Protein AF-0000000084364978 (afdb_homodimer)

Radius of gyration: 23.88 Å; Cα contacts (8 Å, |Δi|>4): 1109; chains: 2; bounding box: 55×74×48 Å

Foldseek 3Di:
DDPVVVVVLVVVVVQCQAPPSLVVLLLVLQHPQADQFAWEDEQLFGIDGGRNRCSCQSRQLQHLPDPDDFQALFFGFHDKDWDDWDDDDFKIKTKMWTFTFHVNLVRDTDIWIKIKIFGADPVNHTRYMYMYTDPQQVVSVVSLVSNLCSVVVPVPDPDADPVSVLVSQLSLQLRLLVLCVVQACPPNNQAPDSVRSSVLQSPFAQDGSSQCQEQHSNVSSSLSSRCVPPVVQRSCCSHNVNHPGHHCPQVDPVSSVPVCVVGDDDDPDD/DDPVVVVVLVVVVVQCQAPQSLVVLLVVLQHPQADQFAWEDEQLFGIDGGRNRCSCQSRLLANLPDPDDFQALFFGFHDKDWDDWDDDDFKIKTKMWTFTFHVNLVRDTDIWIKIKIFGADPVNHTRYMYMYTDPQQVVSLVSLVSNLCSVVVPVPDPDADPVSVLVSQLSLQLRLLVLCVVQACPPNNQAPDSVRSSVLQSPFAQDGSSQCQEQHSNVSSSLSSRCVPPVVQRSCCSHNVNHPGHHCPQVDPVSSVPVCVVGDDDDPDD

Nearest PDB structures (foldseek):
  5aig-assembly2_B  TM=8.100E-01  e=9.463E-05  unidentified
  5ien-assembly1_A  TM=6.325E-01  e=1.002E-04  synthetic construct
  5ien-assembly2_B  TM=6.311E-01  e=1.779E-04  synthetic construct
  3er7-assembly1_A  TM=5.811E-01  e=2.222E-03  Exiguobacterium sibiricum 255-15
  6isl-assembly1_B-2  TM=6.320E-01  e=1.046E-02  Streptomyces xiamenensis 318

Organism: Wickerhamomyces anomalus (strain ATCC 58044 / CBS 1984 / NCYC 433 / NRRL Y-366-8) (NCBI:txid683960)

Sequence (540 aa):
FSNEELFQHAISFANDYLYPNNVEQAKSINSSYFAEDVVGRIDVTRNFEGKELNTEYLFGLFSQLSDNAVTNLIGYSTSYDVYEFLGNCNQYTMSVVNNGTFPSLGNASLPIAVNIWIKLNEYKEIVQYDLTFLKFERLFEAIELAGYQALSGNKTATEIPEEGYKQLQGLLVKSICDVHDHYCQKDYPQYDSKQDCIDYLTKTRLGKDYEGGRNTVWCRSLHQNMIEYRPNVHCPHLGPSGGDMCTDEDTGFLEVTYNYKKTFHNPWMVFSNEELFQHAISFANDYLYPNNVEQAKSINSSYFAEDVVGRIDVTRNFEGKELNTEYLFGLFSQLSDNAVTNLIGYSTSYDVYEFLGNCNQYTMSVVNNGTFPSLGNASLPIAVNIWIKLNEYKEIVQYDLTFLKFERLFEAIELAGYQALSGNKTATEIPEEGYKQLQGLLVKSICDVHDHYCQKDYPQYDSKQDCIDYLTKTRLGKDYEGGRNTVWCRSLHQNMIEYRPNVHCPHLGPSGGDMCTDEDTGFLEVTYNYKKTFHNPWMV

InterPro domains:
  IPR059492 BfoA-like, C-terminal domain [PF28386] (157-248)
  IPR059825 BfoA-like, N-terminal domain [PF28387] (12-131)

Solvent-accessible surface area (backbone atoms only — not comparable to full-atom values): 27492 Å² total; per-residue (Å²): 88,52,48,66,58,45,50,50,51,52,52,52,51,56,54,40,49,20,48,71,48,6,42,61,45,25,71,55,38,56,35,79,56,42,28,71,76,16,29,35,37,38,70,39,45,52,74,36,64,28,28,48,53,44,22,37,62,68,19,26,58,35,18,86,63,52,91,56,91,65,48,45,95,61,40,32,29,68,50,71,46,77,64,34,35,43,30,45,58,52,33,38,34,38,30,35,39,27,44,24,37,24,70,67,24,72,53,37,74,48,72,46,35,35,36,37,39,40,33,40,49,97,85,66,19,34,43,35,37,46,35,36,67,48,67,42,62,58,45,44,51,50,50,52,48,38,35,40,23,50,72,69,64,44,80,79,64,87,71,76,54,75,66,43,53,51,50,52,45,49,50,38,37,51,36,42,31,53,48,38,54,72,67,16,47,85,83,47,55,61,51,96,39,59,66,51,38,42,58,53,46,70,72,38,52,53,61,60,66,65,26,44,25,18,62,23,45,48,15,24,35,55,42,58,48,47,26,89,79,40,37,89,69,34,30,42,32,64,25,90,71,5,48,93,51,17,30,64,72,86,61,44,70,69,48,58,74,54,34,62,75,74,60,52,91,64,84,42,73,76,89,53,48,66,57,44,49,50,51,53,51,52,52,56,54,40,49,19,43,71,49,5,39,61,43,24,71,55,38,55,34,78,56,39,28,72,74,16,30,37,36,37,72,37,45,51,75,36,63,28,27,47,51,43,23,37,62,67,18,27,60,34,24,75,63,50,91,56,91,63,48,46,95,62,42,30,28,69,48,71,45,78,64,33,35,44,30,47,57,51,34,37,36,38,30,36,38,27,43,25,37,24,68,66,25,72,53,38,76,48,73,47,36,35,36,38,39,40,33,40,49,97,85,65,18,33,42,35,38,47,35,37,66,48,67,42,62,58,44,44,51,51,52,52,47,38,35,40,23,51,71,69,64,43,78,79,62,88,72,74,52,75,66,44,53,52,49,51,46,49,51,38,37,52,36,42,32,52,50,37,54,72,67,14,48,85,85,48,54,61,51,95,40,58,66,51,38,42,58,53,47,72,72,37,52,52,62,60,66,67,26,45,25,20,61,23,46,47,16,25,37,55,43,56,46,49,25,89,80,39,37,88,69,34,29,43,31,64,22,90,72,5,48,94,51,18,30,64,72,85,60,45,68,71,46,59,74,53,35,60,74,75,60,52,90,63,84,40,73,74

pLDDT: mean 92.72, std 7.28, range [50.53, 98.5]

Structure (mmCIF, N/CA/C/O backbone):
data_AF-0000000084364978-model_v1
#
loop_
_entity.id
_entity.type
_entity.pdbx_description
1 polymer 'Uncharacterized protein'
#
loop_
_atom_site.group_PDB
_atom_site.id
_atom_site.type_symbol
_atom_site.label_atom_id
_atom_site.label_alt_id
_atom_site.label_comp_id
_atom_site.label_asym_id
_atom_site.label_entity_id
_atom_site.label_seq_id
_atom_site.pdbx_PDB_ins_code
_atom_site.Cartn_x
_atom_site.Cartn_y
_atom_site.Cartn_z
_atom_site.occupancy
_atom_site.B_iso_or_equiv
_atom_site.auth_seq_id
_atom_site.auth_comp_id
_atom_site.auth_asym_id
_atom_site.auth_atom_id
_atom_site.pdbx_PDB_model_num
ATOM 1 N N . PHE A 1 1 ? 28.953 -5.594 -6.484 1 96.75 1 PHE A N 1
ATOM 2 C CA . PHE A 1 1 ? 28.625 -5.453 -7.902 1 96.75 1 PHE A CA 1
ATOM 3 C C . PHE A 1 1 ? 28.562 -3.984 -8.297 1 96.75 1 PHE A C 1
ATOM 5 O O . PHE A 1 1 ? 28.25 -3.121 -7.477 1 96.75 1 PHE A O 1
ATOM 12 N N . SER A 1 2 ? 28.812 -3.822 -9.539 1 95.5 2 SER A N 1
ATOM 13 C CA . SER A 1 2 ? 28.625 -2.469 -10.055 1 95.5 2 SER A CA 1
ATOM 14 C C . SER A 1 2 ? 27.141 -2.133 -10.211 1 95.5 2 SER A C 1
ATOM 16 O O . SER A 1 2 ? 26.297 -3.031 -10.266 1 95.5 2 SER A O 1
ATOM 18 N N . ASN A 1 3 ? 26.859 -0.86 -10.234 1 93.38 3 ASN A N 1
ATOM 19 C CA . ASN A 1 3 ? 25.484 -0.417 -10.477 1 93.38 3 ASN A CA 1
ATOM 20 C C . ASN A 1 3 ? 24.953 -0.964 -11.797 1 93.38 3 ASN A C 1
ATOM 22 O O . ASN A 1 3 ? 23.781 -1.327 -11.883 1 93.38 3 ASN A O 1
ATOM 26 N N . GLU A 1 4 ? 25.812 -0.955 -12.727 1 95.88 4 GLU A N 1
ATOM 27 C CA . GLU A 1 4 ? 25.422 -1.464 -14.031 1 95.88 4 GLU A CA 1
ATOM 28 C C . GLU A 1 4 ? 25.047 -2.943 -13.961 1 95.88 4 GLU A C 1
ATOM 30 O O . GLU A 1 4 ? 24.062 -3.371 -14.562 1 95.88 4 GLU A O 1
ATOM 35 N N . GLU A 1 5 ? 25.844 -3.691 -13.273 1 97.81 5 GLU A N 1
ATOM 36 C CA . GLU A 1 5 ? 25.562 -5.117 -13.117 1 97.81 5 GLU A CA 1
ATOM 37 C C . GLU A 1 5 ? 24.234 -5.344 -12.398 1 97.81 5 GLU A C 1
ATOM 39 O O . GLU A 1 5 ? 23.453 -6.219 -12.781 1 97.81 5 GLU A O 1
ATOM 44 N N . LEU A 1 6 ? 24.016 -4.562 -11.359 1 98.31 6 LEU A N 1
ATOM 45 C CA . LEU A 1 6 ? 22.781 -4.68 -10.609 1 98.31 6 LEU A CA 1
ATOM 46 C C . LEU A 1 6 ? 21.578 -4.293 -11.469 1 98.31 6 LEU A C 1
ATOM 48 O O . LEU A 1 6 ? 20.547 -4.961 -11.438 1 98.31 6 LEU A O 1
ATOM 52 N N . PHE A 1 7 ? 21.688 -3.273 -12.234 1 98.06 7 PHE A N 1
ATOM 5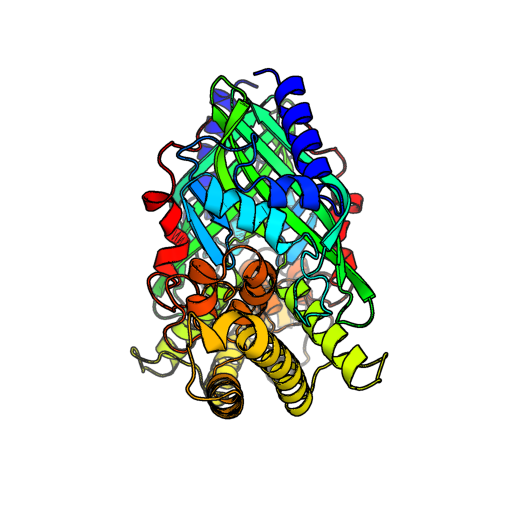3 C CA . PHE A 1 7 ? 20.609 -2.842 -13.109 1 98.06 7 PHE A CA 1
ATOM 54 C C . PHE A 1 7 ? 20.328 -3.887 -14.188 1 98.06 7 PHE A C 1
ATOM 56 O O . PHE A 1 7 ? 19.172 -4.164 -14.508 1 98.06 7 PHE A O 1
ATOM 63 N N . GLN A 1 8 ? 21.344 -4.426 -14.711 1 98 8 GLN A N 1
ATOM 64 C CA . GLN A 1 8 ? 21.172 -5.473 -15.711 1 98 8 GLN A CA 1
ATOM 65 C C . GLN A 1 8 ? 20.438 -6.68 -15.125 1 98 8 GLN A C 1
ATOM 67 O O . GLN A 1 8 ? 19.594 -7.289 -15.789 1 98 8 GLN A O 1
ATOM 72 N N . HIS A 1 9 ? 20.812 -7.066 -13.922 1 98.44 9 HIS A N 1
ATOM 73 C CA . HIS A 1 9 ? 20.094 -8.148 -13.25 1 98.44 9 HIS A CA 1
ATOM 74 C C . HIS A 1 9 ? 18.609 -7.816 -13.102 1 98.44 9 HIS A C 1
ATOM 76 O O . HIS A 1 9 ? 17.75 -8.656 -13.391 1 98.44 9 HIS A O 1
ATOM 82 N N . ALA A 1 10 ? 18.344 -6.582 -12.656 1 98.19 10 ALA A N 1
ATOM 83 C CA . ALA A 1 10 ? 16.969 -6.133 -12.453 1 98.19 10 ALA A CA 1
ATOM 84 C C . ALA A 1 10 ? 16.172 -6.207 -13.758 1 98.19 10 ALA A C 1
ATOM 86 O O . ALA A 1 10 ? 15.039 -6.695 -13.766 1 98.19 10 ALA A O 1
ATOM 87 N N . ILE A 1 11 ? 16.734 -5.746 -14.82 1 97.81 11 ILE A N 1
ATOM 88 C CA . ILE A 1 11 ? 16.047 -5.695 -16.109 1 97.81 11 ILE A CA 1
ATOM 89 C C . ILE A 1 11 ? 15.852 -7.109 -16.656 1 97.81 11 ILE A C 1
ATOM 91 O O . ILE A 1 11 ? 14.797 -7.426 -17.203 1 97.81 11 ILE A O 1
ATOM 95 N N . SER A 1 12 ? 16.844 -7.938 -16.484 1 97.25 12 SER A N 1
ATOM 96 C CA . SER A 1 12 ? 16.703 -9.336 -16.891 1 97.25 12 SER A CA 1
ATOM 97 C C . SER A 1 12 ? 15.562 -10.016 -16.141 1 97.25 12 SER A C 1
ATOM 99 O O . SER A 1 12 ? 14.734 -10.695 -16.75 1 97.25 12 SER A O 1
ATOM 101 N N . PHE A 1 13 ? 15.547 -9.836 -14.891 1 96.69 13 PHE A N 1
ATOM 102 C CA . PHE A 1 13 ? 14.492 -10.414 -14.07 1 96.69 13 PHE A CA 1
ATOM 103 C C . PHE A 1 13 ? 13.125 -9.883 -14.492 1 96.69 13 PHE A C 1
ATOM 105 O O . PHE A 1 13 ? 12.18 -10.656 -14.656 1 96.69 13 PHE A O 1
ATOM 112 N N . ALA A 1 14 ? 12.992 -8.562 -14.648 1 96.56 14 ALA A N 1
ATOM 113 C CA . ALA A 1 14 ? 11.734 -7.934 -15.047 1 96.56 14 ALA A CA 1
ATOM 114 C C . ALA A 1 14 ? 11.266 -8.461 -16.391 1 96.56 14 ALA A C 1
ATOM 116 O O . ALA A 1 14 ? 10.062 -8.68 -16.594 1 96.56 14 ALA A O 1
ATOM 117 N N . ASN A 1 15 ? 12.172 -8.641 -17.281 1 96.81 15 ASN A N 1
ATOM 118 C CA . ASN A 1 15 ? 11.828 -9.172 -18.594 1 96.81 15 ASN A CA 1
ATOM 119 C C . ASN A 1 15 ? 11.305 -10.602 -18.5 1 96.81 15 ASN A C 1
ATOM 121 O O . ASN A 1 15 ? 10.32 -10.953 -19.141 1 96.81 15 ASN A O 1
ATOM 125 N N . ASP A 1 16 ? 11.945 -11.398 -17.688 1 95.25 16 ASP A N 1
ATOM 126 C CA . ASP A 1 16 ? 11.555 -12.797 -17.562 1 95.25 16 ASP A CA 1
ATOM 127 C C . ASP A 1 16 ? 10.242 -12.938 -16.797 1 95.25 16 ASP A C 1
ATOM 129 O O . ASP A 1 16 ? 9.578 -13.977 -16.875 1 95.25 16 ASP A O 1
ATOM 133 N N . TYR A 1 17 ? 9.914 -11.93 -16.062 1 93.94 17 TYR A N 1
ATOM 134 C CA . TYR A 1 17 ? 8.648 -11.898 -15.344 1 93.94 17 TYR A CA 1
ATOM 135 C C . TYR A 1 17 ? 7.48 -11.711 -16.312 1 93.94 17 TYR A C 1
ATOM 137 O O . TYR A 1 17 ? 6.348 -12.094 -16 1 93.94 17 TYR A O 1
ATOM 145 N N . LEU A 1 18 ? 7.684 -11.133 -17.453 1 94.94 18 LEU A N 1
ATOM 146 C CA . LEU A 1 18 ? 6.617 -10.812 -18.391 1 94.94 18 LEU A CA 1
ATOM 147 C C . LEU A 1 18 ? 6.094 -12.078 -19.078 1 94.94 18 LEU A C 1
ATOM 149 O O . LEU A 1 18 ? 6.871 -12.977 -19.391 1 94.94 18 LEU A O 1
ATOM 153 N N . TYR A 1 19 ? 4.793 -12.109 -19.25 1 90.25 19 TYR A N 1
ATOM 154 C CA . TYR A 1 19 ? 4.199 -13.117 -20.141 1 90.25 19 TYR A CA 1
ATOM 155 C C . TYR A 1 19 ? 4.578 -12.867 -21.594 1 90.25 19 TYR A C 1
ATOM 157 O O . TYR A 1 19 ? 4.488 -11.734 -22.078 1 90.25 19 TYR A O 1
ATOM 165 N N . PRO A 1 20 ? 5.102 -13.914 -22.344 1 91.12 20 PRO A N 1
ATOM 166 C CA . PRO A 1 20 ? 5.059 -15.328 -21.953 1 91.12 20 PRO A CA 1
ATOM 167 C C . PRO A 1 20 ? 6.406 -15.844 -21.453 1 91.12 20 PRO A C 1
ATOM 169 O O . PRO A 1 20 ? 6.582 -17.047 -21.281 1 91.12 20 PRO A O 1
ATOM 172 N N . ASN A 1 21 ? 7.352 -14.914 -21.25 1 91.81 21 ASN A N 1
ATOM 173 C CA . ASN A 1 21 ? 8.672 -15.336 -20.797 1 91.81 21 ASN A CA 1
ATOM 174 C C . ASN A 1 21 ? 8.602 -16.094 -19.469 1 91.81 21 ASN A C 1
ATOM 176 O O . ASN A 1 21 ? 9.406 -16.984 -19.219 1 91.81 21 ASN A O 1
ATOM 180 N N . ASN A 1 22 ? 7.648 -15.656 -18.656 1 90.06 22 ASN A N 1
ATOM 181 C CA . ASN A 1 22 ? 7.543 -16.219 -17.328 1 90.06 22 ASN A CA 1
ATOM 182 C C . ASN A 1 22 ? 7.094 -17.688 -17.375 1 90.06 22 ASN A C 1
ATOM 184 O O . ASN A 1 22 ? 7.289 -18.422 -16.406 1 90.06 22 ASN A O 1
ATOM 188 N N . VAL A 1 23 ? 6.457 -18.109 -18.438 1 86.94 23 VAL A N 1
ATOM 189 C CA . VAL A 1 23 ? 6.016 -19.484 -18.578 1 86.94 23 VAL A CA 1
ATOM 190 C C . VAL A 1 23 ? 7.223 -20.422 -18.5 1 86.94 23 VAL A C 1
ATOM 192 O O . VAL A 1 23 ? 7.184 -21.438 -17.812 1 86.94 23 VAL A O 1
ATOM 195 N N . GLU A 1 24 ? 8.266 -20.047 -19.203 1 86.5 24 GLU A N 1
ATOM 196 C CA . GLU A 1 24 ? 9.484 -20.844 -19.188 1 86.5 24 GLU A CA 1
ATOM 197 C C . GLU A 1 24 ? 10.086 -20.922 -17.797 1 86.5 24 GLU A C 1
ATOM 199 O O . GLU A 1 24 ? 10.539 -21.969 -17.359 1 86.5 24 GLU A O 1
ATOM 204 N N . GLN A 1 25 ? 10.133 -19.812 -17.109 1 88 25 GLN A N 1
ATOM 205 C CA . GLN A 1 25 ? 10.648 -19.781 -15.742 1 88 25 GLN A CA 1
ATOM 206 C C . GLN A 1 25 ? 9.797 -20.656 -14.82 1 88 25 GLN A C 1
ATOM 208 O O . GLN A 1 25 ? 10.336 -21.438 -14.023 1 88 25 GLN A O 1
ATOM 213 N N . ALA A 1 26 ? 8.531 -20.562 -14.93 1 84.19 26 ALA A N 1
ATOM 214 C CA . ALA A 1 26 ? 7.598 -21.312 -14.102 1 84.19 26 ALA A CA 1
ATOM 215 C C . ALA A 1 26 ? 7.766 -22.812 -14.32 1 84.19 26 ALA A C 1
ATOM 217 O O . ALA A 1 26 ? 7.766 -23.594 -13.367 1 84.19 26 ALA A O 1
ATOM 218 N N . LYS A 1 27 ? 7.918 -23.172 -15.477 1 80.94 27 LYS A N 1
ATOM 219 C CA . LYS A 1 27 ? 8.023 -24.578 -15.836 1 80.94 27 LYS A CA 1
ATOM 220 C C . LYS A 1 27 ? 9.32 -25.188 -15.297 1 80.94 27 LYS A C 1
ATOM 222 O O . LYS A 1 27 ? 9.391 -26.391 -15.062 1 80.94 27 LYS A O 1
ATOM 227 N N . SER A 1 28 ? 10.289 -24.312 -15.094 1 81.06 28 SER A N 1
ATOM 228 C CA . SER A 1 28 ? 11.555 -24.812 -14.578 1 81.06 28 SER A CA 1
ATOM 229 C C . SER A 1 28 ? 11.43 -25.234 -13.117 1 81.06 28 SER A C 1
ATOM 231 O O . SER A 1 28 ? 12.266 -25.984 -12.609 1 81.06 28 SER A O 1
ATOM 233 N N . ILE A 1 29 ? 10.445 -24.828 -12.43 1 76.81 29 ILE A N 1
ATOM 234 C CA . ILE A 1 29 ? 10.133 -25.094 -11.031 1 76.81 29 ILE A CA 1
ATOM 235 C C . ILE A 1 29 ? 11.234 -24.547 -10.141 1 76.81 29 ILE A C 1
ATOM 237 O O . ILE A 1 29 ? 10.961 -24.062 -9.031 1 76.81 29 ILE A O 1
ATOM 241 N N . ASN A 1 30 ? 12.5 -24.578 -10.664 1 83.88 30 ASN A N 1
ATOM 242 C CA . ASN A 1 30 ? 13.672 -24.094 -9.93 1 83.88 30 ASN A CA 1
ATOM 243 C C . ASN A 1 30 ? 14.43 -23.031 -10.719 1 83.88 30 ASN A C 1
ATOM 245 O O . ASN A 1 30 ? 15.586 -23.234 -11.086 1 83.88 30 ASN A O 1
ATOM 249 N N . SER A 1 31 ? 13.812 -21.938 -10.773 1 90.12 31 SER A N 1
ATOM 250 C CA . SER A 1 31 ? 14.422 -20.859 -11.547 1 90.12 31 SER A CA 1
ATOM 251 C C . SER A 1 31 ? 15.836 -20.562 -11.062 1 90.12 31 SER A C 1
ATOM 253 O O . SER A 1 31 ? 16.094 -20.531 -9.859 1 90.12 31 SER A O 1
ATOM 255 N N . SER A 1 32 ? 16.734 -20.234 -11.992 1 91.06 32 SER A N 1
ATOM 256 C CA . SER A 1 32 ? 18.125 -19.953 -11.688 1 91.06 32 SER A CA 1
ATOM 257 C C . SER A 1 32 ? 18.281 -18.594 -11.031 1 91.06 32 SER A C 1
ATOM 259 O O . SER A 1 32 ? 19.359 -18.266 -10.5 1 91.06 32 SER A O 1
ATOM 261 N N . TYR A 1 33 ? 17.281 -17.812 -10.961 1 95.25 33 TYR A N 1
ATOM 262 C CA . TYR A 1 33 ? 17.344 -16.516 -10.305 1 95.25 33 TYR A CA 1
ATOM 263 C C . TYR A 1 33 ? 17.5 -16.656 -8.797 1 95.25 33 TYR A C 1
ATOM 265 O O . TYR A 1 33 ? 18 -15.758 -8.125 1 95.25 33 TYR A O 1
ATOM 273 N N . PHE A 1 34 ? 17.078 -17.781 -8.312 1 97.19 34 PHE A N 1
ATOM 274 C CA . PHE A 1 34 ? 16.938 -17.891 -6.863 1 97.19 34 PHE A CA 1
ATOM 275 C C . PHE A 1 34 ? 18 -18.812 -6.285 1 97.19 34 PHE A C 1
ATOM 277 O O . PHE A 1 34 ? 18.328 -19.844 -6.875 1 97.19 34 PHE A O 1
ATOM 284 N N . ALA A 1 35 ? 18.516 -18.391 -5.168 1 96.88 35 ALA A N 1
ATOM 285 C CA . ALA A 1 35 ? 19.344 -19.281 -4.367 1 96.88 35 ALA A CA 1
ATOM 286 C C . ALA A 1 35 ? 18.5 -20.391 -3.725 1 96.88 35 ALA A C 1
ATOM 288 O O . ALA A 1 35 ? 17.281 -20.266 -3.615 1 96.88 35 ALA A O 1
ATOM 289 N N . GLU A 1 36 ? 19.156 -21.438 -3.264 1 95 36 GLU A N 1
ATOM 290 C CA . GLU A 1 36 ? 18.469 -22.594 -2.684 1 95 36 GLU A CA 1
ATOM 291 C C . GLU A 1 36 ? 17.672 -22.203 -1.438 1 95 36 GLU A C 1
ATOM 293 O O . GLU A 1 36 ? 16.578 -22.703 -1.214 1 95 36 GLU A O 1
ATOM 298 N N . ASP A 1 37 ? 18.219 -21.297 -0.676 1 94.25 37 ASP A N 1
ATOM 299 C CA . ASP A 1 37 ? 17.609 -20.938 0.603 1 94.25 37 ASP A CA 1
ATOM 300 C C . ASP A 1 37 ? 16.969 -19.562 0.541 1 94.25 37 ASP A C 1
ATOM 302 O O . ASP A 1 37 ? 16.922 -18.844 1.547 1 94.25 37 ASP A O 1
ATOM 306 N N . VAL A 1 38 ? 16.547 -19.172 -0.621 1 97.19 38 VAL A N 1
ATOM 307 C CA . VAL A 1 38 ? 15.93 -17.859 -0.808 1 97.19 38 VAL A CA 1
ATOM 308 C C . VAL A 1 38 ? 14.734 -17.703 0.132 1 97.19 38 VAL A C 1
ATOM 310 O O . VAL A 1 38 ? 13.992 -18.656 0.359 1 97.19 38 VAL A O 1
ATOM 313 N N . VAL A 1 39 ? 14.609 -16.531 0.755 1 97.06 39 VAL A N 1
ATOM 314 C CA . VAL A 1 39 ? 13.414 -16.141 1.498 1 97.06 39 VAL A CA 1
ATOM 315 C C . VAL A 1 39 ? 12.812 -14.867 0.896 1 97.06 39 VAL A C 1
ATOM 317 O O . VAL A 1 39 ? 13.547 -13.945 0.534 1 97.06 39 VAL A O 1
ATOM 320 N N . GLY A 1 40 ? 11.508 -14.891 0.707 1 96.12 40 GLY A N 1
ATOM 321 C CA . GLY A 1 40 ? 10.828 -13.75 0.118 1 96.12 40 GLY A CA 1
ATOM 322 C C . GLY A 1 40 ? 9.523 -13.406 0.817 1 96.12 40 GLY A C 1
ATOM 323 O O . GLY A 1 40 ? 8.906 -14.273 1.438 1 96.12 40 GLY A O 1
ATOM 324 N N . ARG A 1 41 ? 9.211 -12.18 0.717 1 95.69 41 ARG A N 1
ATOM 325 C CA . ARG A 1 41 ? 7.953 -11.68 1.251 1 95.69 41 ARG A CA 1
ATOM 326 C C . ARG A 1 41 ? 7.191 -10.883 0.198 1 95.69 41 ARG A C 1
ATOM 328 O O . ARG A 1 41 ? 7.781 -10.07 -0.521 1 95.69 41 ARG A O 1
ATOM 335 N N . ILE A 1 42 ? 5.922 -11.195 0.09 1 93.62 42 ILE A N 1
ATOM 336 C CA . ILE A 1 42 ? 4.969 -10.375 -0.659 1 93.62 42 ILE A CA 1
ATOM 337 C C . ILE A 1 42 ? 3.902 -9.828 0.286 1 93.62 42 ILE A C 1
ATOM 339 O O . ILE A 1 42 ? 3.16 -10.594 0.905 1 93.62 42 ILE A O 1
ATOM 343 N N . ASP A 1 43 ? 3.74 -8.586 0.34 1 91.25 43 ASP A N 1
ATOM 344 C CA . ASP A 1 43 ? 3.059 -7.898 1.433 1 91.25 43 ASP A CA 1
ATOM 345 C C . ASP A 1 43 ? 1.589 -8.305 1.507 1 91.25 43 ASP A C 1
ATOM 347 O O . ASP A 1 43 ? 1.014 -8.375 2.594 1 91.25 43 ASP A O 1
ATOM 351 N N . VAL A 1 44 ? 0.93 -8.633 0.442 1 92.12 44 VAL A N 1
ATOM 352 C CA . VAL A 1 44 ? -0.512 -8.852 0.449 1 92.12 44 VAL A CA 1
ATOM 353 C C . VAL A 1 44 ? -0.805 -10.352 0.522 1 92.12 44 VAL A C 1
ATOM 355 O O . VAL A 1 44 ? -1.966 -10.766 0.491 1 92.12 44 VAL A O 1
ATOM 358 N N . THR A 1 45 ? 0.221 -11.125 0.625 1 92.12 45 THR A N 1
ATOM 359 C CA . THR A 1 45 ? 0.056 -12.57 0.756 1 92.12 45 THR A CA 1
ATOM 360 C C . THR A 1 45 ? 0.876 -13.102 1.927 1 92.12 45 THR A C 1
ATOM 362 O O . THR A 1 45 ? 0.527 -12.883 3.088 1 92.12 45 THR A O 1
ATOM 365 N N . ARG A 1 46 ? 2.012 -13.875 1.572 1 93.06 46 ARG A N 1
ATOM 366 C CA . ARG A 1 46 ? 2.764 -14.539 2.633 1 93.06 46 ARG A CA 1
ATOM 367 C C . ARG A 1 46 ? 4.266 -14.453 2.375 1 93.06 46 ARG A C 1
ATOM 369 O O . ARG A 1 46 ? 4.707 -13.703 1.503 1 93.06 46 ARG A O 1
ATOM 376 N N . ASN A 1 47 ? 4.984 -15.047 3.289 1 93.69 47 ASN A N 1
ATOM 377 C CA . ASN A 1 47 ? 6.41 -15.305 3.107 1 93.69 47 ASN A CA 1
ATOM 378 C C . ASN A 1 47 ? 6.648 -16.625 2.389 1 93.69 47 ASN A C 1
ATOM 380 O O . ASN A 1 47 ? 5.848 -17.562 2.5 1 93.69 47 ASN A O 1
ATOM 384 N N . PHE A 1 48 ? 7.719 -16.672 1.656 1 93.19 48 PHE A N 1
ATOM 385 C CA . PHE A 1 48 ? 8.055 -17.859 0.863 1 93.19 48 PHE A CA 1
ATOM 386 C C . PHE A 1 48 ? 9.492 -18.297 1.124 1 93.19 48 PHE A C 1
ATOM 388 O O . PHE A 1 48 ? 10.398 -17.453 1.192 1 93.19 48 PHE A O 1
ATOM 395 N N . GLU A 1 49 ? 9.609 -19.578 1.263 1 94.06 49 GLU A N 1
ATOM 396 C CA . GLU A 1 49 ? 10.93 -20.141 1.499 1 94.06 49 GLU A CA 1
ATOM 397 C C . GLU A 1 49 ? 11.281 -21.188 0.442 1 94.06 49 GLU A C 1
ATOM 399 O O . GLU A 1 49 ? 10.445 -22.016 0.083 1 94.06 49 GLU A O 1
ATOM 404 N N . GLY A 1 50 ? 12.539 -21.062 0.01 1 94.12 50 GLY A N 1
ATOM 405 C CA . GLY A 1 50 ? 13.055 -22.062 -0.908 1 94.12 50 GLY A CA 1
ATOM 406 C C . GLY A 1 50 ? 12.82 -21.719 -2.365 1 94.12 50 GLY A C 1
ATOM 407 O O . GLY A 1 50 ? 11.898 -20.969 -2.689 1 94.12 50 GLY A O 1
ATOM 408 N N . LYS A 1 51 ? 13.586 -22.297 -3.193 1 93.5 51 LYS A N 1
ATOM 409 C CA . LYS A 1 51 ? 13.633 -22.016 -4.625 1 93.5 51 LYS A CA 1
ATOM 410 C C . LYS A 1 51 ? 12.32 -22.391 -5.305 1 93.5 51 LYS A C 1
ATOM 412 O O . LYS A 1 51 ? 11.797 -21.625 -6.121 1 93.5 51 LYS A O 1
ATOM 417 N N . GLU A 1 52 ? 11.805 -23.453 -4.996 1 89.44 52 GLU A N 1
ATOM 418 C CA . GLU A 1 52 ? 10.617 -23.984 -5.66 1 89.44 52 GLU A CA 1
ATOM 419 C C . GLU A 1 52 ? 9.406 -23.094 -5.418 1 89.44 52 GLU A C 1
ATOM 421 O O . GLU A 1 52 ? 8.766 -22.641 -6.367 1 89.44 52 GLU A O 1
ATOM 426 N N . LEU A 1 53 ? 9.156 -22.75 -4.184 1 89.38 53 LEU A N 1
ATOM 427 C CA . LEU A 1 53 ? 7.992 -21.938 -3.826 1 89.38 53 LEU A CA 1
ATOM 428 C C . LEU A 1 53 ? 8.109 -20.531 -4.41 1 89.38 53 LEU A C 1
ATOM 430 O O . LEU A 1 53 ? 7.137 -20 -4.941 1 89.38 53 LEU A O 1
ATOM 434 N N . ASN A 1 54 ? 9.234 -20.031 -4.379 1 93.19 54 ASN A N 1
ATOM 435 C CA . ASN A 1 54 ? 9.43 -18.688 -4.902 1 93.19 54 ASN A CA 1
ATOM 436 C C . ASN A 1 54 ? 9.305 -18.656 -6.422 1 93.19 54 ASN A C 1
ATOM 438 O O . ASN A 1 54 ? 8.797 -17.688 -6.988 1 93.19 54 ASN A O 1
ATOM 442 N N . THR A 1 55 ? 9.781 -19.672 -7.086 1 91.62 55 THR A N 1
ATOM 443 C CA . THR A 1 55 ? 9.594 -19.766 -8.531 1 91.62 55 THR A CA 1
ATOM 444 C C . THR A 1 55 ? 8.117 -19.812 -8.891 1 91.62 55 THR A C 1
ATOM 446 O O . THR A 1 55 ? 7.664 -19.109 -9.789 1 91.62 55 THR A O 1
ATOM 449 N N . GLU A 1 56 ? 7.41 -20.562 -8.203 1 87.19 56 GLU A N 1
ATOM 450 C CA . GLU A 1 56 ? 5.977 -20.719 -8.438 1 87.19 56 GLU A CA 1
ATOM 451 C C . GLU A 1 56 ? 5.23 -19.406 -8.219 1 87.19 56 GLU A C 1
ATOM 453 O O . GLU A 1 56 ? 4.422 -19 -9.055 1 87.19 56 GLU A O 1
ATOM 458 N N . TYR A 1 57 ? 5.551 -18.734 -7.234 1 87.62 57 TYR A N 1
ATOM 459 C CA . TYR A 1 57 ? 4.754 -17.578 -6.832 1 87.62 57 TYR A CA 1
ATOM 460 C C . TYR A 1 57 ? 5.168 -16.328 -7.605 1 87.62 57 TYR A C 1
ATOM 462 O O . TYR A 1 57 ? 4.34 -15.453 -7.875 1 87.62 57 TYR A O 1
ATOM 470 N N . LEU A 1 58 ? 6.395 -16.25 -7.965 1 89.94 58 LEU A N 1
ATOM 471 C CA . LEU A 1 58 ? 6.836 -15.047 -8.664 1 89.94 58 LEU A CA 1
ATOM 472 C C . LEU A 1 58 ? 6.648 -15.188 -10.164 1 89.94 58 LEU A C 1
ATOM 474 O O . LEU A 1 58 ? 6.457 -14.195 -10.875 1 89.94 58 LEU A O 1
ATOM 478 N N . PHE A 1 59 ? 6.68 -16.422 -10.641 1 87.5 59 PHE A N 1
ATOM 479 C CA . PHE A 1 59 ? 6.531 -16.641 -12.078 1 87.5 59 PHE A CA 1
ATOM 480 C C . PHE A 1 59 ? 5.246 -17.391 -12.383 1 87.5 59 PHE A C 1
ATOM 482 O O . PHE A 1 59 ? 4.477 -17 -13.258 1 87.5 59 PHE A O 1
ATOM 489 N N . GLY A 1 60 ? 4.957 -18.375 -11.727 1 81.69 60 GLY A N 1
ATOM 490 C CA . GLY A 1 60 ? 3.842 -19.266 -12.023 1 81.69 60 GLY A CA 1
ATOM 491 C C . GLY A 1 60 ? 2.49 -18.594 -11.875 1 81.69 60 GLY A C 1
ATOM 492 O O . GLY A 1 60 ? 1.598 -18.797 -12.695 1 81.69 60 GLY A O 1
ATOM 493 N N . LEU A 1 61 ? 2.312 -17.812 -10.859 1 83 61 LEU A N 1
ATOM 494 C CA . LEU A 1 61 ? 1.048 -17.141 -10.586 1 83 61 LEU A CA 1
ATOM 495 C C . LEU A 1 61 ? 0.658 -16.219 -11.734 1 83 61 LEU A C 1
ATOM 497 O O . LEU A 1 61 ? -0.53 -16 -12 1 83 61 LEU A O 1
ATOM 501 N N . PHE A 1 62 ? 1.599 -15.781 -12.398 1 79.75 62 PHE A N 1
ATOM 502 C CA . PHE A 1 62 ? 1.344 -14.75 -13.406 1 79.75 62 PHE A CA 1
ATOM 503 C C . PHE A 1 62 ? 1.517 -15.32 -14.812 1 79.75 62 PHE A C 1
ATOM 505 O O . PHE A 1 62 ? 1.553 -14.57 -15.789 1 79.75 62 PHE A O 1
ATOM 512 N N . SER A 1 63 ? 1.737 -16.703 -14.773 1 76.75 63 SER A N 1
ATOM 513 C CA . SER A 1 63 ? 1.929 -17.375 -16.062 1 76.75 63 SER A CA 1
ATOM 514 C C . SER A 1 63 ? 0.632 -18.016 -16.547 1 76.75 63 SER A C 1
ATOM 516 O O . SER A 1 63 ? -0.162 -18.5 -15.742 1 76.75 63 SER A O 1
ATOM 518 N N . GLN A 1 64 ? -0.208 -17.391 -17.297 1 65.06 64 GLN A N 1
ATOM 519 C CA . GLN A 1 64 ? -1.408 -18 -17.844 1 65.06 64 GLN A CA 1
ATOM 520 C C . GLN A 1 64 ? -1.188 -19.484 -18.125 1 65.06 64 GLN A C 1
ATOM 522 O O . GLN A 1 64 ? -1.201 -19.922 -19.281 1 65.06 64 GLN A O 1
ATOM 527 N N . LEU A 1 65 ? -0.848 -20.141 -17.047 1 55.75 65 LEU A N 1
ATOM 528 C CA . LEU A 1 65 ? -0.413 -21.516 -17.234 1 55.75 65 LEU A CA 1
ATOM 529 C C . LEU A 1 65 ? -1.591 -22.422 -17.594 1 55.75 65 LEU A C 1
ATOM 531 O O . LEU A 1 65 ? -1.409 -23.469 -18.219 1 55.75 65 LEU A O 1
ATOM 535 N N . SER A 1 66 ? -2.691 -22.047 -17.078 1 54.88 66 SER A N 1
ATOM 536 C CA . SER A 1 66 ? -3.725 -23.047 -17.328 1 54.88 66 SER A CA 1
ATOM 537 C C . SER A 1 66 ? -4.297 -22.922 -18.734 1 54.88 66 SER A C 1
ATOM 539 O O . SER A 1 66 ? -4.551 -21.812 -19.203 1 54.88 66 SER A O 1
ATOM 541 N N . ASP A 1 67 ? -4.059 -23.953 -19.531 1 50.78 67 ASP A N 1
ATOM 542 C CA . ASP A 1 67 ? -4.777 -24.109 -20.797 1 50.78 67 ASP A CA 1
ATOM 543 C C . ASP A 1 67 ? -6.258 -23.781 -20.625 1 50.78 67 ASP A C 1
ATOM 545 O O . ASP A 1 67 ? -6.949 -23.484 -21.594 1 50.78 67 ASP A O 1
ATOM 549 N N . ASN A 1 68 ? -6.719 -24.031 -19.391 1 53.66 68 ASN A N 1
ATOM 550 C CA . ASN A 1 68 ? -8.148 -23.844 -19.156 1 53.66 68 ASN A CA 1
ATOM 551 C C . ASN A 1 68 ? -8.453 -22.453 -18.594 1 53.66 68 ASN A C 1
ATOM 553 O O . ASN A 1 68 ? -7.629 -21.875 -17.891 1 53.66 68 ASN A O 1
ATOM 557 N N . ALA A 1 69 ? -9.43 -21.953 -19.234 1 59.25 69 ALA A N 1
ATOM 558 C CA . ALA A 1 69 ? -9.945 -20.625 -18.906 1 59.25 69 ALA A CA 1
ATOM 559 C C . ALA A 1 69 ? -10.281 -20.531 -17.422 1 59.25 69 ALA A C 1
ATOM 561 O O . ALA A 1 69 ? -11.242 -21.141 -16.953 1 59.25 69 ALA A O 1
ATOM 562 N N . VAL A 1 70 ? -9.336 -20.25 -16.516 1 75.94 70 VAL A N 1
ATOM 563 C CA . VAL A 1 70 ? -9.633 -20.031 -15.102 1 75.94 70 VAL A CA 1
ATOM 564 C C . VAL A 1 70 ? -9.938 -18.562 -14.859 1 75.94 70 VAL A C 1
ATOM 566 O O . VAL A 1 70 ? -9.391 -17.688 -15.531 1 75.94 70 VAL A O 1
ATOM 569 N N . THR A 1 71 ? -11.078 -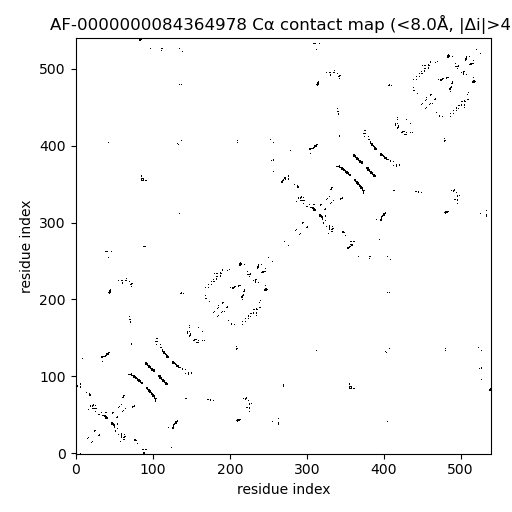18.422 -14.109 1 80.81 71 THR A N 1
ATOM 570 C CA . THR A 1 71 ? -11.391 -17.062 -13.695 1 80.81 71 THR A CA 1
ATOM 571 C C . THR A 1 71 ? -10.633 -16.688 -12.422 1 80.81 71 THR A C 1
ATOM 573 O O . THR A 1 71 ? -10.789 -17.344 -11.391 1 80.81 71 THR A O 1
ATOM 576 N N . ASN A 1 72 ? -9.758 -15.688 -12.602 1 79.19 72 ASN A N 1
ATOM 577 C CA . ASN A 1 72 ? -9.008 -15.227 -11.445 1 79.19 72 ASN A CA 1
ATOM 578 C C . ASN A 1 72 ? -8.891 -13.703 -11.414 1 79.19 72 ASN A C 1
ATOM 580 O O . ASN A 1 72 ? -9.359 -13.023 -12.336 1 79.19 72 ASN A O 1
ATOM 584 N N . LEU A 1 73 ? -8.43 -13.219 -10.312 1 82.19 73 LEU A N 1
ATOM 585 C CA . LEU A 1 73 ? -8.312 -11.781 -10.117 1 82.19 73 LEU A CA 1
ATOM 586 C C . LEU A 1 73 ? -6.867 -11.32 -10.297 1 82.19 73 LEU A C 1
ATOM 588 O O . LEU A 1 73 ? -6.469 -10.281 -9.773 1 82.19 73 LEU A O 1
ATOM 592 N N . ILE A 1 74 ? -6.223 -12.344 -10.922 1 83.25 74 ILE A N 1
ATOM 593 C CA . ILE A 1 74 ? -4.832 -11.969 -11.141 1 83.25 74 ILE A CA 1
ATOM 594 C C . ILE A 1 74 ? -4.559 -11.844 -12.641 1 83.25 74 ILE A C 1
ATOM 596 O O . ILE A 1 74 ? -5.289 -12.414 -13.453 1 83.25 74 ILE A O 1
ATOM 600 N N . GLY A 1 75 ? -3.93 -11.109 -13.219 1 86.19 75 GLY A N 1
ATOM 601 C CA . GLY A 1 75 ? -3.547 -10.852 -14.602 1 86.19 75 GLY A CA 1
ATOM 602 C C . GLY A 1 75 ? -2.104 -11.211 -14.898 1 86.19 75 GLY A C 1
ATOM 603 O O . GLY A 1 75 ? -1.476 -11.953 -14.141 1 86.19 75 GLY A O 1
ATOM 604 N N . TYR A 1 76 ? -1.825 -11.023 -16.047 1 90.25 76 TYR A N 1
ATOM 605 C CA . TYR A 1 76 ? -0.426 -11.141 -16.453 1 90.25 76 TYR A CA 1
ATOM 606 C C . TYR A 1 76 ? 0.071 -9.836 -17.062 1 90.25 76 TYR A C 1
ATOM 608 O O . TYR A 1 76 ? -0.726 -9.016 -17.531 1 90.25 76 TYR A O 1
ATOM 616 N N . SER A 1 77 ? 1.361 -9.664 -17 1 93.88 77 SER A N 1
ATOM 617 C CA . SER A 1 77 ? 1.959 -8.438 -17.516 1 93.88 77 SER A CA 1
ATOM 618 C C . SER A 1 77 ? 2.721 -8.688 -18.812 1 93.88 77 SER A C 1
ATOM 620 O O . SER A 1 77 ? 3.408 -9.703 -18.953 1 93.88 77 SER A O 1
ATOM 622 N N . THR A 1 78 ? 2.59 -7.707 -19.75 1 93.44 78 THR A N 1
ATOM 623 C CA . THR A 1 78 ? 3.297 -7.867 -21.016 1 93.44 78 THR A CA 1
ATOM 624 C C . THR A 1 78 ? 4.324 -6.758 -21.203 1 93.44 78 THR A C 1
ATOM 626 O O . THR A 1 78 ? 5.156 -6.824 -22.109 1 93.44 78 THR A O 1
ATOM 629 N N . SER A 1 79 ? 4.246 -5.758 -20.422 1 96.69 79 SER A N 1
ATOM 630 C CA . SER A 1 79 ? 5.219 -4.668 -20.438 1 96.69 79 SER A CA 1
ATOM 631 C C . SER A 1 79 ? 5.344 -4.023 -19.062 1 96.69 79 SER A C 1
ATOM 633 O O . SER A 1 79 ? 4.566 -4.324 -18.141 1 96.69 79 SER A O 1
ATOM 635 N N . TYR A 1 80 ? 6.406 -3.248 -18.906 1 97 80 TYR A N 1
ATOM 636 C CA . TYR A 1 80 ? 6.613 -2.533 -17.656 1 97 80 TYR A CA 1
ATOM 637 C C . TYR A 1 80 ? 7.387 -1.24 -17.875 1 97 80 TYR A C 1
ATOM 639 O O . TYR A 1 80 ? 7.969 -1.041 -18.953 1 97 80 TYR A O 1
ATOM 647 N N . ASP A 1 81 ? 7.258 -0.357 -16.953 1 96.06 81 ASP A N 1
ATOM 648 C CA . ASP A 1 81 ? 8.047 0.867 -16.844 1 96.06 81 ASP A CA 1
ATOM 649 C C . ASP A 1 81 ? 8.75 0.949 -15.484 1 96.06 81 ASP A C 1
ATOM 651 O O . ASP A 1 81 ? 8.094 0.994 -14.445 1 96.06 81 ASP A O 1
ATOM 655 N N . VAL A 1 82 ? 10.133 0.912 -15.492 1 96.44 82 VAL A N 1
ATOM 656 C CA . VAL A 1 82 ? 10.883 1.161 -14.266 1 96.44 82 VAL A CA 1
ATOM 657 C C . VAL A 1 82 ? 10.969 2.664 -14.008 1 96.44 82 VAL A C 1
ATOM 659 O O . VAL A 1 82 ? 11.477 3.414 -14.852 1 96.44 82 VAL A O 1
ATOM 662 N N . TYR A 1 83 ? 10.578 3.104 -12.836 1 95.5 83 TYR A N 1
ATOM 663 C CA . TYR A 1 83 ? 10.625 4.547 -12.641 1 95.5 83 TYR A CA 1
ATOM 664 C C . TYR A 1 83 ? 11.492 4.906 -11.438 1 95.5 83 TYR A C 1
ATOM 666 O O . TYR A 1 83 ? 11.875 6.066 -11.266 1 95.5 83 TYR A O 1
ATOM 674 N N . GLU A 1 84 ? 11.828 3.963 -10.602 1 97.19 84 GLU A N 1
ATOM 675 C CA . GLU A 1 84 ? 12.828 4.125 -9.547 1 97.19 84 GLU A CA 1
ATOM 676 C C . GLU A 1 84 ? 13.781 2.936 -9.5 1 97.19 84 GLU A C 1
ATOM 678 O O . GLU A 1 84 ? 13.352 1.783 -9.586 1 97.19 84 GLU A O 1
ATOM 683 N N . PHE A 1 85 ? 15.094 3.205 -9.453 1 98.19 85 PHE A N 1
ATOM 684 C CA . PHE A 1 85 ? 16.094 2.162 -9.289 1 98.19 85 PHE A CA 1
ATOM 685 C C . PHE A 1 85 ? 17.281 2.674 -8.484 1 98.19 85 PHE A C 1
ATOM 687 O O . PHE A 1 85 ? 17.781 3.777 -8.727 1 98.19 85 PHE A O 1
ATOM 694 N N . LEU A 1 86 ? 17.672 1.908 -7.527 1 98.06 86 LEU A N 1
ATOM 695 C CA . LEU A 1 86 ? 18.875 2.158 -6.727 1 98.06 86 LEU A CA 1
ATOM 696 C C . LEU A 1 86 ? 19.625 0.86 -6.441 1 98.06 86 LEU A C 1
ATOM 698 O O . LEU A 1 86 ? 19.047 -0.09 -5.91 1 98.06 86 LEU A O 1
ATOM 702 N N . GLY A 1 87 ? 20.859 0.76 -6.883 1 97.88 87 GLY A N 1
ATOM 703 C CA . GLY A 1 87 ? 21.688 -0.402 -6.629 1 97.88 87 GLY A CA 1
ATOM 704 C C . GLY A 1 87 ? 23 -0.057 -5.945 1 97.88 87 GLY A C 1
ATOM 705 O O . GLY A 1 87 ? 23.594 0.987 -6.223 1 97.88 87 GLY A O 1
ATOM 706 N N . ASN A 1 88 ? 23.422 -0.858 -5.023 1 97.56 88 ASN A N 1
ATOM 707 C CA . ASN A 1 88 ? 24.688 -0.728 -4.312 1 97.56 88 ASN A CA 1
ATOM 708 C C . ASN A 1 88 ? 25.156 -2.064 -3.74 1 97.56 88 ASN A C 1
ATOM 710 O O . ASN A 1 88 ? 24.359 -2.787 -3.129 1 97.56 88 ASN A O 1
ATOM 714 N N . CYS A 1 89 ? 26.469 -2.375 -3.938 1 96.25 89 CYS A N 1
ATOM 715 C CA . CYS A 1 89 ? 27.047 -3.615 -3.438 1 96.25 89 CYS A CA 1
ATOM 716 C C . CYS A 1 89 ? 26.297 -4.828 -3.986 1 96.25 89 CYS A C 1
ATOM 718 O O . CYS A 1 89 ? 26.344 -5.09 -5.191 1 96.25 89 CYS A O 1
ATOM 720 N N . ASN A 1 90 ? 25.578 -5.504 -3.215 1 97.25 90 ASN A N 1
ATOM 721 C CA . ASN A 1 90 ? 24.891 -6.719 -3.652 1 97.25 90 ASN A CA 1
ATOM 722 C C . ASN A 1 90 ? 23.375 -6.598 -3.518 1 97.25 90 ASN A C 1
ATOM 724 O O . ASN A 1 90 ? 22.672 -7.605 -3.412 1 97.25 90 ASN A O 1
ATOM 728 N N . GLN A 1 91 ? 22.922 -5.348 -3.443 1 97.31 91 GLN A N 1
ATOM 729 C CA . GLN A 1 91 ? 21.484 -5.113 -3.254 1 97.31 91 GLN A CA 1
ATOM 730 C C . GLN A 1 91 ? 20.969 -4.059 -4.227 1 97.31 91 GLN A C 1
ATOM 732 O O . GLN A 1 91 ? 21.719 -3.191 -4.672 1 97.31 91 GLN A O 1
ATOM 737 N N . TYR A 1 92 ? 19.734 -4.227 -4.59 1 98.38 92 TYR A N 1
ATOM 738 C CA . TYR A 1 92 ? 19.078 -3.139 -5.301 1 98.38 92 TYR A CA 1
ATOM 739 C C . TYR A 1 92 ? 17.594 -3.094 -4.969 1 98.38 92 TYR A C 1
ATOM 741 O O . TYR A 1 92 ? 17.047 -4.047 -4.406 1 98.38 92 TYR A O 1
ATOM 749 N N . THR A 1 93 ? 17.016 -2.02 -5.18 1 98.31 93 THR A N 1
ATOM 750 C CA . THR A 1 93 ? 15.57 -1.817 -5.117 1 98.31 93 THR A CA 1
ATOM 751 C C . THR A 1 93 ? 15.078 -1.083 -6.359 1 98.31 93 THR A C 1
ATOM 753 O O . THR A 1 93 ? 15.805 -0.289 -6.953 1 98.31 93 THR A O 1
ATOM 756 N N . MET A 1 94 ? 13.859 -1.477 -6.785 1 98 94 MET A N 1
ATOM 757 C CA . MET A 1 94 ? 13.266 -0.829 -7.953 1 98 94 MET A CA 1
ATOM 758 C C . MET A 1 94 ? 11.75 -0.719 -7.797 1 98 94 MET A C 1
ATOM 760 O O . MET A 1 94 ? 11.125 -1.568 -7.16 1 98 94 MET A O 1
ATOM 764 N N . SER A 1 95 ? 11.219 0.338 -8.289 1 97.5 95 SER A N 1
ATOM 765 C CA . SER A 1 95 ? 9.781 0.516 -8.477 1 97.5 95 SER A CA 1
ATOM 766 C C . SER A 1 95 ? 9.406 0.434 -9.953 1 97.5 95 SER A C 1
ATOM 768 O O . SER A 1 95 ? 10.047 1.059 -10.805 1 97.5 95 SER A O 1
ATOM 770 N N . VAL A 1 96 ? 8.375 -0.401 -10.188 1 97.56 96 VAL A N 1
ATOM 771 C CA . VAL A 1 96 ? 7.961 -0.67 -11.555 1 97.56 96 VAL A CA 1
ATOM 772 C C . VAL A 1 96 ? 6.445 -0.549 -11.672 1 97.56 96 VAL A C 1
ATOM 774 O O . VAL A 1 96 ? 5.719 -0.846 -10.727 1 97.56 96 VAL A O 1
ATOM 777 N N . VAL A 1 97 ? 5.984 -0.027 -12.789 1 97.44 97 VAL A N 1
ATOM 778 C CA . VAL A 1 97 ? 4.578 -0.119 -13.164 1 97.44 97 VAL A CA 1
ATOM 779 C C . VAL A 1 97 ? 4.414 -1.121 -14.305 1 97.44 97 VAL A C 1
ATOM 781 O O . VAL A 1 97 ? 4.879 -0.88 -15.422 1 97.44 97 VAL A O 1
ATOM 784 N N . ASN A 1 98 ? 3.771 -2.242 -13.969 1 97 98 ASN A N 1
ATOM 785 C CA . ASN A 1 98 ? 3.465 -3.266 -14.969 1 97 98 ASN A CA 1
ATOM 786 C C . ASN A 1 98 ? 2.131 -2.994 -15.656 1 97 98 ASN A C 1
ATOM 788 O O . ASN A 1 98 ? 1.19 -2.504 -15.031 1 97 98 ASN A O 1
ATOM 792 N N . ASN A 1 99 ? 2.105 -3.305 -16.875 1 95.56 99 ASN A N 1
ATOM 793 C CA . ASN A 1 99 ? 0.834 -3.283 -17.594 1 95.56 99 ASN A CA 1
ATOM 794 C C . ASN A 1 99 ? 0.127 -4.633 -17.516 1 95.56 99 ASN A C 1
ATOM 796 O O . ASN A 1 99 ? 0.407 -5.527 -18.328 1 95.56 99 ASN A O 1
ATOM 800 N N . GLY A 1 100 ? -0.847 -4.734 -16.625 1 93.94 100 GLY A N 1
ATOM 801 C CA . GLY A 1 100 ? -1.542 -5.988 -16.391 1 93.94 100 GLY A CA 1
ATOM 802 C C . GLY A 1 100 ? -2.74 -6.188 -17.297 1 93.94 100 GLY A C 1
ATOM 803 O O . GLY A 1 100 ? -3.49 -5.242 -17.562 1 93.94 100 GLY A O 1
ATOM 804 N N . THR A 1 101 ? -2.875 -7.402 -17.797 1 92.88 101 THR A N 1
ATOM 805 C CA . THR A 1 101 ? -4.051 -7.836 -18.547 1 92.88 101 THR A CA 1
ATOM 806 C C . THR A 1 101 ? -4.82 -8.906 -17.781 1 92.88 101 THR A C 1
ATOM 808 O O . THR A 1 101 ? -4.223 -9.844 -17.25 1 92.88 101 THR A O 1
ATOM 811 N N . PHE A 1 102 ? -6.18 -8.688 -17.719 1 89.75 102 PHE A N 1
ATOM 812 C CA . PHE A 1 102 ? -7.055 -9.594 -16.969 1 89.75 102 PHE A CA 1
ATOM 813 C C . PHE A 1 102 ? -8.078 -10.234 -17.906 1 89.75 102 PHE A C 1
ATOM 815 O O . PHE A 1 102 ? -9.18 -9.719 -18.078 1 89.75 102 PHE A O 1
ATOM 822 N N . PRO A 1 103 ? -7.777 -11.391 -18.406 1 84.31 103 PRO A N 1
ATOM 823 C CA . PRO A 1 103 ? -8.641 -12 -19.422 1 84.31 103 PRO A CA 1
ATOM 824 C C . PRO A 1 103 ? -10.031 -12.336 -18.906 1 84.31 103 PRO A C 1
ATOM 826 O O . PRO A 1 103 ? -11.023 -12.164 -19.609 1 84.31 103 PRO A O 1
ATOM 829 N N . SER A 1 104 ? -10.133 -12.734 -17.734 1 81.25 104 SER A N 1
ATOM 830 C CA . SER A 1 104 ? -11.398 -13.164 -17.156 1 81.25 104 SER A CA 1
ATOM 831 C C . SER A 1 104 ? -12.289 -11.961 -16.828 1 81.25 104 SER A C 1
ATOM 833 O O . SER A 1 104 ? -13.469 -12.125 -16.5 1 81.25 104 SER A O 1
ATOM 835 N N . LEU A 1 105 ? -11.711 -10.883 -16.922 1 86.62 105 LEU A N 1
ATOM 836 C CA . LEU A 1 105 ? -12.445 -9.664 -16.594 1 86.62 105 LEU A CA 1
ATOM 837 C C . LEU A 1 105 ? -12.594 -8.766 -17.812 1 86.62 105 LEU A C 1
ATOM 839 O O . LEU A 1 105 ? -12.297 -7.574 -17.75 1 86.62 105 LEU A O 1
ATOM 843 N N . GLY A 1 106 ? -13 -9.375 -18.906 1 84.31 106 GLY A N 1
ATOM 844 C CA . GLY A 1 106 ? -13.227 -8.641 -20.141 1 84.31 106 GLY A CA 1
ATOM 845 C C . GLY A 1 106 ? -11.953 -8.109 -20.766 1 84.31 106 GLY A C 1
ATOM 846 O O . GLY A 1 106 ? -11.969 -7.066 -21.422 1 84.31 106 GLY A O 1
ATOM 847 N N . ASN A 1 107 ? -10.867 -8.711 -20.406 1 89.31 107 ASN A N 1
ATOM 848 C CA . ASN A 1 107 ? -9.562 -8.289 -20.906 1 89.31 107 ASN A CA 1
ATOM 849 C C . ASN A 1 107 ? -9.219 -6.875 -20.438 1 89.31 107 ASN A C 1
ATOM 851 O O . ASN A 1 107 ? -8.625 -6.098 -21.188 1 89.31 107 ASN A O 1
ATOM 855 N N . ALA A 1 108 ? -9.656 -6.598 -19.266 1 91.5 108 ALA A N 1
ATOM 856 C CA . ALA A 1 108 ? -9.297 -5.309 -18.688 1 91.5 108 ALA A CA 1
ATOM 857 C C . ALA A 1 108 ? -7.781 -5.125 -18.656 1 91.5 108 ALA A C 1
ATOM 859 O O . ALA A 1 108 ? -7.035 -6.098 -18.5 1 91.5 108 ALA A O 1
ATOM 860 N N . SER A 1 109 ? -7.324 -3.896 -18.859 1 94.31 109 SER A N 1
ATOM 861 C CA . SER A 1 109 ? -5.926 -3.494 -18.719 1 94.31 109 SER A CA 1
ATOM 862 C C . SER A 1 109 ? -5.738 -2.512 -17.578 1 94.31 109 SER A C 1
ATOM 864 O O . SER A 1 109 ? -6.273 -1.4 -17.609 1 94.31 109 SER A O 1
ATOM 866 N N . LEU A 1 110 ? -5.074 -2.943 -16.531 1 96.06 110 LEU A N 1
ATOM 867 C CA . LEU A 1 110 ? -4.863 -2.133 -15.336 1 96.06 110 LEU A CA 1
ATOM 868 C C . LEU A 1 110 ? -3.385 -2.092 -14.961 1 96.06 110 LEU A C 1
ATOM 870 O O . LEU A 1 110 ? -2.684 -3.1 -15.07 1 96.06 110 LEU A O 1
ATOM 874 N N . PRO A 1 111 ? -2.881 -0.918 -14.586 1 96.88 111 PRO A N 1
ATOM 875 C CA . PRO A 1 111 ? -1.487 -0.848 -14.141 1 96.88 111 PRO A CA 1
ATOM 876 C C . PRO A 1 111 ? -1.274 -1.472 -12.758 1 96.88 111 PRO A C 1
ATOM 878 O O . PRO A 1 111 ? -2.09 -1.274 -11.859 1 96.88 111 PRO A O 1
ATOM 881 N N . ILE A 1 112 ? -0.241 -2.248 -12.617 1 96.5 112 ILE A N 1
ATOM 882 C CA . ILE A 1 112 ? 0.169 -2.859 -11.359 1 96.5 112 ILE A CA 1
ATOM 883 C C . ILE A 1 112 ? 1.506 -2.273 -10.914 1 96.5 112 ILE A C 1
ATOM 885 O O . ILE A 1 112 ? 2.543 -2.541 -11.523 1 96.5 112 ILE A O 1
ATOM 889 N N . ALA A 1 113 ? 1.452 -1.467 -9.898 1 96.88 113 ALA A N 1
ATOM 890 C CA . ALA A 1 113 ? 2.67 -0.846 -9.383 1 96.88 113 ALA A CA 1
ATOM 891 C C . ALA A 1 113 ? 3.256 -1.656 -8.234 1 96.88 113 ALA A C 1
ATOM 893 O O . ALA A 1 113 ? 2.537 -2.035 -7.305 1 96.88 113 ALA A O 1
ATOM 894 N N . VAL A 1 114 ? 4.574 -1.932 -8.297 1 96.94 114 VAL A N 1
ATOM 895 C CA . VAL A 1 114 ? 5.234 -2.697 -7.242 1 96.94 114 VAL A CA 1
ATOM 896 C C . VAL A 1 114 ? 6.578 -2.057 -6.902 1 96.94 114 VAL A C 1
ATOM 898 O O . VAL A 1 114 ? 7.176 -1.37 -7.734 1 96.94 114 VAL A O 1
ATOM 901 N N . ASN A 1 115 ? 6.988 -2.152 -5.711 1 97.56 115 ASN A N 1
ATOM 902 C CA . ASN A 1 115 ? 8.359 -1.948 -5.254 1 97.56 115 ASN A CA 1
ATOM 903 C C . ASN A 1 115 ? 8.984 -3.248 -4.754 1 97.56 115 ASN A C 1
ATOM 905 O O . ASN A 1 115 ? 8.336 -4.016 -4.039 1 97.56 115 ASN A O 1
ATOM 909 N N . ILE A 1 116 ? 10.242 -3.494 -5.172 1 97.69 116 ILE A N 1
ATOM 910 C CA . ILE A 1 116 ? 10.867 -4.734 -4.727 1 97.69 116 ILE A CA 1
ATOM 911 C C . ILE A 1 116 ? 12.297 -4.445 -4.262 1 97.69 116 ILE A C 1
ATOM 913 O O . ILE A 1 116 ? 13.047 -3.738 -4.938 1 97.69 116 ILE A O 1
ATOM 917 N N . TRP A 1 117 ? 12.641 -4.895 -3.053 1 97.94 117 TRP A N 1
ATOM 918 C CA . TRP A 1 117 ? 14 -4.988 -2.545 1 97.94 117 TRP A CA 1
ATOM 919 C C . TRP A 1 117 ? 14.602 -6.359 -2.846 1 97.94 117 TRP A C 1
ATOM 921 O O . TRP A 1 117 ? 13.953 -7.387 -2.623 1 97.94 117 TRP A O 1
ATOM 931 N N . ILE A 1 118 ? 15.812 -6.355 -3.352 1 98.25 118 ILE A N 1
ATOM 932 C CA . ILE A 1 118 ? 16.453 -7.613 -3.715 1 98.25 118 ILE A CA 1
ATOM 933 C C . ILE A 1 118 ? 17.875 -7.645 -3.172 1 98.25 118 ILE A C 1
ATOM 935 O O . ILE A 1 118 ? 18.609 -6.652 -3.26 1 98.25 118 ILE A O 1
ATOM 939 N N . LYS A 1 119 ? 18.281 -8.758 -2.604 1 98.06 119 LYS A N 1
ATOM 940 C CA . LYS A 1 119 ? 19.656 -9.047 -2.207 1 98.06 119 LYS A CA 1
ATOM 941 C C . LYS A 1 119 ? 20.219 -10.242 -2.975 1 98.06 119 LYS A C 1
ATOM 943 O O . LYS A 1 119 ? 19.562 -11.273 -3.092 1 98.06 119 LYS A O 1
ATOM 948 N N . LEU A 1 120 ? 21.391 -10.078 -3.463 1 98.06 120 LEU A N 1
ATOM 949 C CA . LEU A 1 120 ? 22.031 -11.102 -4.289 1 98.06 120 LEU A CA 1
ATOM 950 C C . LEU A 1 120 ? 23.219 -11.727 -3.561 1 98.06 120 LEU A C 1
ATOM 952 O O . LEU A 1 120 ? 23.875 -11.07 -2.754 1 98.06 120 LEU A O 1
ATOM 956 N N . ASN A 1 121 ? 23.469 -13 -3.842 1 97.12 121 ASN A N 1
ATOM 957 C CA . ASN A 1 121 ? 24.734 -13.602 -3.438 1 97.12 121 ASN A CA 1
ATOM 958 C C . ASN A 1 121 ? 25.828 -13.398 -4.496 1 97.12 121 ASN A C 1
ATOM 960 O O . ASN A 1 121 ? 25.609 -12.688 -5.477 1 97.12 121 ASN A O 1
ATOM 964 N N . GLU A 1 122 ? 27 -14.023 -4.309 1 96.62 122 GLU A N 1
ATOM 965 C CA . GLU A 1 122 ? 28.156 -13.812 -5.176 1 96.62 122 GLU A CA 1
ATOM 966 C C . GLU A 1 122 ? 27.922 -14.375 -6.57 1 96.62 122 GLU A C 1
ATOM 968 O O . GLU A 1 122 ? 28.594 -13.992 -7.527 1 96.62 122 GLU A O 1
ATOM 973 N N . TYR A 1 123 ? 26.969 -15.25 -6.734 1 97.06 123 TYR A N 1
ATOM 974 C CA . TYR A 1 123 ? 26.656 -15.859 -8.023 1 97.06 123 TYR A CA 1
ATOM 975 C C . TYR A 1 123 ? 25.531 -15.109 -8.719 1 97.06 123 TYR A C 1
ATOM 977 O O . TYR A 1 123 ? 24.984 -15.594 -9.711 1 97.06 123 TYR A O 1
ATOM 985 N N . LYS A 1 124 ? 25.016 -13.984 -8.094 1 97.31 124 LYS A N 1
ATOM 986 C CA . LYS A 1 124 ? 23.938 -13.148 -8.617 1 97.31 124 LYS A CA 1
ATOM 987 C C . LYS A 1 124 ? 22.578 -13.852 -8.508 1 97.31 124 LYS A C 1
ATOM 989 O O . LYS A 1 124 ? 21.688 -13.641 -9.328 1 97.31 124 LYS A O 1
ATOM 994 N N . GLU A 1 125 ? 22.547 -14.742 -7.559 1 98 125 GLU A N 1
ATOM 995 C CA . GLU A 1 125 ? 21.25 -15.328 -7.207 1 98 125 GLU A CA 1
ATOM 996 C C . GLU A 1 125 ? 20.562 -14.508 -6.121 1 98 125 GLU A C 1
ATOM 998 O O . GLU A 1 125 ? 21.203 -14.016 -5.195 1 98 125 GLU A O 1
ATOM 1003 N N . ILE A 1 126 ? 19.25 -14.414 -6.23 1 97.94 126 ILE A N 1
ATOM 1004 C CA . ILE A 1 126 ? 18.469 -13.734 -5.203 1 97.94 126 ILE A CA 1
ATOM 1005 C C . ILE A 1 126 ? 18.438 -14.578 -3.936 1 97.94 126 ILE A C 1
ATOM 1007 O O . ILE A 1 126 ? 17.984 -15.727 -3.965 1 97.94 126 ILE A O 1
ATOM 1011 N N . VAL A 1 127 ? 18.859 -14.016 -2.814 1 97.81 127 VAL A N 1
ATOM 1012 C CA . VAL A 1 127 ? 18.859 -14.75 -1.552 1 97.81 127 VAL A CA 1
ATOM 1013 C C . VAL A 1 127 ? 17.688 -14.273 -0.689 1 97.81 127 VAL A C 1
ATOM 1015 O O . VAL A 1 127 ? 17.219 -15.016 0.175 1 97.81 127 VAL A O 1
ATOM 1018 N N . GLN A 1 128 ? 17.234 -13.078 -0.836 1 97.75 128 GLN A N 1
ATOM 1019 C CA . GLN A 1 128 ? 16.031 -12.57 -0.178 1 97.75 128 GLN A CA 1
ATOM 1020 C C . GLN A 1 128 ? 15.414 -11.422 -0.973 1 97.75 128 GLN A C 1
ATOM 1022 O O . GLN A 1 128 ? 16.109 -10.711 -1.692 1 97.75 128 GLN A O 1
ATOM 1027 N N . TYR A 1 129 ? 14.148 -11.281 -0.898 1 97.5 129 TYR A N 1
ATOM 1028 C CA . TYR A 1 129 ? 13.453 -10.156 -1.521 1 97.5 129 TYR A CA 1
ATOM 1029 C C . TYR A 1 129 ? 12.242 -9.742 -0.7 1 97.5 129 TYR A C 1
ATOM 1031 O O . TYR A 1 129 ? 11.688 -10.547 0.055 1 97.5 129 TYR A O 1
ATOM 1039 N N . ASP A 1 130 ? 11.906 -8.539 -0.733 1 97.25 130 ASP A N 1
ATOM 1040 C CA . ASP A 1 130 ? 10.727 -7.938 -0.113 1 97.25 130 ASP A CA 1
ATOM 1041 C C . ASP A 1 130 ? 9.922 -7.137 -1.132 1 97.25 130 ASP A C 1
ATOM 1043 O O . ASP A 1 130 ? 10.328 -6.047 -1.542 1 97.25 130 ASP A O 1
ATOM 1047 N N . LEU A 1 131 ? 8.789 -7.727 -1.564 1 96.94 131 LEU A N 1
ATOM 1048 C CA . LEU A 1 131 ? 7.969 -7.113 -2.604 1 96.94 131 LEU A CA 1
ATOM 1049 C C . LEU A 1 131 ? 6.707 -6.496 -2.006 1 96.94 131 LEU A C 1
ATOM 1051 O O . LEU A 1 131 ? 6.012 -7.137 -1.215 1 96.94 131 LEU A O 1
ATOM 1055 N N . THR A 1 132 ? 6.469 -5.27 -2.367 1 96.5 132 THR A N 1
ATOM 1056 C CA . THR A 1 132 ? 5.277 -4.547 -1.939 1 96.5 132 THR A CA 1
ATOM 1057 C C . THR A 1 132 ? 4.492 -4.035 -3.145 1 96.5 132 THR A C 1
ATOM 1059 O O . THR A 1 132 ? 5.055 -3.387 -4.027 1 96.5 132 THR A O 1
ATOM 1062 N N . PHE A 1 133 ? 3.217 -4.363 -3.168 1 96 133 PHE A N 1
ATOM 1063 C CA . PHE A 1 133 ? 2.33 -3.734 -4.137 1 96 133 PHE A CA 1
ATOM 1064 C C . PHE A 1 133 ? 2.018 -2.299 -3.732 1 96 133 PHE A C 1
ATOM 1066 O O . PHE A 1 133 ? 1.737 -2.025 -2.564 1 96 133 PHE A O 1
ATOM 1073 N N . LEU A 1 134 ? 2.154 -1.439 -4.691 1 96.44 134 LEU A N 1
ATOM 1074 C CA . LEU A 1 134 ? 1.885 -0.03 -4.426 1 96.44 134 LEU A CA 1
ATOM 1075 C C . LEU A 1 134 ? 0.472 0.345 -4.859 1 96.44 134 LEU A C 1
ATOM 1077 O O . LEU A 1 134 ? 0.064 0.045 -5.984 1 96.44 134 LEU A O 1
ATOM 1081 N N . LYS A 1 135 ? -0.3 1.014 -3.979 1 95.56 135 LYS A N 1
ATOM 1082 C CA . LYS A 1 135 ? -1.678 1.428 -4.227 1 95.56 135 LYS A CA 1
ATOM 1083 C C . LYS A 1 135 ? -2.559 0.229 -4.566 1 95.56 135 LYS A C 1
ATOM 1085 O O . LYS A 1 135 ? -3.373 0.293 -5.488 1 95.56 135 LYS A O 1
ATOM 1090 N N . PHE A 1 136 ? -2.279 -0.821 -3.82 1 95.88 136 PHE A N 1
ATOM 1091 C CA . PHE A 1 136 ? -2.914 -2.078 -4.199 1 95.88 136 PHE A CA 1
ATOM 1092 C C . PHE A 1 136 ? -4.402 -2.049 -3.879 1 95.88 136 PHE A C 1
ATOM 1094 O O . PHE A 1 136 ? -5.203 -2.678 -4.574 1 95.88 136 PHE A O 1
ATOM 1101 N N . GLU A 1 137 ? -4.75 -1.341 -2.828 1 96.31 137 GLU A N 1
ATOM 1102 C CA . GLU A 1 137 ? -6.164 -1.21 -2.496 1 96.31 137 GLU A CA 1
ATOM 1103 C C . GLU A 1 137 ? -6.957 -0.631 -3.666 1 96.31 137 GLU A C 1
ATOM 1105 O O . GLU A 1 137 ? -8.047 -1.107 -3.98 1 96.31 137 GLU A O 1
ATOM 1110 N N . ARG A 1 138 ? -6.43 0.347 -4.305 1 96 138 ARG A N 1
ATOM 1111 C CA . ARG A 1 138 ? -7.086 0.961 -5.453 1 96 138 ARG A CA 1
ATOM 1112 C C . ARG A 1 138 ? -7.113 0.007 -6.641 1 96 138 ARG A C 1
ATOM 1114 O O . ARG A 1 138 ? -8.109 -0.068 -7.359 1 96 138 ARG A O 1
ATOM 1121 N N . LEU A 1 139 ? -6.023 -0.604 -6.832 1 96.56 139 LEU A N 1
ATOM 1122 C CA . LEU A 1 139 ? -5.973 -1.594 -7.902 1 96.56 139 LEU A CA 1
ATOM 1123 C C . LEU A 1 139 ? -7.02 -2.682 -7.688 1 96.56 139 LEU A C 1
ATOM 1125 O O . LEU A 1 139 ? -7.734 -3.053 -8.625 1 96.56 139 LEU A O 1
ATOM 1129 N N . PHE A 1 140 ? -7.078 -3.188 -6.465 1 96.25 140 PHE A N 1
ATOM 1130 C CA . PHE A 1 140 ? -8.008 -4.266 -6.156 1 96.25 140 PHE A CA 1
ATOM 1131 C C . PHE A 1 140 ? -9.445 -3.824 -6.41 1 96.25 140 PHE A C 1
ATOM 1133 O O . PHE A 1 140 ? -10.242 -4.578 -6.977 1 96.25 140 PHE A O 1
ATOM 1140 N N . GLU A 1 141 ? -9.781 -2.613 -6.062 1 95.56 141 GLU A N 1
ATOM 1141 C CA . GLU A 1 141 ? -11.094 -2.053 -6.355 1 95.56 141 GLU A CA 1
ATOM 1142 C C . GLU A 1 141 ? -11.336 -1.972 -7.859 1 95.56 141 GLU A C 1
ATOM 1144 O O . GLU A 1 141 ? -12.438 -2.27 -8.336 1 95.56 141 GLU A O 1
ATOM 1149 N N . ALA A 1 142 ? -10.336 -1.538 -8.547 1 95.5 142 ALA A N 1
ATOM 1150 C CA . ALA A 1 142 ? -10.453 -1.437 -10 1 95.5 142 ALA A CA 1
ATOM 1151 C C . ALA A 1 142 ? -10.664 -2.811 -10.625 1 95.5 142 ALA A C 1
ATOM 1153 O O . ALA A 1 142 ? -11.43 -2.949 -11.586 1 95.5 142 ALA A O 1
ATOM 1154 N N . ILE A 1 143 ? -9.992 -3.799 -10.102 1 95 143 ILE A N 1
ATOM 1155 C CA . ILE A 1 143 ? -10.125 -5.168 -10.586 1 95 143 ILE A CA 1
ATOM 1156 C C . ILE A 1 143 ? -11.547 -5.668 -10.344 1 95 143 ILE A C 1
ATOM 1158 O O . ILE A 1 143 ? -12.188 -6.207 -11.258 1 95 143 ILE A O 1
ATOM 1162 N N . GLU A 1 144 ? -12.047 -5.477 -9.133 1 94.75 144 GLU A N 1
ATOM 1163 C CA . GLU A 1 144 ? -13.406 -5.895 -8.812 1 94.75 144 GLU A CA 1
ATOM 1164 C C . GLU A 1 144 ? -14.422 -5.191 -9.711 1 94.75 144 GLU A C 1
ATOM 1166 O O . GLU A 1 144 ? -15.359 -5.82 -10.203 1 94.75 144 GLU A O 1
ATOM 1171 N N . LEU A 1 145 ? -14.242 -3.908 -9.883 1 95.5 145 LEU A N 1
ATOM 1172 C CA . LEU A 1 145 ? -15.156 -3.141 -10.719 1 95.5 145 LEU A CA 1
ATOM 1173 C C . LEU A 1 145 ? -15.141 -3.656 -12.156 1 95.5 145 LEU A C 1
ATOM 1175 O O . LEU A 1 145 ? -16.203 -3.83 -12.766 1 95.5 145 LEU A O 1
ATOM 1179 N N . ALA A 1 146 ? -13.992 -3.887 -12.664 1 93.81 146 ALA A N 1
ATOM 1180 C CA . ALA A 1 146 ? -13.875 -4.449 -14.008 1 93.81 146 ALA A CA 1
ATOM 1181 C C . ALA A 1 146 ? -14.578 -5.797 -14.102 1 93.81 146 ALA A C 1
ATOM 1183 O O . ALA A 1 146 ? -15.25 -6.086 -15.102 1 93.81 146 ALA A O 1
ATOM 1184 N N . GLY A 1 147 ? -14.359 -6.574 -13.078 1 92.44 147 GLY A N 1
ATOM 1185 C CA . GLY A 1 147 ? -15.055 -7.848 -13.031 1 92.44 147 GLY A CA 1
ATOM 1186 C C . GLY A 1 147 ? -16.562 -7.699 -13.062 1 92.44 147 GLY A C 1
ATOM 1187 O O . GLY A 1 147 ? -17.25 -8.406 -13.812 1 92.44 147 GLY A O 1
ATOM 1188 N N . TYR A 1 148 ? -17.047 -6.82 -12.297 1 94.5 148 TYR A N 1
ATOM 1189 C CA . TYR A 1 148 ? -18.484 -6.582 -12.273 1 94.5 148 TYR A CA 1
ATOM 1190 C C . TYR A 1 148 ? -18.984 -6.074 -13.625 1 94.5 148 TYR A C 1
ATOM 1192 O O . TYR A 1 148 ? -20.031 -6.512 -14.117 1 94.5 148 TYR A O 1
ATOM 1200 N N . GLN A 1 149 ? -18.25 -5.168 -14.172 1 94.12 149 GLN A N 1
ATOM 1201 C CA . GLN A 1 149 ? -18.625 -4.645 -15.484 1 94.12 149 GLN A CA 1
ATOM 1202 C C . GLN A 1 149 ? -18.703 -5.762 -16.516 1 94.12 149 GLN A C 1
ATOM 1204 O O . GLN A 1 149 ? -19.641 -5.809 -17.312 1 94.12 149 GLN A O 1
ATOM 1209 N N . ALA A 1 150 ? -17.781 -6.602 -16.5 1 90.56 150 ALA A N 1
ATOM 1210 C CA . ALA A 1 150 ? -17.75 -7.727 -17.438 1 90.56 150 ALA A CA 1
ATOM 1211 C C . ALA A 1 150 ? -18.922 -8.664 -17.203 1 90.56 150 ALA A C 1
ATOM 1213 O O . ALA A 1 150 ? -19.562 -9.125 -18.156 1 90.56 150 ALA A O 1
ATOM 1214 N N . LEU A 1 151 ? -19.219 -8.891 -16.016 1 90.12 151 LEU A N 1
ATOM 1215 C CA . LEU A 1 151 ? -20.266 -9.836 -15.641 1 90.12 151 LEU A CA 1
ATOM 1216 C C . LEU A 1 151 ? -21.656 -9.266 -15.914 1 90.12 151 LEU A C 1
ATOM 1218 O O . LEU A 1 151 ? -22.531 -9.977 -16.406 1 90.12 151 LEU A O 1
ATOM 1222 N N . SER A 1 152 ? -21.859 -8.07 -15.617 1 92.06 152 SER A N 1
ATOM 1223 C CA . SER A 1 152 ? -23.172 -7.449 -15.703 1 92.06 152 SER A CA 1
ATOM 1224 C C . SER A 1 152 ? -23.453 -6.922 -17.109 1 92.06 152 SER A C 1
ATOM 1226 O O . SER A 1 152 ? -24.609 -6.668 -17.469 1 92.06 152 SER A O 1
ATOM 1228 N N . GLY A 1 153 ? -22.422 -6.664 -17.797 1 92.25 153 GLY A N 1
ATOM 1229 C CA . GLY A 1 153 ? -22.562 -6.016 -19.094 1 92.25 153 GLY A CA 1
ATOM 1230 C C . GLY A 1 153 ? -22.688 -4.508 -19 1 92.25 153 GLY A C 1
ATOM 1231 O O . GLY A 1 153 ? -22.703 -3.814 -20.016 1 92.25 153 GLY A O 1
ATOM 1232 N N . ASN A 1 154 ? -22.734 -3.986 -17.844 1 93.31 154 ASN A N 1
ATOM 1233 C CA . ASN A 1 154 ? -22.797 -2.543 -17.625 1 93.31 154 ASN A CA 1
ATOM 1234 C C . ASN A 1 154 ? -21.391 -1.924 -17.656 1 93.31 154 ASN A C 1
ATOM 1236 O O . ASN A 1 154 ? -20.797 -1.681 -16.609 1 93.31 154 ASN A O 1
ATOM 1240 N N . LYS A 1 155 ? -20.953 -1.491 -18.734 1 90.31 155 LYS A N 1
ATOM 1241 C CA . LYS A 1 155 ? -19.594 -1.019 -18.953 1 90.31 155 LYS A CA 1
ATOM 1242 C C . LYS A 1 155 ? -19.375 0.352 -18.328 1 90.31 155 LYS A C 1
ATOM 1244 O O . LYS A 1 155 ? -18.234 0.786 -18.141 1 90.31 155 LYS A O 1
ATOM 1249 N N . THR A 1 156 ? -20.375 1.021 -17.891 1 92.81 156 THR A N 1
ATOM 1250 C CA . THR A 1 156 ? -20.25 2.379 -17.375 1 92.81 156 THR A CA 1
ATOM 1251 C C . THR A 1 156 ? -20.438 2.402 -15.867 1 92.81 156 THR A C 1
ATOM 1253 O O . THR A 1 156 ? -20.391 3.467 -15.25 1 92.81 156 THR A O 1
ATOM 1256 N N . ALA A 1 157 ? -20.609 1.209 -15.289 1 94 157 ALA A N 1
ATOM 1257 C CA . ALA A 1 157 ? -20.766 1.146 -13.844 1 94 157 ALA A CA 1
ATOM 1258 C C . ALA A 1 157 ? -19.562 1.736 -13.133 1 94 157 ALA A C 1
ATOM 1260 O O . ALA A 1 157 ? -18.422 1.489 -13.531 1 94 157 ALA A O 1
ATOM 1261 N N . THR A 1 158 ? -19.781 2.574 -12.125 1 92.5 158 THR A N 1
ATOM 1262 C CA . THR A 1 158 ? -18.703 3.168 -11.352 1 92.5 158 THR A CA 1
ATOM 1263 C C . THR A 1 158 ? -18.719 2.65 -9.914 1 92.5 158 THR A C 1
ATOM 1265 O O . THR A 1 158 ? -17.812 2.963 -9.125 1 92.5 158 THR A O 1
ATOM 1268 N N . GLU A 1 159 ? -19.703 1.926 -9.555 1 93 159 GLU A N 1
ATOM 1269 C CA . GLU A 1 159 ? -19.859 1.296 -8.242 1 93 159 GLU A CA 1
ATOM 1270 C C . GLU A 1 159 ? -20.375 -0.133 -8.375 1 93 159 GLU A C 1
ATOM 1272 O O . GLU A 1 159 ? -20.984 -0.489 -9.391 1 93 159 GLU A O 1
ATOM 1277 N N . ILE A 1 160 ? -20.047 -0.926 -7.41 1 95.31 160 ILE A N 1
ATOM 1278 C CA . ILE A 1 160 ? -20.516 -2.309 -7.371 1 95.31 160 ILE A CA 1
ATOM 1279 C C . ILE A 1 160 ? -21.594 -2.457 -6.312 1 95.31 160 ILE A C 1
ATOM 1281 O O . ILE A 1 160 ? -21.344 -2.25 -5.121 1 95.31 160 ILE A O 1
ATOM 1285 N N . PRO A 1 161 ? -22.797 -2.785 -6.684 1 95.25 161 PRO A N 1
ATOM 1286 C CA . PRO A 1 161 ? -23.828 -3.051 -5.672 1 95.25 161 PRO A CA 1
ATOM 1287 C C . PRO A 1 161 ? -23.562 -4.34 -4.895 1 95.25 161 PRO A C 1
ATOM 1289 O O . PRO A 1 161 ? -22.734 -5.148 -5.297 1 95.25 161 PRO A O 1
ATOM 1292 N N . GLU A 1 162 ? -24.266 -4.488 -3.75 1 92.88 162 GLU A N 1
ATOM 1293 C CA . GLU A 1 162 ? -24.094 -5.672 -2.916 1 92.88 162 GLU A CA 1
ATOM 1294 C C . GLU A 1 162 ? -24.281 -6.953 -3.73 1 92.88 162 GLU A C 1
ATOM 1296 O O . GLU A 1 162 ? -23.5 -7.902 -3.58 1 92.88 162 GLU A O 1
ATOM 1301 N N . GLU A 1 163 ? -25.25 -6.93 -4.539 1 94.25 163 GLU A N 1
ATOM 1302 C CA . GLU A 1 163 ? -25.516 -8.102 -5.371 1 94.25 163 GLU A CA 1
ATOM 1303 C C . GLU A 1 163 ? -24.359 -8.367 -6.336 1 94.25 163 GLU A C 1
ATOM 1305 O O . GLU A 1 163 ? -24.062 -9.516 -6.66 1 94.25 163 GLU A O 1
ATOM 1310 N N . GLY A 1 164 ? -23.75 -7.336 -6.812 1 94.75 164 GLY A N 1
ATOM 1311 C CA . GLY A 1 164 ? -22.594 -7.469 -7.703 1 94.75 164 GLY A C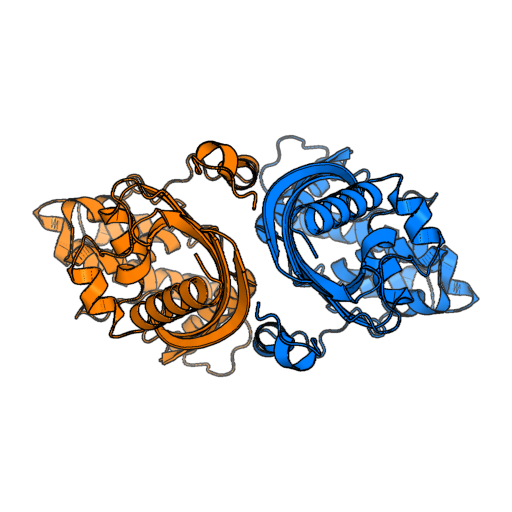A 1
ATOM 1312 C C . GLY A 1 164 ? -21.422 -8.195 -7.07 1 94.75 164 GLY A C 1
ATOM 1313 O O . GLY A 1 164 ? -20.766 -9 -7.723 1 94.75 164 GLY A O 1
ATOM 1314 N N . TYR A 1 165 ? -21.188 -7.949 -5.789 1 94.38 165 TYR A N 1
ATOM 1315 C CA . TYR A 1 165 ? -20.141 -8.648 -5.07 1 94.38 165 TYR A CA 1
ATOM 1316 C C . TYR A 1 165 ? -20.453 -10.133 -4.926 1 94.38 165 TYR A C 1
ATOM 1318 O O . TYR A 1 165 ? -19.578 -10.977 -5.043 1 94.38 165 TYR A O 1
ATOM 1326 N N . LYS A 1 166 ? -21.672 -10.391 -4.711 1 94.81 166 LYS A N 1
ATOM 1327 C CA . LYS A 1 166 ? -22.094 -11.781 -4.613 1 94.81 166 LYS A CA 1
ATOM 1328 C C . LYS A 1 166 ? -21.922 -12.508 -5.945 1 94.81 166 LYS A C 1
ATOM 1330 O O . LYS A 1 166 ? -21.516 -13.672 -5.977 1 94.81 166 LYS A O 1
ATOM 1335 N N . GLN A 1 167 ? -22.234 -11.797 -6.965 1 93.38 167 GLN A N 1
ATOM 1336 C CA . GLN A 1 167 ? -22.047 -12.383 -8.289 1 93.38 167 GLN A CA 1
ATOM 1337 C C . GLN A 1 167 ? -20.562 -12.625 -8.586 1 93.38 167 GLN A C 1
ATOM 1339 O O . GLN A 1 167 ? -20.203 -13.672 -9.141 1 93.38 167 GLN A O 1
ATOM 1344 N N . LEU A 1 168 ? -19.797 -11.68 -8.273 1 93.19 168 LEU A N 1
ATOM 1345 C CA . LEU A 1 168 ? -18.359 -11.844 -8.453 1 93.19 168 LEU A CA 1
ATOM 1346 C C . LEU A 1 168 ? -17.844 -13.039 -7.66 1 93.19 168 LEU A C 1
ATOM 1348 O O . LEU A 1 168 ? -17.078 -13.867 -8.188 1 93.19 168 LEU A O 1
ATOM 1352 N N . GLN A 1 169 ? -18.203 -13.133 -6.414 1 95.44 169 GLN A N 1
ATOM 1353 C CA . GLN A 1 169 ? -17.812 -14.273 -5.598 1 95.44 169 GLN A CA 1
ATOM 1354 C C . GLN A 1 169 ? -18.297 -15.586 -6.223 1 95.44 169 GLN A C 1
ATOM 1356 O O . GLN A 1 169 ? -17.547 -16.562 -6.262 1 95.44 169 GLN A O 1
ATOM 1361 N N . GLY A 1 170 ? -19.516 -15.57 -6.68 1 94.62 170 GLY A N 1
ATOM 1362 C CA . GLY A 1 170 ? -20.047 -16.766 -7.32 1 94.62 170 GLY A CA 1
ATOM 1363 C C . GLY A 1 170 ? -19.234 -17.219 -8.508 1 94.62 170 GLY A C 1
ATOM 1364 O O . GLY A 1 170 ? -19.016 -18.422 -8.703 1 94.62 170 GLY A O 1
ATOM 1365 N N . LEU A 1 171 ? -18.812 -16.281 -9.266 1 92.62 171 LEU A N 1
ATOM 1366 C CA . LEU A 1 171 ? -17.984 -16.594 -10.43 1 92.62 171 LEU A CA 1
ATOM 1367 C C . LEU A 1 171 ? -16.672 -17.234 -10.016 1 92.62 171 LEU A C 1
ATOM 1369 O O . LEU A 1 171 ? -16.234 -18.203 -10.625 1 92.62 171 LEU A O 1
ATOM 1373 N N . LEU A 1 172 ? -16.031 -16.688 -9.039 1 94.12 172 LEU A N 1
ATOM 1374 C CA . LEU A 1 172 ? -14.773 -17.234 -8.547 1 94.12 172 LEU A CA 1
ATOM 1375 C C . LEU A 1 172 ? -14.977 -18.625 -7.941 1 94.12 172 LEU A C 1
ATOM 1377 O O . LEU A 1 172 ? -14.188 -19.531 -8.195 1 94.12 172 LEU A O 1
ATOM 1381 N N . VAL A 1 173 ? -16 -18.75 -7.191 1 96.81 173 VAL A N 1
ATOM 1382 C CA . VAL A 1 173 ? -16.312 -20.016 -6.531 1 96.81 173 VAL A CA 1
ATOM 1383 C C . VAL A 1 173 ? -16.516 -21.109 -7.574 1 96.81 173 VAL A C 1
ATOM 1385 O O . VAL A 1 173 ? -15.969 -22.219 -7.441 1 96.81 173 VAL A O 1
ATOM 1388 N N . LYS A 1 174 ? -17.281 -20.781 -8.586 1 95.06 174 LYS A N 1
ATOM 1389 C CA . LYS A 1 174 ? -17.484 -21.766 -9.656 1 95.06 174 LYS A CA 1
ATOM 1390 C C . LYS A 1 174 ? -16.172 -22.188 -10.281 1 95.06 174 LYS A C 1
ATOM 1392 O O . LYS A 1 174 ? -15.93 -23.375 -10.492 1 95.06 174 LYS A O 1
ATOM 1397 N N . SER A 1 175 ? -15.375 -21.25 -10.594 1 93.38 175 SER A N 1
ATOM 1398 C CA . SER A 1 175 ? -14.078 -21.547 -11.203 1 93.38 175 SER A CA 1
ATOM 1399 C C . SER A 1 175 ? -13.227 -22.422 -10.289 1 93.38 175 SER A C 1
ATOM 1401 O O . SER A 1 175 ? -12.672 -23.438 -10.727 1 93.38 175 SER A O 1
ATOM 1403 N N . ILE A 1 176 ? -13.102 -22.047 -9.023 1 95.31 176 ILE A N 1
ATOM 1404 C CA . ILE A 1 176 ? -12.297 -22.781 -8.055 1 95.31 176 ILE A CA 1
ATOM 1405 C C . ILE A 1 176 ? -12.789 -24.219 -7.953 1 95.31 176 ILE A C 1
ATOM 1407 O O . ILE A 1 176 ? -12 -25.156 -7.973 1 95.31 176 ILE A O 1
ATOM 1411 N N . CYS A 1 177 ? -14.078 -24.375 -7.883 1 96.94 177 CYS A N 1
ATOM 1412 C CA . CYS A 1 177 ? -14.641 -25.703 -7.684 1 96.94 177 CYS A CA 1
ATOM 1413 C C . CYS A 1 177 ? -14.531 -26.531 -8.953 1 96.94 177 CYS A C 1
ATOM 1415 O O . CYS A 1 177 ? -14.367 -27.75 -8.891 1 96.94 177 CYS A O 1
ATOM 1417 N N . ASP A 1 178 ? -14.633 -25.906 -10.133 1 94.75 178 ASP A N 1
ATOM 1418 C CA . ASP A 1 178 ? -14.375 -26.609 -11.383 1 94.75 178 ASP A CA 1
ATOM 1419 C C . ASP A 1 178 ? -12.938 -27.125 -11.438 1 94.75 178 ASP A C 1
ATOM 1421 O O . ASP A 1 178 ? -12.695 -28.266 -11.82 1 94.75 178 ASP A O 1
ATOM 1425 N N . VAL A 1 179 ? -12.055 -26.297 -11.062 1 93.12 179 VAL A N 1
ATOM 1426 C CA . VAL A 1 179 ? -10.641 -26.656 -11.07 1 93.12 179 VAL A CA 1
ATOM 1427 C C . VAL A 1 179 ? -10.383 -27.766 -10.062 1 93.12 179 VAL A C 1
ATOM 1429 O O . VAL A 1 179 ? -9.688 -28.734 -10.367 1 93.12 179 VAL A O 1
ATOM 1432 N N . HIS A 1 180 ? -10.875 -27.641 -8.914 1 95.5 180 HIS A N 1
ATOM 1433 C CA . HIS A 1 180 ? -10.742 -28.672 -7.902 1 95.5 180 HIS A CA 1
ATOM 1434 C C . HIS A 1 180 ? -11.281 -30.016 -8.406 1 95.5 180 HIS A C 1
ATOM 1436 O O . HIS A 1 180 ? -10.648 -31.047 -8.227 1 95.5 180 HIS A O 1
ATOM 1442 N N . ASP A 1 181 ? -12.469 -29.922 -8.977 1 95.56 181 ASP A N 1
ATOM 1443 C CA . ASP A 1 181 ? -13.094 -31.141 -9.484 1 95.56 181 ASP A CA 1
ATOM 1444 C C . ASP A 1 181 ? -12.211 -31.828 -10.516 1 95.56 181 ASP A C 1
ATOM 1446 O O . ASP A 1 181 ? -12.117 -33.062 -10.539 1 95.56 181 ASP A O 1
ATOM 1450 N N . HIS A 1 182 ? -11.578 -31.109 -11.258 1 93 182 HIS A N 1
ATOM 1451 C CA . HIS A 1 182 ? -10.789 -31.625 -12.359 1 93 182 HIS A CA 1
ATOM 1452 C C . HIS A 1 182 ? -9.438 -32.156 -11.875 1 93 182 HIS A C 1
ATOM 1454 O O . HIS A 1 182 ? -8.992 -33.219 -12.281 1 93 182 HIS A O 1
ATOM 1460 N N . TYR A 1 183 ? -8.789 -31.391 -10.969 1 92.75 183 TYR A N 1
ATOM 1461 C CA . TYR A 1 183 ? -7.391 -31.688 -10.688 1 92.75 183 TYR A CA 1
ATOM 1462 C C . TYR A 1 183 ? -7.242 -32.344 -9.32 1 92.75 183 TYR A C 1
ATOM 1464 O O . TYR A 1 183 ? -6.23 -33 -9.055 1 92.75 183 TYR A O 1
ATOM 1472 N N . CYS A 1 184 ? -8.203 -32.188 -8.477 1 95.56 184 CYS A N 1
ATOM 1473 C CA . CYS A 1 184 ? -7.957 -32.594 -7.094 1 95.56 184 CYS A CA 1
ATOM 1474 C C . CYS A 1 184 ? -8.883 -33.719 -6.688 1 95.56 184 CYS A C 1
ATOM 1476 O O . CYS A 1 184 ? -8.523 -34.531 -5.828 1 95.56 184 CYS A O 1
ATOM 1478 N N . GLN A 1 185 ? -10.047 -33.844 -7.215 1 93.75 185 GLN A N 1
ATOM 1479 C CA . GLN A 1 185 ? -11.117 -34.656 -6.66 1 93.75 185 GLN A CA 1
ATOM 1480 C C . GLN A 1 185 ? -10.711 -36.125 -6.602 1 93.75 185 GLN A C 1
ATOM 1482 O O . GLN A 1 185 ? -11.094 -36.844 -5.676 1 93.75 185 GLN A O 1
ATOM 1487 N N . LYS A 1 186 ? -9.969 -36.625 -7.418 1 94.75 186 LYS A N 1
ATOM 1488 C CA . LYS A 1 186 ? -9.609 -38.062 -7.469 1 94.75 186 LYS A CA 1
ATOM 1489 C C . LYS A 1 186 ? -8.461 -38.375 -6.512 1 94.75 186 LYS A C 1
ATOM 1491 O O . LYS A 1 186 ? -8.578 -39.25 -5.652 1 94.75 186 LYS A O 1
ATOM 1496 N N . ASP A 1 187 ? -7.445 -37.625 -6.492 1 96.12 187 ASP A N 1
ATOM 1497 C CA . ASP A 1 187 ? -6.211 -38 -5.816 1 96.12 187 ASP A CA 1
ATOM 1498 C C . ASP A 1 187 ? -6.027 -37.219 -4.516 1 96.12 187 ASP A C 1
ATOM 1500 O O . ASP A 1 187 ? -5.414 -37.719 -3.57 1 96.12 187 ASP A O 1
ATOM 1504 N N . TYR A 1 188 ? -6.504 -36 -4.453 1 97 188 TYR A N 1
ATOM 1505 C CA . TYR A 1 188 ? -6.328 -35.156 -3.291 1 97 188 TYR A CA 1
ATOM 1506 C C . TYR A 1 188 ? -7.625 -34.438 -2.945 1 97 188 TYR A C 1
ATOM 1508 O O . TYR A 1 188 ? -7.66 -33.188 -2.861 1 97 188 TYR A O 1
ATOM 1516 N N . PRO A 1 189 ? -8.656 -35.219 -2.711 1 97.56 189 PRO A N 1
ATOM 1517 C CA . PRO A 1 189 ? -9.969 -34.625 -2.492 1 97.56 189 PRO A CA 1
ATOM 1518 C C . PRO A 1 189 ? -9.992 -33.688 -1.266 1 97.56 189 PRO A C 1
ATOM 1520 O O . PRO A 1 189 ? -9.469 -34.062 -0.21 1 97.56 189 PRO A O 1
ATOM 1523 N N . GLN A 1 190 ? -10.531 -32.531 -1.485 1 98.25 190 GLN A N 1
ATOM 1524 C CA . GLN A 1 190 ? -10.742 -31.578 -0.396 1 98.25 190 GLN A CA 1
ATOM 1525 C C . GLN A 1 190 ? -12.211 -31.516 0.001 1 98.25 190 GLN A C 1
ATOM 1527 O O . GLN A 1 190 ? -12.547 -31.062 1.102 1 98.25 190 GLN A O 1
ATOM 1532 N N . TYR A 1 191 ? -13.055 -31.828 -0.852 1 98.31 191 TYR A N 1
ATOM 1533 C CA . TYR A 1 191 ? -14.5 -31.812 -0.68 1 98.31 191 TYR A CA 1
ATOM 1534 C C . TYR A 1 191 ? -15.102 -33.156 -1.077 1 98.31 191 TYR A C 1
ATOM 1536 O O . TYR A 1 191 ? -14.516 -33.906 -1.873 1 98.31 191 TYR A O 1
ATOM 1544 N N . ASP A 1 192 ? -16.328 -33.469 -0.539 1 97.62 192 ASP A N 1
ATOM 1545 C CA . ASP A 1 192 ? -17 -34.719 -0.88 1 97.62 192 ASP A CA 1
ATOM 1546 C C . ASP A 1 192 ? -17.578 -34.656 -2.293 1 97.62 192 ASP A C 1
ATOM 1548 O O . ASP A 1 192 ? -17.75 -35.688 -2.943 1 97.62 192 ASP A O 1
ATOM 1552 N N . SER A 1 193 ? -17.938 -33.5 -2.736 1 97.12 193 SER A N 1
ATOM 1553 C CA . SER A 1 193 ? -18.484 -33.25 -4.066 1 97.12 193 SER A CA 1
ATOM 1554 C C . SER A 1 193 ? -18.25 -31.828 -4.52 1 97.12 193 SER A C 1
ATOM 1556 O O . SER A 1 193 ? -17.875 -30.969 -3.715 1 97.12 193 SER A O 1
ATOM 1558 N N . LYS A 1 194 ? -18.484 -31.625 -5.805 1 97.06 194 LYS A N 1
ATOM 1559 C CA . LYS A 1 194 ? -18.406 -30.266 -6.324 1 97.06 194 LYS A CA 1
ATOM 1560 C C . LYS A 1 194 ? -19.391 -29.344 -5.625 1 97.06 194 LYS A C 1
ATOM 1562 O O . LYS A 1 194 ? -19.094 -28.188 -5.348 1 97.06 194 LYS A O 1
ATOM 1567 N N . GLN A 1 195 ? -20.594 -29.828 -5.344 1 97.81 195 GLN A N 1
ATOM 1568 C CA . GLN A 1 195 ? -21.609 -29.031 -4.66 1 97.81 195 GLN A CA 1
ATOM 1569 C C . GLN A 1 195 ? -21.156 -28.672 -3.248 1 97.81 195 GLN A C 1
ATOM 1571 O O . GLN A 1 195 ? -21.422 -27.562 -2.771 1 97.81 195 GLN A O 1
ATOM 1576 N N . ASP A 1 196 ? -20.469 -29.562 -2.59 1 98.31 196 ASP A N 1
ATOM 1577 C CA . ASP A 1 196 ? -19.938 -29.25 -1.267 1 98.31 196 ASP A CA 1
ATOM 1578 C C . ASP A 1 196 ? -18.922 -28.125 -1.329 1 98.31 196 ASP A C 1
ATOM 1580 O O . ASP A 1 196 ? -18.875 -27.266 -0.438 1 98.31 196 ASP A O 1
ATOM 1584 N N . CYS A 1 197 ? -18.141 -28.203 -2.344 1 98.31 197 CYS A N 1
ATOM 1585 C CA . CYS A 1 197 ? -17.188 -27.125 -2.586 1 98.31 197 CYS A CA 1
ATOM 1586 C C . CYS A 1 197 ? -17.891 -25.797 -2.746 1 98.31 197 CYS A C 1
ATOM 1588 O O . CYS A 1 197 ? -17.562 -24.812 -2.072 1 98.31 197 CYS A O 1
ATOM 1590 N N . ILE A 1 198 ? -18.891 -25.719 -3.584 1 98.38 198 ILE A N 1
ATOM 1591 C CA . ILE A 1 198 ? -19.641 -24.5 -3.857 1 98.38 198 ILE A CA 1
ATOM 1592 C C . ILE A 1 198 ? -20.297 -24 -2.572 1 98.38 198 ILE A C 1
ATOM 1594 O O . ILE A 1 198 ? -20.219 -22.812 -2.248 1 98.38 198 ILE A O 1
ATOM 1598 N N . ASP A 1 199 ? -20.859 -24.891 -1.801 1 98.25 199 ASP A N 1
ATOM 1599 C CA . ASP A 1 199 ? -21.562 -24.516 -0.568 1 98.25 199 ASP A CA 1
ATOM 1600 C C . ASP A 1 199 ? -20.578 -23.922 0.449 1 98.25 199 ASP A C 1
ATOM 1602 O O . ASP A 1 199 ? -20.891 -22.938 1.116 1 98.25 199 ASP A O 1
ATOM 1606 N N . TYR A 1 200 ? -19.484 -24.547 0.571 1 98.44 200 TYR A N 1
ATOM 1607 C CA . TYR A 1 200 ? -18.5 -24.078 1.54 1 98.44 200 TYR A CA 1
ATOM 1608 C C . TYR A 1 200 ? -17.969 -22.719 1.155 1 98.44 200 TYR A C 1
ATOM 1610 O O . TYR A 1 200 ? -17.938 -21.797 1.979 1 98.44 200 TYR A O 1
ATOM 1618 N N . LEU A 1 201 ? -17.578 -22.531 -0.117 1 98.25 201 LEU A N 1
ATOM 1619 C CA . LEU A 1 201 ? -16.891 -21.328 -0.546 1 98.25 201 LEU A CA 1
ATOM 1620 C C . LEU A 1 201 ? -17.859 -20.156 -0.698 1 98.25 201 LEU A C 1
ATOM 1622 O O . LEU A 1 201 ? -17.469 -19 -0.598 1 98.25 201 LEU A O 1
ATOM 1626 N N . THR A 1 202 ? -19.109 -20.453 -0.918 1 97.56 202 THR A N 1
ATOM 1627 C CA . THR A 1 202 ? -20.109 -19.406 -0.943 1 97.56 202 THR A CA 1
ATOM 1628 C C . THR A 1 202 ? -20.25 -18.75 0.431 1 97.56 202 THR A C 1
ATOM 1630 O O . THR A 1 202 ? -20.562 -17.562 0.532 1 97.56 202 THR A O 1
ATOM 1633 N N . LYS A 1 203 ? -19.953 -19.516 1.466 1 96.94 203 LYS A N 1
ATOM 1634 C CA . LYS A 1 203 ? -20.062 -19.016 2.832 1 96.94 203 LYS A CA 1
ATOM 1635 C C . LYS A 1 203 ? -18.719 -18.453 3.316 1 96.94 203 LYS A C 1
ATOM 1637 O O . LYS A 1 203 ? -18.641 -17.875 4.402 1 96.94 203 LYS A O 1
ATOM 1642 N N . THR A 1 204 ? -17.719 -18.672 2.527 1 97.56 204 THR A N 1
ATOM 1643 C CA . THR A 1 204 ? -16.406 -18.141 2.842 1 97.56 204 THR A CA 1
ATOM 1644 C C . THR A 1 204 ? -16.281 -16.688 2.385 1 97.56 204 THR A C 1
ATOM 1646 O O . THR A 1 204 ? -16.75 -16.344 1.302 1 97.56 204 THR A O 1
ATOM 1649 N N . ARG A 1 205 ? -15.695 -15.836 3.203 1 95.69 205 ARG A N 1
ATOM 1650 C CA . ARG A 1 205 ? -15.57 -14.43 2.848 1 95.69 205 ARG A CA 1
ATOM 1651 C C . ARG A 1 205 ? -14.773 -14.258 1.558 1 95.69 205 ARG A C 1
ATOM 1653 O O . ARG A 1 205 ? -13.789 -14.961 1.331 1 95.69 205 ARG A O 1
ATOM 1660 N N . LEU A 1 206 ? -15.195 -13.336 0.685 1 95.12 206 LEU A N 1
ATOM 1661 C CA . LEU A 1 206 ? -14.484 -13.039 -0.556 1 95.12 206 LEU A CA 1
ATOM 1662 C C . LEU A 1 206 ? -13.047 -12.617 -0.274 1 95.12 206 LEU A C 1
ATOM 1664 O O . LEU A 1 206 ? -12.109 -13.117 -0.898 1 95.12 206 LEU A O 1
ATOM 1668 N N . GLY A 1 207 ? -12.844 -11.688 0.688 1 95.38 207 GLY A N 1
ATOM 1669 C CA . GLY A 1 207 ? -11.531 -11.203 1.086 1 95.38 207 GLY A CA 1
ATOM 1670 C C . GLY A 1 207 ? -11.273 -9.766 0.667 1 95.38 207 GLY A C 1
ATOM 1671 O O . GLY A 1 207 ? -11.82 -9.297 -0.336 1 95.38 207 GLY A O 1
ATOM 1672 N N . LYS A 1 208 ? -10.422 -9.07 1.47 1 95 208 LYS A N 1
ATOM 1673 C CA . LYS A 1 208 ? -9.945 -7.723 1.179 1 95 208 LYS A CA 1
ATOM 1674 C C . LYS A 1 208 ? -8.641 -7.762 0.391 1 95 208 LYS A C 1
ATOM 1676 O O . LYS A 1 208 ? -8.078 -8.836 0.162 1 95 208 LYS A O 1
ATOM 1681 N N . ASP A 1 209 ? -8.203 -6.609 -0.023 1 95.62 209 ASP A N 1
ATOM 1682 C CA . ASP A 1 209 ? -7.023 -6.473 -0.876 1 95.62 209 ASP A CA 1
ATOM 1683 C C . ASP A 1 209 ? -5.797 -7.109 -0.225 1 95.62 209 ASP A C 1
ATOM 1685 O O . ASP A 1 209 ? -5.004 -7.773 -0.897 1 95.62 209 ASP A O 1
ATOM 1689 N N . TYR A 1 210 ? -5.641 -7.035 1.075 1 96.06 210 TYR A N 1
ATOM 1690 C CA . TYR A 1 210 ? -4.441 -7.496 1.759 1 96.06 210 TYR A CA 1
ATOM 1691 C C . TYR A 1 210 ? -4.609 -8.93 2.256 1 96.06 210 TYR A C 1
ATOM 1693 O O . TYR A 1 210 ? -3.811 -9.414 3.059 1 96.06 210 TYR A O 1
ATOM 1701 N N . GLU A 1 211 ? -5.68 -9.594 1.757 1 96.75 211 GLU A N 1
ATOM 1702 C CA . GLU A 1 211 ? -5.984 -10.914 2.303 1 96.75 211 GLU A CA 1
ATOM 1703 C C . GLU A 1 211 ? -5.738 -12.008 1.269 1 96.75 211 GLU A C 1
ATOM 1705 O O . GLU A 1 211 ? -6.465 -13.008 1.227 1 96.75 211 GLU A O 1
ATOM 1710 N N . GLY A 1 212 ? -4.707 -11.836 0.46 1 95.12 212 GLY A N 1
ATOM 1711 C CA . GLY A 1 212 ? -4.348 -12.828 -0.538 1 95.12 212 GLY A CA 1
ATOM 1712 C C . GLY A 1 212 ? -3.758 -14.094 0.062 1 95.12 212 GLY A C 1
ATOM 1713 O O . GLY A 1 212 ? -3.654 -15.117 -0.614 1 95.12 212 GLY A O 1
ATOM 1714 N N . GLY A 1 213 ? -3.369 -14.078 1.31 1 95.62 213 GLY A N 1
ATOM 1715 C CA . GLY A 1 213 ? -2.832 -15.227 2.023 1 95.62 213 GLY A CA 1
ATOM 1716 C C . GLY A 1 213 ? -3.658 -15.617 3.234 1 95.62 213 GLY A C 1
ATOM 1717 O O . GLY A 1 213 ? -3.135 -16.188 4.191 1 95.62 213 GLY A O 1
ATOM 1718 N N . ARG A 1 214 ? -4.895 -15.188 3.223 1 97.12 214 ARG A N 1
ATOM 1719 C CA . ARG A 1 214 ? -5.777 -15.5 4.34 1 97.12 214 ARG A CA 1
ATOM 1720 C C . ARG A 1 214 ? -6.887 -16.453 3.916 1 97.12 214 ARG A C 1
ATOM 1722 O O . ARG A 1 214 ? -6.961 -16.844 2.748 1 97.12 214 ARG A O 1
ATOM 1729 N N . ASN A 1 215 ? -7.715 -16.875 4.922 1 97.88 215 ASN A N 1
ATOM 1730 C CA . ASN A 1 215 ? -8.797 -17.812 4.664 1 97.88 215 ASN A CA 1
ATOM 1731 C C . ASN A 1 215 ? -9.938 -17.156 3.887 1 97.88 215 ASN A C 1
ATOM 1733 O O . ASN A 1 215 ? -10.992 -16.875 4.449 1 97.88 215 ASN A O 1
ATOM 1737 N N . THR A 1 216 ? -9.711 -17 2.572 1 97.81 216 THR A N 1
ATOM 1738 C CA . THR A 1 216 ? -10.656 -16.266 1.737 1 97.81 216 THR A CA 1
ATOM 1739 C C . THR A 1 216 ? -10.82 -16.938 0.382 1 97.81 216 THR A C 1
ATOM 1741 O O . THR A 1 216 ? -10 -17.781 -0.008 1 97.81 216 THR A O 1
ATOM 1744 N N . VAL A 1 217 ? -11.922 -16.562 -0.324 1 97.06 217 VAL A N 1
ATOM 1745 C CA . VAL A 1 217 ? -12.117 -16.969 -1.711 1 97.06 217 VAL A CA 1
ATOM 1746 C C . VAL A 1 217 ? -11.023 -16.375 -2.59 1 97.06 217 VAL A C 1
ATOM 1748 O O . VAL A 1 217 ? -10.539 -17.031 -3.514 1 97.06 217 VAL A O 1
ATOM 1751 N N . TRP A 1 218 ? -10.594 -15.148 -2.229 1 95.31 218 TRP A N 1
ATOM 1752 C CA . TRP A 1 218 ? -9.516 -14.453 -2.93 1 95.31 218 TRP A CA 1
ATOM 1753 C C . TRP A 1 218 ? -8.234 -15.273 -2.928 1 95.31 218 TRP A C 1
ATOM 1755 O O . TRP A 1 218 ? -7.629 -15.492 -3.979 1 95.31 218 TRP A O 1
ATOM 1765 N N . CYS A 1 219 ? -7.836 -15.836 -1.845 1 96 219 CYS A N 1
ATOM 1766 C CA . CYS A 1 219 ? -6.641 -16.656 -1.73 1 96 219 CYS A CA 1
ATOM 1767 C C . CYS A 1 219 ? -6.77 -17.922 -2.572 1 96 219 CYS A C 1
ATOM 1769 O O . CYS A 1 219 ? -5.836 -18.297 -3.283 1 96 219 CYS A O 1
ATOM 1771 N N . ARG A 1 220 ? -7.93 -18.594 -2.506 1 95.5 220 ARG A N 1
ATOM 1772 C CA . ARG A 1 220 ? -8.148 -19.828 -3.258 1 95.5 220 ARG A CA 1
ATOM 1773 C C . ARG A 1 220 ? -8.133 -19.562 -4.758 1 95.5 220 ARG A C 1
ATOM 1775 O O . ARG A 1 220 ? -7.652 -20.391 -5.535 1 95.5 220 ARG A O 1
ATOM 1782 N N . SER A 1 221 ? -8.633 -18.375 -5.109 1 92.06 221 SER A N 1
ATOM 1783 C CA . SER A 1 221 ? -8.617 -18 -6.523 1 92.06 221 SER A CA 1
ATOM 1784 C C . SER A 1 221 ? -7.188 -17.844 -7.035 1 92.06 221 SER A C 1
ATOM 1786 O O . SER A 1 221 ? -6.906 -18.109 -8.203 1 92.06 221 SER A O 1
ATOM 1788 N N . LEU A 1 222 ? -6.293 -17.406 -6.234 1 90.19 222 LEU A N 1
ATOM 1789 C CA . LEU A 1 222 ? -4.883 -17.297 -6.602 1 90.19 222 LEU A CA 1
ATOM 1790 C C . LEU A 1 222 ? -4.27 -18.688 -6.812 1 90.19 222 LEU A C 1
ATOM 1792 O O . LEU A 1 222 ? -3.582 -18.906 -7.809 1 90.19 222 LEU A O 1
ATOM 1796 N N . HIS A 1 223 ? -4.613 -19.578 -5.977 1 91.12 223 HIS A N 1
ATOM 1797 C CA . HIS A 1 223 ? -3.934 -20.875 -5.938 1 91.12 223 HIS A CA 1
ATOM 1798 C C . HIS A 1 223 ? -4.473 -21.812 -7.008 1 91.12 223 HIS A C 1
ATOM 1800 O O . HIS A 1 223 ? -3.793 -22.75 -7.414 1 91.12 223 HIS A O 1
ATOM 1806 N N . GLN A 1 224 ? -5.668 -21.531 -7.469 1 89.44 224 GLN A N 1
ATOM 1807 C CA . GLN A 1 224 ? -6.18 -22.391 -8.531 1 89.44 224 GLN A CA 1
ATOM 1808 C C . GLN A 1 224 ? -5.324 -22.281 -9.789 1 89.44 224 GLN A C 1
ATOM 1810 O O . GLN A 1 224 ? -5.281 -23.203 -10.602 1 89.44 224 GLN A O 1
ATOM 1815 N N . ASN A 1 225 ? -4.613 -21.141 -9.898 1 82.44 225 ASN A N 1
ATOM 1816 C CA . ASN A 1 225 ? -3.811 -20.891 -11.094 1 82.44 225 ASN A CA 1
ATOM 1817 C C . ASN A 1 225 ? -2.592 -21.812 -11.148 1 82.44 225 ASN A C 1
ATOM 1819 O O . ASN A 1 225 ? -2.008 -22.016 -12.219 1 82.44 225 ASN A O 1
ATOM 1823 N N . MET A 1 226 ? -2.232 -22.438 -10.086 1 81.38 226 MET A N 1
ATOM 1824 C CA . MET A 1 226 ? -0.985 -23.188 -10.031 1 81.38 226 MET A CA 1
ATOM 1825 C C . MET A 1 226 ? -1.258 -24.672 -9.828 1 81.38 226 MET A C 1
ATOM 1827 O O . MET A 1 226 ? -0.324 -25.469 -9.703 1 81.38 226 MET A O 1
ATOM 1831 N N . ILE A 1 227 ? -2.455 -25.094 -9.828 1 85.44 227 ILE A N 1
ATOM 1832 C CA . ILE A 1 227 ? -2.832 -26.438 -9.398 1 85.44 227 ILE A CA 1
ATOM 1833 C C . ILE A 1 227 ? -2.316 -27.469 -10.398 1 85.44 227 ILE A C 1
ATOM 1835 O O . ILE A 1 227 ? -1.875 -28.562 -10.008 1 85.44 227 ILE A O 1
ATOM 1839 N N . GLU A 1 228 ? -2.311 -27.125 -11.602 1 79.44 228 GLU A N 1
ATOM 1840 C CA . GLU A 1 228 ? -1.93 -28.078 -12.641 1 79.44 228 GLU A CA 1
ATOM 1841 C C . GLU A 1 228 ? -0.482 -28.531 -12.477 1 79.44 228 GLU A C 1
ATOM 1843 O O . GLU A 1 228 ? -0.128 -29.641 -12.852 1 79.44 228 GLU A O 1
ATOM 1848 N N . TYR A 1 229 ? 0.254 -27.766 -11.805 1 76.88 229 TYR A N 1
ATOM 1849 C CA . TYR A 1 229 ? 1.683 -28.062 -11.758 1 76.88 229 TYR A CA 1
ATOM 1850 C C . TYR A 1 229 ? 2.025 -28.922 -10.555 1 76.88 229 TYR A C 1
ATOM 1852 O O . TYR A 1 229 ? 2.955 -29.734 -10.602 1 76.88 229 TYR A O 1
ATOM 1860 N N . ARG A 1 230 ? 1.405 -28.734 -9.516 1 86.19 230 ARG A N 1
ATOM 1861 C CA . ARG A 1 230 ? 1.666 -29.5 -8.305 1 86.19 230 ARG A CA 1
ATOM 1862 C C . ARG A 1 230 ? 0.388 -29.688 -7.496 1 86.19 230 ARG A C 1
ATOM 1864 O O . ARG A 1 230 ? 0.262 -29.172 -6.387 1 86.19 230 ARG A O 1
ATOM 1871 N N . PRO A 1 231 ? -0.415 -30.5 -8 1 90.62 231 PRO A N 1
ATOM 1872 C CA . PRO A 1 231 ? -1.705 -30.672 -7.332 1 90.62 231 PRO A CA 1
ATOM 1873 C C . PRO A 1 231 ? -1.56 -31.141 -5.887 1 90.62 231 PRO A C 1
ATOM 1875 O O . PRO A 1 231 ? -2.35 -30.75 -5.023 1 90.62 231 PRO A O 1
ATOM 1878 N N . ASN A 1 232 ? -0.62 -31.953 -5.578 1 92.12 232 ASN A N 1
ATOM 1879 C CA . ASN A 1 232 ? -0.423 -32.438 -4.223 1 92.12 232 ASN A CA 1
ATOM 1880 C C . ASN A 1 232 ? -0.152 -31.312 -3.242 1 92.12 232 ASN A C 1
ATOM 1882 O O . ASN A 1 232 ? -0.519 -31.391 -2.07 1 92.12 232 ASN A O 1
ATOM 1886 N N . VAL A 1 233 ? 0.404 -30.25 -3.744 1 89.44 233 VAL A N 1
ATOM 1887 C CA . VAL A 1 233 ? 0.753 -29.109 -2.91 1 89.44 233 VAL A CA 1
ATOM 1888 C C . VAL A 1 233 ? -0.41 -28.125 -2.879 1 89.44 233 VAL A C 1
ATOM 1890 O O . VAL A 1 233 ? -0.75 -27.594 -1.82 1 89.44 233 VAL A O 1
ATOM 1893 N N . HIS A 1 234 ? -1.074 -27.906 -3.975 1 92.31 234 HIS A N 1
ATOM 1894 C CA . HIS A 1 234 ? -1.97 -26.766 -4.098 1 92.31 234 HIS A CA 1
ATOM 1895 C C . HIS A 1 234 ? -3.418 -27.172 -3.844 1 92.31 234 HIS A C 1
ATOM 1897 O O . HIS A 1 234 ? -4.266 -26.312 -3.562 1 92.31 234 HIS A O 1
ATOM 1903 N N . CYS A 1 235 ? -3.764 -28.469 -3.984 1 96.25 235 CYS A N 1
ATOM 1904 C CA . CYS A 1 235 ? -5.141 -28.875 -3.746 1 96.25 235 CYS A CA 1
ATOM 1905 C C . CYS A 1 235 ? -5.578 -28.531 -2.326 1 96.25 235 CYS A C 1
ATOM 1907 O O . CYS A 1 235 ? -6.664 -27.984 -2.119 1 96.25 235 CYS A O 1
ATOM 1909 N N . PRO A 1 236 ? -4.73 -28.734 -1.296 1 96.94 236 PRO A N 1
ATOM 1910 C CA . PRO A 1 236 ? -5.145 -28.344 0.056 1 96.94 236 PRO A CA 1
ATOM 1911 C C . PRO A 1 236 ? -5.43 -26.859 0.187 1 96.94 236 PRO A C 1
ATOM 1913 O O . PRO A 1 236 ? -6.258 -26.453 1.004 1 96.94 236 PRO A O 1
ATOM 1916 N N . HIS A 1 237 ? -4.82 -26 -0.605 1 95.94 237 HIS A N 1
ATOM 1917 C CA . HIS A 1 237 ? -5.043 -24.562 -0.543 1 95.94 237 HIS A CA 1
ATOM 1918 C C . HIS A 1 237 ? -6.449 -24.203 -1.008 1 95.94 237 HIS A C 1
ATOM 1920 O O . HIS A 1 237 ? -6.977 -23.156 -0.638 1 95.94 237 HIS A O 1
ATOM 1926 N N . LEU A 1 238 ? -7.035 -25.062 -1.788 1 96.75 238 LEU A N 1
ATOM 1927 C CA . LEU A 1 238 ? -8.391 -24.812 -2.277 1 96.75 238 LEU A CA 1
ATOM 1928 C C . LEU A 1 238 ? -9.43 -25.312 -1.279 1 96.75 238 LEU A C 1
ATOM 1930 O O . LEU A 1 238 ? -10.609 -24.969 -1.382 1 96.75 238 LEU A O 1
ATOM 1934 N N . GLY A 1 239 ? -9.023 -26.109 -0.313 1 97.75 239 GLY A N 1
ATOM 1935 C CA . GLY A 1 239 ? -9.945 -26.812 0.573 1 97.75 239 GLY A CA 1
ATOM 1936 C C . GLY A 1 239 ? -10.312 -26 1.805 1 97.75 239 GLY A C 1
ATOM 1937 O O . GLY A 1 239 ? -9.82 -24.891 1.994 1 97.75 239 GLY A O 1
ATOM 1938 N N . PRO A 1 240 ? -11.172 -26.609 2.695 1 97.94 240 PRO A N 1
ATOM 1939 C CA . PRO A 1 240 ? -11.648 -25.938 3.904 1 97.94 240 PRO A CA 1
ATOM 1940 C C . PRO A 1 240 ? -10.516 -25.609 4.875 1 97.94 240 PRO A C 1
ATOM 1942 O O . PRO A 1 240 ? -10.578 -24.594 5.578 1 97.94 240 PRO A O 1
ATOM 1945 N N . SER A 1 241 ? -9.484 -26.422 4.895 1 97.06 241 SER A N 1
ATOM 1946 C CA . SER A 1 241 ? -8.383 -26.172 5.812 1 97.06 241 SER A CA 1
ATOM 1947 C C . SER A 1 241 ? -7.547 -24.969 5.355 1 97.06 241 SER A C 1
ATOM 1949 O O . SER A 1 241 ? -6.824 -24.375 6.152 1 97.06 241 SER A O 1
ATOM 1951 N N . GLY A 1 242 ? -7.543 -24.688 4.008 1 97.44 242 GLY A N 1
ATOM 1952 C CA . GLY A 1 242 ? -6.727 -23.625 3.426 1 97.44 242 GLY A CA 1
ATOM 1953 C C . GLY A 1 242 ? -5.27 -24.016 3.281 1 97.44 242 GLY A C 1
ATOM 1954 O O . GLY A 1 242 ? -4.445 -23.203 2.852 1 97.44 242 GLY A O 1
ATOM 1955 N N . GLY A 1 243 ? -5.051 -25.328 3.709 1 95.81 243 GLY A N 1
ATOM 1956 C CA . GLY A 1 243 ? -3.648 -25.734 3.715 1 95.81 243 GLY A CA 1
ATOM 1957 C C . GLY A 1 243 ? -2.773 -24.812 4.543 1 95.81 243 GLY A C 1
ATOM 1958 O O . GLY A 1 243 ? -3.18 -24.359 5.617 1 95.81 243 GLY A O 1
ATOM 1959 N N . ASP A 1 244 ? -1.59 -24.594 4.074 1 93 244 ASP A N 1
ATOM 1960 C CA . ASP A 1 244 ? -0.646 -23.766 4.828 1 93 244 ASP A CA 1
ATOM 1961 C C . ASP A 1 244 ? -0.592 -22.344 4.281 1 93 244 ASP A C 1
ATOM 1963 O O . ASP A 1 244 ? 0.133 -21.5 4.809 1 93 244 ASP A O 1
ATOM 1967 N N . MET A 1 245 ? -1.444 -22.062 3.254 1 94.06 245 MET A N 1
ATOM 1968 C CA . MET A 1 245 ? -1.299 -20.766 2.6 1 94.06 245 MET A CA 1
ATOM 1969 C C . MET A 1 245 ? -2.561 -19.922 2.773 1 94.06 245 MET A C 1
ATOM 1971 O O . MET A 1 245 ? -2.488 -18.703 2.826 1 94.06 245 MET A O 1
ATOM 1975 N N . CYS A 1 246 ? -3.715 -20.531 2.791 1 96.81 246 CYS A N 1
ATOM 1976 C CA . CYS A 1 246 ? -4.973 -19.797 2.879 1 96.81 246 CYS A CA 1
ATOM 1977 C C . CYS A 1 246 ? -5.59 -19.938 4.266 1 96.81 246 CYS A C 1
ATOM 1979 O O . CYS A 1 246 ? -6.695 -20.469 4.402 1 96.81 246 CYS A O 1
ATOM 1981 N N . THR A 1 247 ? -4.844 -19.422 5.273 1 97 247 THR A N 1
ATOM 1982 C CA . THR A 1 247 ? -5.242 -19.453 6.676 1 97 247 THR A CA 1
ATOM 1983 C C . THR A 1 247 ? -5.047 -18.094 7.324 1 97 247 THR A C 1
ATOM 1985 O O . THR A 1 247 ? -4.227 -17.297 6.867 1 97 247 THR A O 1
ATOM 1988 N N . ASP A 1 248 ? -5.73 -17.844 8.375 1 95.94 248 ASP A N 1
ATOM 1989 C CA . ASP A 1 248 ? -5.629 -16.547 9.039 1 95.94 248 ASP A CA 1
ATOM 1990 C C . ASP A 1 248 ? -4.465 -16.516 10.023 1 95.94 248 ASP A C 1
ATOM 1992 O O . ASP A 1 248 ? -4.121 -15.469 10.57 1 95.94 248 ASP A O 1
ATOM 1996 N N . GLU A 1 249 ? -3.852 -17.625 10.164 1 92.56 249 GLU A N 1
ATOM 1997 C CA . GLU A 1 249 ? -2.76 -17.719 11.125 1 92.56 249 GLU A CA 1
ATOM 1998 C C . GLU A 1 249 ? -1.561 -16.891 10.688 1 92.56 249 GLU A C 1
ATOM 2000 O O . GLU A 1 249 ? -1.219 -16.859 9.508 1 92.56 249 GLU A O 1
ATOM 2005 N N . ASP A 1 250 ? -0.961 -16.172 11.664 1 89.12 250 ASP A N 1
ATOM 2006 C CA . ASP A 1 250 ? 0.267 -15.406 11.492 1 89.12 250 ASP A CA 1
ATOM 2007 C C . ASP A 1 250 ? 0.072 -14.281 10.477 1 89.12 250 ASP A C 1
ATOM 2009 O O . ASP A 1 250 ? 1 -13.938 9.742 1 89.12 250 ASP A O 1
ATOM 2013 N N . THR A 1 251 ? -1.153 -13.805 10.312 1 92.31 251 THR A N 1
ATOM 2014 C CA . THR A 1 251 ? -1.429 -12.773 9.32 1 92.31 251 THR A CA 1
ATOM 2015 C C . THR A 1 251 ? -2.043 -11.539 9.984 1 92.31 251 THR A C 1
ATOM 2017 O O . THR A 1 251 ? -2.623 -10.688 9.312 1 92.31 251 THR A O 1
ATOM 2020 N N . GLY A 1 252 ? -1.898 -11.484 11.352 1 92.69 252 GLY A N 1
ATOM 2021 C CA . GLY A 1 252 ? -2.359 -10.297 12.055 1 92.69 252 GLY A CA 1
ATOM 2022 C C . GLY A 1 252 ? -1.577 -9.047 11.695 1 92.69 252 GLY A C 1
ATOM 2023 O O . GLY A 1 252 ? -0.438 -9.141 11.234 1 92.69 252 GLY A O 1
ATOM 2024 N N . PHE A 1 253 ? -2.189 -7.887 11.938 1 94.12 253 PHE A N 1
ATOM 2025 C CA . PHE A 1 253 ? -1.595 -6.617 11.539 1 94.12 253 PHE A CA 1
ATOM 2026 C C . PHE A 1 253 ? -0.213 -6.449 12.164 1 94.12 253 PHE A C 1
ATOM 2028 O O . PHE A 1 253 ? 0.757 -6.156 11.461 1 94.12 253 PHE A O 1
ATOM 2035 N N . LEU A 1 254 ? -0.109 -6.656 13.461 1 94.19 254 LEU A N 1
ATOM 2036 C CA . LEU A 1 254 ? 1.168 -6.48 14.148 1 94.19 254 LEU A CA 1
ATOM 2037 C C . LEU A 1 254 ? 2.201 -7.48 13.633 1 94.19 254 LEU A C 1
ATOM 2039 O O . LEU A 1 254 ? 3.355 -7.117 13.398 1 94.19 254 LEU A O 1
ATOM 2043 N N . GLU A 1 255 ? 1.75 -8.664 13.398 1 93.88 255 GLU A N 1
ATOM 2044 C CA . GLU A 1 255 ? 2.641 -9.719 12.914 1 93.88 255 GLU A CA 1
ATOM 2045 C C . GLU A 1 255 ? 3.211 -9.367 11.547 1 93.88 255 GLU A C 1
ATOM 2047 O O . GLU A 1 255 ? 4.426 -9.414 11.344 1 93.88 255 GLU A O 1
ATOM 2052 N N . VAL A 1 256 ? 2.393 -8.961 10.664 1 94.19 256 VAL A N 1
ATOM 2053 C CA . VAL A 1 256 ? 2.852 -8.727 9.297 1 94.19 256 VAL A CA 1
ATOM 2054 C C . VAL A 1 256 ? 3.707 -7.457 9.258 1 94.19 256 VAL A C 1
ATOM 2056 O O . VAL A 1 256 ? 4.617 -7.344 8.43 1 94.19 256 VAL A O 1
ATOM 2059 N N . THR A 1 257 ? 3.424 -6.5 10.102 1 95.69 257 THR A N 1
ATOM 2060 C CA . THR A 1 257 ? 4.188 -5.258 10.133 1 95.69 257 THR A CA 1
ATOM 2061 C C . THR A 1 257 ? 5.602 -5.508 10.656 1 95.69 257 THR A C 1
ATOM 2063 O O . THR A 1 257 ? 6.562 -4.895 10.18 1 95.69 257 THR A O 1
ATOM 2066 N N . TYR A 1 258 ? 5.781 -6.527 11.539 1 93.81 258 TYR A N 1
ATOM 2067 C CA . TYR A 1 258 ? 7.074 -6.773 12.172 1 93.81 258 TYR A CA 1
ATOM 2068 C C . TYR A 1 258 ? 7.695 -8.07 11.648 1 93.81 258 TYR A C 1
ATOM 2070 O O . TYR A 1 258 ? 8.758 -8.484 12.117 1 93.81 258 TYR A O 1
ATOM 2078 N N . ASN A 1 259 ? 7.09 -8.641 10.758 1 90.88 259 ASN A N 1
ATOM 2079 C CA . ASN A 1 259 ? 7.496 -9.977 10.336 1 90.88 259 ASN A CA 1
ATOM 2080 C C . ASN A 1 259 ? 8.859 -9.945 9.641 1 90.88 259 ASN A C 1
ATOM 2082 O O . ASN A 1 259 ? 9.516 -10.984 9.516 1 90.88 259 ASN A O 1
ATOM 2086 N N . TYR A 1 260 ? 9.312 -8.844 9.188 1 90.31 260 TYR A N 1
ATOM 2087 C CA . TYR A 1 260 ? 10.641 -8.766 8.578 1 90.31 260 TYR A CA 1
ATOM 2088 C C . TYR A 1 260 ? 11.703 -9.297 9.531 1 90.31 260 TYR A C 1
ATOM 2090 O O . TYR A 1 260 ? 12.727 -9.828 9.094 1 90.31 260 TYR A O 1
ATOM 2098 N N . LYS A 1 261 ? 11.5 -9.211 10.773 1 88.12 261 LYS A N 1
ATOM 2099 C CA . LYS A 1 261 ? 12.453 -9.633 11.797 1 88.12 261 LYS A CA 1
ATOM 2100 C C . LYS A 1 261 ? 12.594 -11.148 11.828 1 88.12 261 LYS A C 1
ATOM 2102 O O . LYS A 1 261 ? 13.648 -11.672 12.188 1 88.12 261 LYS A O 1
ATOM 2107 N N . LYS A 1 262 ? 11.523 -11.75 11.398 1 89.44 262 LYS A N 1
ATOM 2108 C CA . LYS A 1 262 ? 11.531 -13.211 11.398 1 89.44 262 LYS A CA 1
ATOM 2109 C C . LYS A 1 262 ? 11.789 -13.758 10 1 89.44 262 LYS A C 1
ATOM 2111 O O . LYS A 1 262 ? 12.242 -14.898 9.844 1 89.44 262 LYS A O 1
ATOM 2116 N N . THR A 1 263 ? 11.5 -13.023 9.023 1 92.56 263 THR A N 1
ATOM 2117 C CA . THR A 1 263 ? 11.523 -13.5 7.645 1 92.56 263 THR A CA 1
ATOM 2118 C C . THR A 1 263 ? 12.938 -13.461 7.082 1 92.56 263 THR A C 1
ATOM 2120 O O . THR A 1 263 ? 13.398 -14.43 6.473 1 92.56 263 THR A O 1
ATOM 2123 N N . PHE A 1 264 ? 13.539 -12.391 7.27 1 94.31 264 PHE A N 1
ATOM 2124 C CA . PHE A 1 264 ? 14.789 -12.172 6.559 1 94.31 264 PHE A CA 1
ATOM 2125 C C . PHE A 1 264 ? 15.984 -12.547 7.43 1 94.31 264 PHE A C 1
ATOM 2127 O O . PHE A 1 264 ? 16.016 -12.219 8.617 1 94.31 264 PHE A O 1
ATOM 2134 N N . HIS A 1 265 ? 16.938 -13.148 6.828 1 88.38 265 HIS A N 1
ATOM 2135 C CA . HIS A 1 265 ? 18.125 -13.656 7.516 1 88.38 265 HIS A CA 1
ATOM 2136 C C . HIS A 1 265 ? 19.203 -12.586 7.617 1 88.38 265 HIS A C 1
ATOM 2138 O O . HIS A 1 265 ? 20 -12.594 8.555 1 88.38 265 HIS A O 1
ATOM 2144 N N . ASN A 1 266 ? 19.234 -11.781 6.621 1 88.88 266 ASN A N 1
ATOM 2145 C CA . ASN A 1 266 ? 20.266 -10.766 6.52 1 88.88 266 ASN A CA 1
ATOM 2146 C C . ASN A 1 266 ? 19.688 -9.352 6.594 1 88.88 266 ASN A C 1
ATOM 2148 O O . ASN A 1 266 ? 18.594 -9.109 6.102 1 88.88 266 ASN A O 1
ATOM 2152 N N . PRO A 1 267 ? 20.469 -8.562 7.184 1 88.56 267 PRO A N 1
ATOM 2153 C CA . PRO A 1 267 ? 19.984 -7.18 7.234 1 88.56 267 PRO A CA 1
ATOM 2154 C C . PRO A 1 267 ? 19.953 -6.52 5.855 1 88.56 267 PRO A C 1
ATOM 2156 O O . PRO A 1 267 ? 20.734 -6.887 4.973 1 88.56 267 PRO A O 1
ATOM 2159 N N . TRP A 1 268 ? 19.016 -5.641 5.68 1 93.31 268 TRP A N 1
ATOM 2160 C CA . TRP A 1 268 ? 18.891 -4.82 4.477 1 93.31 268 TRP A CA 1
ATOM 2161 C C . TRP A 1 268 ? 19.578 -3.477 4.66 1 93.31 268 TRP A C 1
ATOM 2163 O O . TRP A 1 268 ? 18.938 -2.424 4.574 1 93.31 268 TRP A O 1
ATOM 2173 N N . MET A 1 269 ? 20.875 -3.52 5.023 1 93.56 269 MET A N 1
ATOM 2174 C CA . MET A 1 269 ? 21.562 -2.271 5.336 1 93.56 269 MET A CA 1
ATOM 2175 C C . MET A 1 269 ? 22.797 -2.1 4.461 1 93.56 269 MET A C 1
ATOM 2177 O O . MET A 1 269 ? 23.797 -2.793 4.652 1 93.56 269 MET A O 1
ATOM 2181 N N . VAL A 1 270 ? 22.656 -1.288 3.469 1 92.44 270 VAL A N 1
ATOM 2182 C CA . VAL A 1 270 ? 23.797 -0.954 2.627 1 92.44 270 VAL A CA 1
ATOM 2183 C C . VAL A 1 270 ? 23.75 0.528 2.264 1 92.44 270 VAL A C 1
ATOM 2185 O O . VAL A 1 270 ? 22.734 1.034 1.807 1 92.44 270 VAL A O 1
ATOM 2188 N N . PHE B 1 1 ? 27.891 11.047 -2.617 1 96.75 1 PHE B N 1
ATOM 2189 C CA . PHE B 1 1 ? 28.078 10.891 -1.179 1 96.75 1 PHE B CA 1
ATOM 2190 C C . PHE B 1 1 ? 28.438 9.453 -0.832 1 96.75 1 PHE B C 1
ATOM 2192 O O . PHE B 1 1 ? 28.062 8.523 -1.546 1 96.75 1 PHE B O 1
ATOM 2199 N N . SER B 1 2 ? 29.094 9.367 0.262 1 95.5 2 SER B N 1
ATOM 2200 C CA . SER B 1 2 ? 29.344 8.016 0.759 1 95.5 2 SER B CA 1
ATOM 2201 C C . SER B 1 2 ? 28.078 7.406 1.366 1 95.5 2 SER B C 1
ATOM 2203 O O . SER B 1 2 ? 27.141 8.125 1.722 1 95.5 2 SER B O 1
ATOM 2205 N N . ASN B 1 3 ? 28.062 6.098 1.426 1 93.56 3 ASN B N 1
ATOM 2206 C CA . ASN B 1 3 ? 26.953 5.41 2.08 1 93.56 3 ASN B CA 1
ATOM 2207 C C . ASN B 1 3 ? 26.766 5.879 3.52 1 93.56 3 ASN B C 1
ATOM 2209 O O . ASN B 1 3 ? 25.641 6.008 3.998 1 93.56 3 ASN B O 1
ATOM 2213 N N . GLU B 1 4 ? 27.859 6.066 4.129 1 95.88 4 GLU B N 1
ATOM 2214 C CA . GLU B 1 4 ? 27.828 6.531 5.512 1 95.88 4 GLU B CA 1
ATOM 2215 C C . GLU B 1 4 ? 27.172 7.91 5.613 1 95.88 4 GLU B C 1
ATOM 2217 O O . GLU B 1 4 ? 26.359 8.156 6.508 1 95.88 4 GLU B O 1
ATOM 2222 N N . GLU B 1 5 ? 27.547 8.773 4.738 1 97.81 5 GLU B N 1
ATOM 2223 C CA . GLU B 1 5 ? 26.969 10.109 4.723 1 97.81 5 GLU B CA 1
ATOM 2224 C C . GLU B 1 5 ? 25.469 10.062 4.473 1 97.81 5 GLU B C 1
ATOM 2226 O O . GLU B 1 5 ? 24.703 10.773 5.121 1 97.81 5 GLU B O 1
ATOM 2231 N N . LEU B 1 6 ? 25.078 9.219 3.549 1 98.31 6 LEU B N 1
ATOM 2232 C CA . LEU B 1 6 ? 23.672 9.07 3.23 1 98.31 6 LEU B CA 1
ATOM 2233 C C . LEU B 1 6 ? 22.906 8.492 4.414 1 98.31 6 LEU B C 1
ATOM 2235 O O . LEU B 1 6 ? 21.812 8.945 4.734 1 98.31 6 LEU B O 1
ATOM 2239 N N . PHE B 1 7 ? 23.453 7.531 5.066 1 98.06 7 PHE B N 1
ATOM 2240 C CA . PHE B 1 7 ? 22.812 6.926 6.23 1 98.06 7 PHE B CA 1
ATOM 2241 C C . PHE B 1 7 ? 22.703 7.93 7.371 1 98.06 7 PHE B C 1
ATOM 2243 O O . PHE B 1 7 ? 21.672 7.988 8.055 1 98.06 7 PHE B O 1
ATOM 2250 N N . GLN B 1 8 ? 23.703 8.68 7.562 1 98 8 GLN B N 1
ATOM 2251 C CA . GLN B 1 8 ? 23.656 9.703 8.602 1 98 8 GLN B CA 1
ATOM 2252 C C . GLN B 1 8 ? 22.562 10.734 8.32 1 98 8 GLN B C 1
ATOM 2254 O O . GLN B 1 8 ? 21.891 11.188 9.242 1 98 8 GLN B O 1
ATOM 2259 N N . HIS B 1 9 ? 22.453 11.148 7.074 1 98.44 9 HIS B N 1
ATOM 2260 C CA . HIS B 1 9 ? 21.375 12.055 6.703 1 98.44 9 HIS B CA 1
ATOM 2261 C C . HIS B 1 9 ? 20.016 11.438 7.023 1 98.44 9 HIS B C 1
ATOM 2263 O O . HIS B 1 9 ? 19.141 12.102 7.598 1 98.44 9 HIS B O 1
ATOM 2269 N N . ALA B 1 10 ? 19.859 10.164 6.652 1 98.19 10 ALA B N 1
ATOM 2270 C CA . ALA B 1 10 ? 18.594 9.445 6.883 1 98.19 10 ALA B CA 1
ATOM 2271 C C . ALA B 1 10 ? 18.25 9.406 8.367 1 98.19 10 ALA B C 1
ATOM 2273 O O . ALA B 1 10 ? 17.109 9.672 8.758 1 98.19 10 ALA B O 1
ATOM 2274 N N . ILE B 1 11 ? 19.188 9.094 9.188 1 97.88 11 ILE B N 1
ATOM 2275 C CA . ILE B 1 11 ? 18.984 8.953 10.625 1 97.88 11 ILE B CA 1
ATOM 2276 C C . ILE B 1 11 ? 18.703 10.32 11.234 1 97.88 11 ILE B C 1
ATOM 2278 O O . ILE B 1 11 ? 17.828 10.445 12.102 1 97.88 11 ILE B O 1
ATOM 2282 N N . SER B 1 12 ? 19.422 11.32 10.789 1 97.25 12 SER B N 1
ATOM 2283 C CA . SER B 1 12 ? 19.156 12.672 11.266 1 97.25 12 SER B CA 1
ATOM 2284 C C . SER B 1 12 ? 17.719 13.102 10.945 1 97.25 12 SER B C 1
ATOM 2286 O O . SER B 1 12 ? 17.016 13.625 11.805 1 97.25 12 SER B O 1
ATOM 2288 N N . PHE B 1 13 ? 17.344 12.875 9.758 1 96.75 13 PHE B N 1
ATOM 2289 C CA . PHE B 1 13 ? 15.992 13.211 9.328 1 96.75 13 PHE B CA 1
ATOM 2290 C C . PHE B 1 13 ? 14.961 12.453 10.148 1 96.75 13 PHE B C 1
ATOM 2292 O O . PHE B 1 13 ? 13.984 13.031 10.625 1 96.75 13 PHE B O 1
ATOM 2299 N N . ALA B 1 14 ? 15.141 11.125 10.305 1 96.69 14 ALA B N 1
ATOM 2300 C CA . ALA B 1 14 ? 14.219 10.281 11.055 1 96.69 14 ALA B CA 1
ATOM 2301 C C . ALA B 1 14 ? 14.109 10.75 12.508 1 96.69 14 ALA B C 1
ATOM 2303 O O . ALA B 1 14 ? 13.023 10.742 13.086 1 96.69 14 ALA B O 1
ATOM 2304 N N . ASN B 1 15 ? 15.188 11.141 13.062 1 96.81 15 ASN B N 1
ATOM 2305 C CA . ASN B 1 15 ? 15.188 11.641 14.438 1 96.81 15 ASN B CA 1
ATOM 2306 C C . ASN B 1 15 ? 14.398 12.938 14.555 1 96.81 15 ASN B C 1
ATOM 2308 O O . ASN B 1 15 ? 13.625 13.117 15.5 1 96.81 15 ASN B O 1
ATOM 2312 N N . ASP B 1 16 ? 14.586 13.812 13.609 1 95.31 16 ASP B N 1
ATOM 2313 C CA . ASP B 1 16 ? 13.914 15.102 13.656 1 95.31 16 ASP B CA 1
ATOM 2314 C C . ASP B 1 16 ? 12.422 14.961 13.344 1 95.31 16 ASP B C 1
ATOM 2316 O O . ASP B 1 16 ? 11.633 15.852 13.664 1 95.31 16 ASP B O 1
ATOM 2320 N N . TYR B 1 17 ? 12.078 13.883 12.734 1 94.06 17 TYR B N 1
ATOM 2321 C CA . TYR B 1 17 ? 10.68 13.586 12.453 1 94.06 17 TYR B CA 1
ATOM 2322 C C . TYR B 1 17 ? 9.938 13.203 13.727 1 94.06 17 TYR B C 1
ATOM 2324 O O . TYR B 1 17 ? 8.711 13.344 13.805 1 94.06 17 TYR B O 1
ATOM 2332 N N . LEU B 1 18 ? 10.602 12.734 14.734 1 94.94 18 LEU B N 1
ATOM 2333 C CA . LEU B 1 18 ? 9.977 12.242 15.961 1 94.94 18 LEU B CA 1
ATOM 2334 C C . LEU B 1 18 ? 9.461 13.398 16.812 1 94.94 18 LEU B C 1
ATOM 2336 O O . LEU B 1 18 ? 10.102 14.445 16.891 1 94.94 18 LEU B O 1
ATOM 2340 N N . TYR B 1 19 ? 8.305 13.188 17.391 1 90.25 19 TYR B N 1
ATOM 2341 C CA . TYR B 1 19 ? 7.828 14.086 18.438 1 90.25 19 TYR B CA 1
ATOM 2342 C C . TYR B 1 19 ? 8.68 13.961 19.688 1 90.25 19 TYR B C 1
ATOM 2344 O O . TYR B 1 19 ? 8.969 12.844 20.141 1 90.25 19 TYR B O 1
ATOM 2352 N N . PRO B 1 20 ? 9.195 15.109 20.266 1 91.12 20 PRO B N 1
ATOM 2353 C CA . PRO B 1 20 ? 8.766 16.484 19.969 1 91.12 20 PRO B CA 1
ATOM 2354 C C . PRO B 1 20 ? 9.766 17.219 19.078 1 91.12 20 PRO B C 1
ATOM 2356 O O . PRO B 1 20 ? 9.641 18.438 18.891 1 91.12 20 PRO B O 1
ATOM 2359 N N . ASN B 1 21 ? 10.75 16.484 18.547 1 91.81 21 ASN B N 1
ATOM 2360 C CA . ASN B 1 21 ? 11.758 17.141 17.719 1 91.81 21 ASN B CA 1
ATOM 2361 C C . ASN B 1 21 ? 11.133 17.828 16.516 1 91.81 21 ASN B C 1
ATOM 2363 O O . ASN B 1 21 ? 11.633 18.859 16.062 1 91.81 21 ASN B O 1
ATOM 2367 N N . ASN B 1 22 ? 10.07 17.203 16.047 1 90.19 22 ASN B N 1
ATOM 2368 C CA . ASN B 1 22 ? 9.438 17.703 14.828 1 90.19 22 ASN B CA 1
ATOM 2369 C C . ASN B 1 22 ? 8.758 19.047 15.07 1 90.19 22 ASN B C 1
ATOM 2371 O O . ASN B 1 22 ? 8.484 19.781 14.117 1 90.19 22 ASN B O 1
ATOM 2375 N N . VAL B 1 23 ? 8.43 19.359 16.297 1 86.81 23 VAL B N 1
ATOM 2376 C CA . VAL B 1 23 ? 7.801 20.641 16.609 1 86.81 23 VAL B CA 1
ATOM 2377 C C . VAL B 1 23 ? 8.711 21.797 16.172 1 86.81 23 VAL B C 1
ATOM 2379 O O . VAL B 1 23 ? 8.258 22.75 15.555 1 86.81 23 VAL B O 1
ATOM 2382 N N . GLU B 1 24 ? 9.984 21.641 16.5 1 86.38 24 GLU B N 1
ATOM 2383 C CA . GLU B 1 24 ? 10.945 22.672 16.125 1 86.38 24 GLU B CA 1
ATOM 2384 C C . GLU B 1 24 ? 11.039 22.812 14.609 1 86.38 24 GLU B C 1
ATOM 2386 O O . GLU B 1 24 ? 11.117 23.922 14.078 1 86.38 24 GLU B O 1
ATOM 2391 N N . GLN B 1 25 ? 11.078 21.703 13.922 1 87.81 25 GLN B N 1
ATOM 2392 C CA . GLN B 1 25 ? 11.125 21.734 12.461 1 87.81 25 GLN B CA 1
ATOM 2393 C C . GLN B 1 25 ? 9.875 22.391 11.883 1 87.81 25 GLN B C 1
ATOM 2395 O O . GLN B 1 25 ? 9.969 23.219 10.977 1 87.81 25 GLN B O 1
ATOM 2400 N N . ALA B 1 26 ? 8.758 22.062 12.383 1 83.81 26 ALA B N 1
ATOM 2401 C CA . ALA B 1 26 ? 7.484 22.594 11.922 1 83.81 26 ALA B CA 1
ATOM 2402 C C . ALA B 1 26 ? 7.422 24.109 12.125 1 83.81 26 ALA B C 1
ATOM 2404 O O . ALA B 1 26 ? 6.961 24.844 11.242 1 83.81 26 ALA B O 1
ATOM 2405 N N . LYS B 1 27 ? 7.879 24.531 13.18 1 80.25 27 LYS B N 1
ATOM 2406 C CA . LYS B 1 27 ? 7.82 25.953 13.523 1 80.25 27 LYS B CA 1
ATOM 2407 C C . LYS B 1 27 ? 8.734 26.766 12.617 1 80.25 27 LYS B C 1
ATOM 2409 O O . LYS B 1 27 ? 8.492 27.953 12.406 1 80.25 27 LYS B O 1
ATOM 2414 N N . SER B 1 28 ? 9.734 26.078 12.102 1 80.62 28 SER B N 1
ATOM 2415 C CA . SER B 1 28 ? 10.648 26.797 11.219 1 80.62 28 SER B CA 1
ATOM 2416 C C . SER B 1 28 ? 9.984 27.141 9.891 1 80.62 28 SER B C 1
ATOM 2418 O O . SER B 1 28 ? 10.445 28.031 9.172 1 80.62 28 SER B O 1
ATOM 2420 N N . ILE B 1 29 ? 8.93 26.516 9.531 1 76.5 29 ILE B N 1
ATOM 2421 C CA . ILE B 1 29 ? 8.141 26.688 8.32 1 76.5 29 ILE B CA 1
ATOM 2422 C C . ILE B 1 29 ? 8.984 26.328 7.102 1 76.5 29 ILE B C 1
ATOM 2424 O O . ILE B 1 29 ? 8.477 25.797 6.113 1 76.5 29 ILE B O 1
ATOM 2428 N N . ASN B 1 30 ? 10.328 26.609 7.219 1 83.19 30 ASN B N 1
ATOM 2429 C CA . ASN B 1 30 ? 11.273 26.344 6.141 1 83.19 30 ASN B CA 1
ATOM 2430 C C . ASN B 1 30 ? 12.438 25.469 6.613 1 83.19 30 ASN B C 1
ATOM 2432 O O . ASN B 1 30 ? 13.586 25.906 6.605 1 83.19 30 ASN B O 1
ATOM 2436 N N . SER B 1 31 ? 12.094 24.266 6.805 1 89.81 31 SER B N 1
ATOM 2437 C CA . SER B 1 31 ? 13.109 23.344 7.305 1 89.81 31 SER B CA 1
ATOM 2438 C C . SER B 1 31 ? 14.328 23.312 6.383 1 89.81 31 SER B C 1
ATOM 2440 O O . SER B 1 31 ? 14.18 23.312 5.156 1 89.81 31 SER B O 1
ATOM 2442 N N . SER B 1 32 ? 15.508 23.188 6.973 1 90.75 32 SER B N 1
ATOM 2443 C CA . SER B 1 32 ? 16.766 23.172 6.223 1 90.75 32 SER B CA 1
ATOM 2444 C C . SER B 1 32 ? 16.969 21.844 5.508 1 90.75 32 SER B C 1
ATOM 2446 O O . SER B 1 32 ? 17.844 21.719 4.652 1 90.75 32 SER B O 1
ATOM 2448 N N . TYR B 1 33 ? 16.156 20.891 5.734 1 95.25 33 TYR B N 1
ATOM 2449 C CA . TYR B 1 33 ? 16.266 19.609 5.051 1 95.25 33 TYR B CA 1
ATOM 2450 C C . TYR B 1 33 ? 15.883 19.734 3.58 1 95.25 33 TYR B C 1
ATOM 2452 O O . TYR B 1 33 ? 16.312 18.938 2.752 1 95.25 33 TYR B O 1
ATOM 2460 N N . PHE B 1 34 ? 15.125 20.75 3.283 1 97.12 34 PHE B N 1
ATOM 2461 C CA . PHE B 1 34 ? 14.516 20.781 1.96 1 97.12 34 PHE B CA 1
ATOM 2462 C C . PHE B 1 34 ? 15.141 21.859 1.101 1 97.12 34 PHE B C 1
ATOM 2464 O O . PHE B 1 34 ? 15.43 22.953 1.592 1 97.12 34 PHE B O 1
ATOM 2471 N N . ALA B 1 35 ? 15.336 21.531 -0.13 1 96.81 35 ALA B N 1
ATOM 2472 C CA . ALA B 1 35 ? 15.688 22.531 -1.125 1 96.81 35 ALA B CA 1
ATOM 2473 C C . ALA B 1 35 ? 14.492 23.438 -1.431 1 96.81 35 ALA B C 1
ATOM 2475 O O . ALA B 1 35 ? 13.344 23.078 -1.149 1 96.81 35 ALA B O 1
ATOM 2476 N N . GLU B 1 36 ? 14.734 24.562 -2.041 1 94.94 36 GLU B N 1
ATOM 2477 C CA . GLU B 1 36 ? 13.688 25.547 -2.332 1 94.94 36 GLU B CA 1
ATOM 2478 C C . GLU B 1 36 ? 12.633 24.969 -3.271 1 94.94 36 GLU B C 1
ATOM 2480 O O . GLU B 1 36 ? 11.445 25.234 -3.109 1 94.94 36 GLU B O 1
ATOM 2485 N N . ASP B 1 37 ? 13.07 24.156 -4.195 1 94.25 37 ASP B N 1
ATOM 2486 C CA . ASP B 1 37 ? 12.156 23.656 -5.219 1 94.25 37 ASP B CA 1
ATOM 2487 C C . ASP B 1 37 ? 11.852 22.172 -5.004 1 94.25 37 ASP B C 1
ATOM 2489 O O . ASP B 1 37 ? 11.625 21.438 -5.961 1 94.25 37 ASP B O 1
ATOM 2493 N N . VAL B 1 38 ? 11.906 21.75 -3.773 1 97.19 38 VAL B N 1
ATOM 2494 C CA . VAL B 1 38 ? 11.648 20.344 -3.443 1 97.19 38 VAL B CA 1
ATOM 2495 C C . VAL B 1 38 ? 10.273 19.938 -3.961 1 97.19 38 VAL B C 1
ATOM 2497 O O . VAL B 1 38 ? 9.32 20.719 -3.912 1 97.19 38 VAL B O 1
ATOM 2500 N N . VAL B 1 39 ? 10.203 18.734 -4.551 1 97.12 39 VAL B N 1
ATOM 2501 C CA . VAL B 1 39 ? 8.93 18.094 -4.891 1 97.12 39 VAL B CA 1
ATOM 2502 C C . VAL B 1 39 ? 8.812 16.766 -4.168 1 97.12 39 VAL B C 1
ATOM 2504 O O . VAL B 1 39 ? 9.789 16.016 -4.078 1 97.12 39 VAL B O 1
ATOM 2507 N N . GLY B 1 40 ? 7.641 16.531 -3.582 1 96.12 40 GLY B N 1
ATOM 2508 C CA . GLY B 1 40 ? 7.418 15.305 -2.842 1 96.12 40 GLY B CA 1
ATOM 2509 C C . GLY B 1 40 ? 6.051 14.695 -3.086 1 96.12 40 GLY B C 1
ATOM 2510 O O . GLY B 1 40 ? 5.109 15.406 -3.447 1 96.12 40 GLY B O 1
ATOM 2511 N N . ARG B 1 41 ? 6.031 13.438 -2.918 1 95.75 41 ARG B N 1
ATOM 2512 C CA . ARG B 1 41 ? 4.789 12.68 -3.023 1 95.75 41 ARG B CA 1
ATOM 2513 C C . ARG B 1 41 ? 4.578 11.789 -1.803 1 95.75 41 ARG B C 1
ATOM 2515 O O . ARG B 1 41 ? 5.512 11.141 -1.336 1 95.75 41 ARG B O 1
ATOM 2522 N N . ILE B 1 42 ? 3.373 11.859 -1.263 1 93.88 42 ILE B N 1
ATOM 2523 C CA . ILE B 1 42 ? 2.889 10.914 -0.269 1 93.88 42 ILE B CA 1
ATOM 2524 C C . ILE B 1 42 ? 1.703 10.133 -0.834 1 93.88 42 ILE B C 1
ATOM 2526 O O . ILE B 1 42 ? 0.673 10.719 -1.175 1 93.88 42 ILE B O 1
ATOM 2530 N N . ASP B 1 43 ? 1.778 8.867 -0.858 1 92.12 43 ASP B N 1
ATOM 2531 C CA . ASP B 1 43 ? 0.933 8.023 -1.699 1 92.12 43 ASP B CA 1
ATOM 2532 C C . ASP B 1 43 ? -0.534 8.133 -1.286 1 92.12 43 ASP B C 1
ATOM 2534 O O . ASP B 1 43 ? -1.43 8.039 -2.127 1 92.12 43 ASP B O 1
ATOM 2538 N N . VAL B 1 44 ? -0.864 8.391 -0.063 1 92.56 44 VAL B N 1
ATOM 2539 C CA . VAL B 1 44 ? -2.248 8.336 0.396 1 92.56 44 VAL B CA 1
ATOM 2540 C C . VAL B 1 44 ? -2.834 9.742 0.453 1 92.56 44 VAL B C 1
ATOM 2542 O O . VAL B 1 44 ? -3.98 9.93 0.865 1 92.56 44 VAL B O 1
ATOM 2545 N N . THR B 1 45 ? -2.068 10.695 0.06 1 92.12 45 THR B N 1
ATOM 2546 C CA . THR B 1 45 ? -2.543 12.078 0.023 1 92.12 45 THR B CA 1
ATOM 2547 C C . THR B 1 45 ? -2.248 12.711 -1.332 1 92.12 45 THR B C 1
ATOM 2549 O O . THR B 1 45 ? -2.887 12.375 -2.332 1 92.12 45 THR B O 1
ATOM 2552 N N . ARG B 1 46 ? -1.258 13.719 -1.328 1 93.19 46 ARG B N 1
ATOM 2553 C CA . ARG B 1 46 ? -1.03 14.5 -2.543 1 93.19 46 ARG B CA 1
ATOM 2554 C C . ARG B 1 46 ? 0.461 14.672 -2.811 1 93.19 46 ARG B C 1
ATOM 2556 O O . ARG B 1 46 ? 1.291 14.016 -2.174 1 93.19 46 ARG B O 1
ATOM 2563 N N . ASN B 1 47 ? 0.718 15.359 -3.9 1 93.69 47 ASN B N 1
ATOM 2564 C CA . ASN B 1 47 ? 2.047 15.883 -4.188 1 93.69 47 ASN B CA 1
ATOM 2565 C C . ASN B 1 47 ? 2.258 17.25 -3.551 1 93.69 47 ASN B C 1
ATOM 2567 O O . ASN B 1 47 ? 1.304 18.016 -3.367 1 93.69 47 ASN B O 1
ATOM 2571 N N . PHE B 1 48 ? 3.494 17.531 -3.217 1 93.31 48 PHE B N 1
ATOM 2572 C CA . PHE B 1 48 ? 3.83 18.781 -2.539 1 93.31 48 PHE B CA 1
ATOM 2573 C C . PHE B 1 48 ? 5 19.469 -3.227 1 93.31 48 PHE B C 1
ATOM 2575 O O . PHE B 1 48 ? 5.977 18.828 -3.605 1 93.31 48 PHE B O 1
ATOM 2582 N N . GLU B 1 49 ? 4.816 20.75 -3.354 1 94.19 49 GLU B N 1
ATOM 2583 C CA . GLU B 1 49 ? 5.863 21.562 -3.975 1 94.19 49 GLU B CA 1
ATOM 2584 C C . GLU B 1 49 ? 6.32 22.688 -3.051 1 94.19 49 GLU B C 1
ATOM 2586 O O . GLU B 1 49 ? 5.492 23.359 -2.43 1 94.19 49 GLU B O 1
ATOM 2591 N N . GLY B 1 50 ? 7.652 22.812 -3.023 1 94.12 50 GLY B N 1
ATOM 2592 C CA . GLY B 1 50 ? 8.219 23.938 -2.277 1 94.12 50 GLY B CA 1
ATOM 2593 C C . GLY B 1 50 ? 8.523 23.594 -0.833 1 94.12 50 GLY B C 1
ATOM 2594 O O . GLY B 1 50 ? 7.914 22.688 -0.261 1 94.12 50 GLY B O 1
ATOM 2595 N N . LYS B 1 51 ? 9.391 24.328 -0.26 1 93.44 51 LYS B N 1
ATOM 2596 C CA . LYS B 1 51 ? 9.938 24.109 1.075 1 93.44 51 LYS B CA 1
ATOM 2597 C C . LYS B 1 51 ? 8.852 24.234 2.141 1 93.44 51 LYS B C 1
ATOM 2599 O O . LYS B 1 51 ? 8.766 23.406 3.051 1 93.44 51 LYS B O 1
ATOM 2604 N N . GLU B 1 52 ? 8.078 25.188 2.037 1 89.44 52 GLU B N 1
ATOM 2605 C CA . GLU B 1 52 ? 7.078 25.5 3.057 1 89.44 52 GLU B CA 1
ATOM 2606 C C . GLU B 1 52 ? 6.051 24.391 3.182 1 89.44 52 GLU B C 1
ATOM 2608 O O . GLU B 1 52 ? 5.836 23.844 4.273 1 89.44 52 GLU B O 1
ATOM 2613 N N . LEU B 1 53 ? 5.496 23.953 2.082 1 89.5 53 LEU B N 1
ATOM 2614 C CA . LEU B 1 53 ? 4.461 22.922 2.084 1 89.5 53 LEU B CA 1
ATOM 2615 C C . LEU B 1 53 ? 5.023 21.594 2.561 1 89.5 53 LEU B C 1
ATOM 2617 O O . LEU B 1 53 ? 4.391 20.891 3.354 1 89.5 53 LEU B O 1
ATOM 2621 N N . ASN B 1 54 ? 6.16 21.312 2.156 1 93.19 54 ASN B N 1
ATOM 2622 C CA . ASN B 1 54 ? 6.762 20.047 2.551 1 93.19 54 ASN B CA 1
ATOM 2623 C C . ASN B 1 54 ? 7.141 20.047 4.031 1 93.19 54 ASN B C 1
ATOM 2625 O O . ASN B 1 54 ? 7.031 19.016 4.699 1 93.19 54 ASN B O 1
ATOM 2629 N N . THR B 1 55 ? 7.578 21.156 4.551 1 91.5 55 THR B N 1
ATOM 2630 C CA . THR B 1 55 ? 7.848 21.25 5.98 1 91.5 55 THR B CA 1
ATOM 2631 C C . THR B 1 55 ? 6.574 21.031 6.789 1 91.5 55 THR B C 1
ATOM 2633 O O . THR B 1 55 ? 6.578 20.281 7.77 1 91.5 55 THR B O 1
ATOM 2636 N N . GLU B 1 56 ? 5.551 21.594 6.375 1 86.94 56 GLU B N 1
ATOM 2637 C CA . GLU B 1 56 ? 4.266 21.484 7.059 1 86.94 56 GLU B CA 1
ATOM 2638 C C . GLU B 1 56 ? 3.766 20.031 7.051 1 86.94 56 GLU B C 1
ATOM 2640 O O . GLU B 1 56 ? 3.355 19.516 8.094 1 86.94 56 GLU B O 1
ATOM 2645 N N . TYR B 1 57 ? 3.891 19.406 5.996 1 87.62 57 TYR B N 1
ATOM 2646 C CA . TYR B 1 57 ? 3.252 18.094 5.832 1 87.62 57 TYR B CA 1
ATOM 2647 C C . TYR B 1 57 ? 4.125 16.984 6.402 1 87.62 57 TYR B C 1
ATOM 2649 O O . TYR B 1 57 ? 3.613 15.977 6.898 1 87.62 57 TYR B O 1
ATOM 2657 N N . LEU B 1 58 ? 5.379 17.172 6.34 1 89.88 58 LEU B N 1
ATOM 2658 C CA . LEU B 1 58 ? 6.242 16.094 6.824 1 89.88 58 LEU B CA 1
ATOM 2659 C C . LEU B 1 58 ? 6.52 16.25 8.312 1 89.88 58 LEU B C 1
ATOM 2661 O O . LEU B 1 58 ? 6.754 15.273 9.016 1 89.88 58 LEU B O 1
ATOM 2665 N N . PHE B 1 59 ? 6.48 17.5 8.789 1 87.69 59 PHE B N 1
ATOM 2666 C CA . PHE B 1 59 ? 6.758 17.719 10.203 1 87.69 59 PHE B CA 1
ATOM 2667 C C . PHE B 1 59 ? 5.52 18.234 10.922 1 87.69 59 PHE B C 1
ATOM 2669 O O . PHE B 1 59 ? 5.156 17.719 11.984 1 87.69 59 PHE B O 1
ATOM 2676 N N . GLY B 1 60 ? 4.852 19.109 10.43 1 82 60 GLY B N 1
ATOM 2677 C CA . GLY B 1 60 ? 3.74 19.781 11.086 1 82 60 GLY B CA 1
ATOM 2678 C C . GLY B 1 60 ? 2.564 18.859 11.359 1 82 60 GLY B C 1
ATOM 2679 O O . GLY B 1 60 ? 1.961 18.922 12.43 1 82 60 GLY B O 1
ATOM 2680 N N . LEU B 1 61 ? 2.248 18.016 10.445 1 83.56 61 LEU B N 1
ATOM 2681 C CA . LEU B 1 61 ? 1.114 17.109 10.562 1 83.56 61 LEU B CA 1
ATOM 2682 C C . LEU B 1 61 ? 1.295 16.172 11.758 1 83.56 61 LEU B C 1
ATOM 2684 O O . LEU B 1 61 ? 0.314 15.742 12.375 1 83.56 61 LEU B O 1
ATOM 2688 N N . PHE B 1 62 ? 2.482 15.953 12.125 1 80.31 62 PHE B N 1
ATOM 2689 C CA . PHE B 1 62 ? 2.758 14.922 13.125 1 80.31 62 PHE B CA 1
ATOM 2690 C C . PHE B 1 62 ? 3.26 15.555 14.414 1 80.31 62 PHE B C 1
ATOM 2692 O O . PHE B 1 62 ? 3.742 14.852 15.312 1 80.31 62 PHE B O 1
ATOM 2699 N N . SER B 1 63 ? 3.355 16.906 14.57 1 76.31 63 SER B N 1
ATOM 2700 C CA . SER B 1 63 ? 3.91 17.625 15.719 1 76.31 63 SER B CA 1
ATOM 2701 C C . SER B 1 63 ? 2.822 17.984 16.719 1 76.31 63 SER B C 1
ATOM 2703 O O . SER B 1 63 ? 3.107 18.547 17.766 1 76.31 63 SER B O 1
ATOM 2705 N N . GLN B 1 64 ? 1.848 17.234 16.953 1 64.44 64 GLN B N 1
ATOM 2706 C CA . GLN B 1 64 ? 0.773 17.625 17.859 1 64.44 64 GLN B CA 1
ATOM 2707 C C . GLN B 1 64 ? 0.796 19.125 18.109 1 64.44 64 GLN B C 1
ATOM 2709 O O . GLN B 1 64 ? 1.034 19.562 19.25 1 64.44 64 GLN B O 1
ATOM 2714 N N . LEU B 1 65 ? 0.764 19.859 17.188 1 55.09 65 LEU B N 1
ATOM 2715 C CA . LEU B 1 65 ? 0.957 21.312 17.266 1 55.09 65 LEU B CA 1
ATOM 2716 C C . LEU B 1 65 ? -0.206 21.969 18 1 55.09 65 LEU B C 1
ATOM 2718 O O . LEU B 1 65 ? -0.045 23.047 18.578 1 55.09 65 LEU B O 1
ATOM 2722 N N . SER B 1 66 ? -1.313 21.344 17.906 1 54.34 66 SER B N 1
ATOM 2723 C CA . SER B 1 66 ? -2.395 22.125 18.5 1 54.34 66 SER B CA 1
ATOM 2724 C C . SER B 1 66 ? -2.457 21.922 20 1 54.34 66 SER B C 1
ATOM 2726 O O . SER B 1 66 ? -2.342 20.781 20.484 1 54.34 66 SER B O 1
ATOM 2728 N N . ASP B 1 67 ? -2.191 22.969 20.734 1 50.53 67 ASP B N 1
ATOM 2729 C CA . ASP B 1 67 ? -2.457 23.016 22.172 1 50.53 67 ASP B CA 1
ATOM 2730 C C . ASP B 1 67 ? -3.812 22.406 22.5 1 50.53 67 ASP B C 1
ATOM 2732 O O . ASP B 1 67 ? -4.051 21.984 23.641 1 50.53 67 ASP B O 1
ATOM 2736 N N . ASN B 1 68 ? -4.715 22.547 21.516 1 53.59 68 ASN B N 1
ATOM 2737 C CA . ASN B 1 68 ? -6.074 22.078 21.766 1 53.59 68 ASN B CA 1
ATOM 2738 C C . ASN B 1 68 ? -6.277 20.656 21.281 1 53.59 68 ASN B C 1
ATOM 2740 O O . ASN B 1 68 ? -5.648 20.219 20.312 1 53.59 68 ASN B O 1
ATOM 2744 N N . ALA B 1 69 ? -6.836 20 22.203 1 58.69 69 ALA B N 1
ATOM 2745 C CA . ALA B 1 69 ? -7.172 18.578 22.016 1 58.69 69 ALA B CA 1
ATOM 2746 C C . ALA B 1 69 ? -7.953 18.375 20.719 1 58.69 69 ALA B C 1
ATOM 2748 O O . ALA B 1 69 ? -9.125 18.75 20.625 1 58.69 69 ALA B O 1
ATOM 2749 N N . VAL B 1 70 ? -7.316 18.297 19.594 1 75.62 70 VAL B N 1
ATOM 2750 C CA . VAL B 1 70 ? -8.016 18 18.344 1 75.62 70 VAL B CA 1
ATOM 2751 C C . VAL B 1 70 ? -8.086 16.484 18.141 1 75.62 70 VAL B C 1
ATOM 2753 O O . VAL B 1 70 ? -7.188 15.75 18.578 1 75.62 70 VAL B O 1
ATOM 2756 N N . THR B 1 71 ? -9.352 16.094 17.812 1 80.38 71 THR B N 1
ATOM 2757 C CA . THR B 1 71 ? -9.516 14.68 17.469 1 80.38 71 THR B CA 1
ATOM 2758 C C . THR B 1 71 ? -9.148 14.438 16 1 80.38 71 THR B C 1
ATOM 2760 O O . THR B 1 71 ? -9.742 15.016 15.102 1 80.38 71 THR B O 1
ATOM 2763 N N . ASN B 1 72 ? -8.086 13.641 15.859 1 78.94 72 ASN B N 1
ATOM 2764 C CA . ASN B 1 72 ? -7.672 13.289 14.508 1 78.94 72 ASN B CA 1
ATOM 2765 C C . ASN B 1 72 ? -7.277 11.82 14.398 1 78.94 72 ASN B C 1
ATOM 2767 O O . ASN B 1 72 ? -7.262 11.102 15.398 1 78.94 72 ASN B O 1
ATOM 2771 N N . LEU B 1 73 ? -7.102 11.383 13.188 1 82.06 73 LEU B N 1
ATOM 2772 C CA . LEU B 1 73 ? -6.77 9.984 12.914 1 82.06 73 LEU B CA 1
ATOM 2773 C C . LEU B 1 73 ? -5.281 9.828 12.633 1 82.06 73 LEU B C 1
ATOM 2775 O O . LEU B 1 73 ? -4.867 8.867 11.984 1 82.06 73 LEU B O 1
ATOM 2779 N N . ILE B 1 74 ? -4.664 10.938 13.062 1 83.62 74 ILE B N 1
ATOM 2780 C CA . ILE B 1 74 ? -3.229 10.844 12.812 1 83.62 74 ILE B CA 1
ATOM 2781 C C . ILE B 1 74 ? -2.473 10.812 14.133 1 83.62 74 ILE B C 1
ATOM 2783 O O . ILE B 1 74 ? -3 11.227 15.172 1 83.62 74 ILE B O 1
ATOM 2787 N N . GLY B 1 75 ? -1.546 10.328 14.398 1 86.44 75 GLY B N 1
ATOM 2788 C CA . GLY B 1 75 ? -0.7 10.203 15.578 1 86.44 75 GLY B CA 1
ATOM 2789 C C . GLY B 1 75 ? 0.659 10.852 15.406 1 86.44 75 GLY B C 1
ATOM 2790 O O . GLY B 1 75 ? 0.852 11.672 14.508 1 86.44 75 GLY B O 1
ATOM 2791 N N . TYR B 1 76 ? 1.358 10.711 16.391 1 90.31 76 TYR B N 1
ATOM 2792 C CA . TYR B 1 76 ? 2.76 11.109 16.312 1 90.31 76 TYR B CA 1
ATOM 2793 C C . TYR B 1 76 ? 3.674 9.953 16.703 1 90.31 76 TYR B C 1
ATOM 2795 O O . TYR B 1 76 ? 3.242 9 17.359 1 90.31 76 TYR B O 1
ATOM 2803 N N . SER B 1 77 ? 4.883 10.039 16.234 1 93.81 77 SER B N 1
ATOM 2804 C CA . SER B 1 77 ? 5.844 8.977 16.484 1 93.81 77 SER B CA 1
ATOM 2805 C C . SER B 1 77 ? 6.902 9.414 17.5 1 93.81 77 SER B C 1
ATOM 2807 O O . SER B 1 77 ? 7.379 10.547 17.453 1 93.81 77 SER B O 1
ATOM 2809 N N . THR B 1 78 ? 7.273 8.453 18.391 1 93.31 78 THR B N 1
ATOM 2810 C CA . THR B 1 78 ? 8.289 8.797 19.375 1 93.31 78 THR B CA 1
ATOM 2811 C C . THR B 1 78 ? 9.523 7.91 19.203 1 93.31 78 THR B C 1
ATOM 2813 O O . THR B 1 78 ? 10.57 8.172 19.812 1 93.31 78 THR B O 1
ATOM 2816 N N . SER B 1 79 ? 9.398 6.883 18.469 1 96.62 79 SER B N 1
ATOM 2817 C CA . SER B 1 79 ? 10.523 6.008 18.141 1 96.62 79 SER B CA 1
ATOM 2818 C C . SER B 1 79 ? 10.328 5.344 16.781 1 96.62 79 SER B C 1
ATOM 2820 O O . SER B 1 79 ? 9.258 5.453 16.188 1 96.62 79 SER B O 1
ATOM 2822 N N . TYR B 1 80 ? 11.414 4.781 16.281 1 97 80 TYR B N 1
ATOM 2823 C CA . TYR B 1 80 ? 11.344 4.078 15.008 1 97 80 TYR B CA 1
ATOM 2824 C C . TYR B 1 80 ? 12.391 2.969 14.938 1 97 80 TYR B C 1
ATOM 2826 O O . TYR B 1 80 ? 13.32 2.932 15.75 1 97 80 TYR B O 1
ATOM 2834 N N . ASP B 1 81 ? 12.156 2.055 14.062 1 96.06 81 ASP B N 1
ATOM 2835 C CA . ASP B 1 81 ? 13.094 1.011 13.664 1 96.06 81 ASP B CA 1
ATOM 2836 C C . ASP B 1 81 ? 13.328 1.021 12.156 1 96.06 81 ASP B C 1
ATOM 2838 O O . ASP B 1 81 ? 12.391 0.827 11.375 1 96.06 81 ASP B O 1
ATOM 2842 N N . VAL B 1 82 ? 14.602 1.293 11.727 1 96.56 82 VAL B N 1
ATOM 2843 C CA . VAL B 1 82 ? 14.961 1.148 10.32 1 96.56 82 VAL B CA 1
ATOM 2844 C C . VAL B 1 82 ? 15.242 -0.319 10.008 1 96.56 82 VAL B C 1
ATOM 2846 O O . VAL B 1 82 ? 16.109 -0.935 10.625 1 96.56 82 VAL B O 1
ATOM 2849 N N . TYR B 1 83 ? 14.57 -0.859 9 1 95.56 83 TYR B N 1
ATOM 2850 C CA . TYR B 1 83 ? 14.828 -2.271 8.75 1 95.56 83 TYR B CA 1
ATOM 2851 C C . TYR B 1 83 ? 15.32 -2.492 7.32 1 95.56 83 TYR B C 1
ATOM 2853 O O . TYR B 1 83 ? 15.82 -3.566 6.988 1 95.56 83 TYR B O 1
ATOM 2861 N N . GLU B 1 84 ? 15.211 -1.521 6.445 1 97.19 84 GLU B N 1
ATOM 2862 C CA . GLU B 1 84 ? 15.828 -1.521 5.121 1 97.19 84 GLU B CA 1
ATOM 2863 C C . GLU B 1 84 ? 16.469 -0.172 4.809 1 97.19 84 GLU B C 1
ATOM 2865 O O . GLU B 1 84 ? 15.875 0.878 5.062 1 97.19 84 GLU B O 1
ATOM 2870 N N . PHE B 1 85 ? 17.719 -0.192 4.336 1 98.19 85 PHE B N 1
ATOM 2871 C CA . PHE B 1 85 ? 18.391 1.02 3.896 1 98.19 85 PHE B CA 1
ATOM 2872 C C . PHE B 1 85 ? 19.344 0.722 2.734 1 98.19 85 PHE B C 1
ATOM 2874 O O . PHE B 1 85 ? 20.078 -0.257 2.768 1 98.19 85 PHE B O 1
ATOM 2881 N N . LEU B 1 86 ? 19.25 1.52 1.73 1 98.06 86 LEU B N 1
ATOM 2882 C CA . LEU B 1 86 ? 20.141 1.48 0.582 1 98.06 86 LEU B CA 1
ATOM 2883 C C . LEU B 1 86 ? 20.5 2.891 0.117 1 98.06 86 LEU B C 1
ATOM 2885 O O . LEU B 1 86 ? 19.609 3.695 -0.165 1 98.06 86 LEU B O 1
ATOM 2889 N N . GLY B 1 87 ? 21.766 3.244 0.135 1 97.88 87 GLY B N 1
ATOM 2890 C CA . GLY B 1 87 ? 22.25 4.539 -0.333 1 97.88 87 GLY B CA 1
ATOM 2891 C C . GLY B 1 87 ? 23.312 4.43 -1.412 1 97.88 87 GLY B C 1
ATOM 2892 O O . GLY B 1 87 ? 24.141 3.529 -1.378 1 97.88 87 GLY B O 1
ATOM 2893 N N . ASN B 1 88 ? 23.234 5.277 -2.402 1 97.5 88 ASN B N 1
ATOM 2894 C CA . ASN B 1 88 ? 24.219 5.379 -3.482 1 97.5 88 ASN B CA 1
ATOM 2895 C C . ASN B 1 88 ? 24.203 6.762 -4.125 1 97.5 88 ASN B C 1
ATOM 2897 O O . ASN B 1 88 ? 23.125 7.297 -4.426 1 97.5 88 ASN B O 1
ATOM 2901 N N . CYS B 1 89 ? 25.422 7.324 -4.348 1 96.19 89 CYS B N 1
ATOM 2902 C CA . CYS B 1 89 ? 25.562 8.641 -4.969 1 96.19 89 CYS B CA 1
ATOM 2903 C C . CYS B 1 89 ? 24.812 9.703 -4.172 1 96.19 89 CYS B C 1
ATOM 2905 O O . CYS B 1 89 ? 25.172 10 -3.031 1 96.19 89 CYS B O 1
ATOM 2907 N N . ASN B 1 90 ? 23.75 10.195 -4.641 1 97.12 90 ASN B N 1
ATOM 2908 C CA . ASN B 1 90 ? 23.031 11.273 -3.973 1 97.12 90 ASN B CA 1
ATOM 2909 C C . ASN B 1 90 ? 21.609 10.852 -3.615 1 97.12 90 ASN B C 1
ATOM 2911 O O . ASN B 1 90 ? 20.734 11.703 -3.469 1 97.12 90 ASN B O 1
ATOM 2915 N N . GLN B 1 91 ? 21.406 9.531 -3.564 1 97.25 91 GLN B N 1
ATOM 2916 C CA . GLN B 1 91 ? 20.062 9.023 -3.301 1 97.25 91 GLN B CA 1
ATOM 2917 C C . GLN B 1 91 ? 20.094 7.914 -2.256 1 97.25 91 GLN B C 1
ATOM 2919 O O . GLN B 1 91 ? 21.109 7.219 -2.107 1 97.25 91 GLN B O 1
ATOM 2924 N N . TYR B 1 92 ? 19.031 7.844 -1.505 1 98.38 92 TYR B N 1
ATOM 2925 C CA . TYR B 1 92 ? 18.859 6.672 -0.655 1 98.38 92 TYR B CA 1
ATOM 2926 C C . TYR B 1 92 ? 17.375 6.328 -0.499 1 98.38 92 TYR B C 1
ATOM 2928 O O . TYR B 1 92 ? 16.5 7.137 -0.827 1 98.38 92 TYR B O 1
ATOM 2936 N N . THR B 1 93 ? 17.125 5.16 -0.156 1 98.31 93 THR B N 1
ATOM 2937 C CA . THR B 1 93 ? 15.805 4.684 0.241 1 98.31 93 THR B CA 1
ATOM 2938 C C . THR B 1 93 ? 15.875 3.91 1.555 1 98.31 93 THR B C 1
ATOM 2940 O O . THR B 1 93 ? 16.906 3.289 1.857 1 98.31 93 THR B O 1
ATOM 2943 N N . MET B 1 94 ? 14.812 4.082 2.361 1 98.06 94 MET B N 1
ATOM 2944 C CA . MET B 1 94 ? 14.758 3.379 3.639 1 98.06 94 MET B CA 1
ATOM 2945 C C . MET B 1 94 ? 13.328 2.971 3.973 1 98.06 94 MET B C 1
ATOM 2947 O O . MET B 1 94 ? 12.375 3.662 3.6 1 98.06 94 MET B O 1
ATOM 2951 N N . SER B 1 95 ? 13.195 1.844 4.582 1 97.5 95 SER B N 1
ATOM 2952 C CA . SER B 1 95 ? 11.953 1.399 5.215 1 97.5 95 SER B CA 1
ATOM 2953 C C . SER B 1 95 ? 12.062 1.449 6.734 1 97.5 95 SER B C 1
ATOM 2955 O O . SER B 1 95 ? 13.055 0.988 7.309 1 97.5 95 SER B O 1
ATOM 2957 N N . VAL B 1 96 ? 11.016 2.07 7.312 1 97.62 96 VAL B N 1
ATOM 2958 C CA . VAL B 1 96 ? 11.016 2.289 8.75 1 97.62 96 VAL B CA 1
ATOM 2959 C C . VAL B 1 96 ? 9.664 1.885 9.336 1 97.62 96 VAL B C 1
ATOM 2961 O O . VAL B 1 96 ? 8.633 2.004 8.672 1 97.62 96 VAL B O 1
ATOM 2964 N N . VAL B 1 97 ? 9.695 1.324 10.531 1 97.44 97 VAL B N 1
ATOM 2965 C CA . VAL B 1 97 ? 8.492 1.165 11.336 1 97.44 97 VAL B CA 1
ATOM 2966 C C . VAL B 1 97 ? 8.508 2.156 12.5 1 97.44 97 VAL B C 1
ATOM 2968 O O . VAL B 1 97 ? 9.344 2.047 13.406 1 97.44 97 VAL B O 1
ATOM 2971 N N . ASN B 1 98 ? 7.598 3.127 12.422 1 97 98 ASN B N 1
ATOM 2972 C CA . ASN B 1 98 ? 7.43 4.102 13.492 1 97 98 ASN B CA 1
ATOM 2973 C C . ASN B 1 98 ? 6.465 3.598 14.562 1 97 98 ASN B C 1
ATOM 2975 O O . ASN B 1 98 ? 5.48 2.928 14.25 1 97 98 ASN B O 1
ATOM 2979 N N . ASN B 1 99 ? 6.773 3.924 15.734 1 95.62 99 ASN B N 1
ATOM 2980 C CA . ASN B 1 99 ? 5.82 3.688 16.812 1 95.62 99 ASN B CA 1
ATOM 2981 C C . ASN B 1 99 ? 4.879 4.871 17 1 95.62 99 ASN B C 1
ATOM 2983 O O . ASN B 1 99 ? 5.215 5.84 17.688 1 95.62 99 ASN B O 1
ATOM 2987 N N . GLY B 1 100 ? 3.674 4.742 16.469 1 93.81 100 GLY B N 1
ATOM 2988 C CA . GLY B 1 100 ? 2.705 5.828 16.5 1 93.81 100 GLY B CA 1
ATOM 2989 C C . GLY B 1 100 ? 1.854 5.832 17.766 1 93.81 100 GLY B C 1
ATOM 2990 O O . GLY B 1 100 ? 1.418 4.773 18.219 1 93.81 100 GLY B O 1
ATOM 2991 N N . THR B 1 101 ? 1.651 7.016 18.297 1 92.75 101 THR B N 1
ATOM 2992 C CA . THR B 1 101 ? 0.72 7.246 19.406 1 92.75 101 THR B CA 1
ATOM 2993 C C . THR B 1 101 ? -0.449 8.117 18.953 1 92.75 101 THR B C 1
ATOM 2995 O O . THR B 1 101 ? -0.25 9.133 18.281 1 92.75 101 THR B O 1
ATOM 2998 N N . PHE B 1 102 ? -1.676 7.629 19.312 1 89.38 102 PHE B N 1
ATOM 2999 C CA . PHE B 1 102 ? -2.9 8.312 18.922 1 89.38 102 PHE B CA 1
ATOM 3000 C C . PHE B 1 102 ? -3.682 8.781 20.141 1 89.38 102 PHE B C 1
ATOM 3002 O O . PHE B 1 102 ? -4.555 8.062 20.641 1 89.38 102 PHE B O 1
ATOM 3009 N N . PRO B 1 103 ? -3.469 9.984 20.562 1 84.12 103 PRO B N 1
ATOM 3010 C CA . PRO B 1 103 ? -4.062 10.453 21.812 1 84.12 103 PRO B CA 1
ATOM 3011 C C . PRO B 1 103 ? -5.59 10.492 21.766 1 84.12 103 PRO B C 1
ATOM 3013 O O . PRO B 1 103 ? -6.25 10.141 22.75 1 84.12 103 PRO B O 1
ATOM 3016 N N . SER B 1 104 ? -6.133 10.82 20.703 1 80.31 104 SER B N 1
ATOM 3017 C CA . SER B 1 104 ? -7.582 10.969 20.578 1 80.31 104 SER B CA 1
ATOM 3018 C C . SER B 1 104 ? -8.273 9.609 20.516 1 80.31 104 SER B C 1
ATOM 3020 O O . SER B 1 104 ? -9.5 9.531 20.594 1 80.31 104 SER B O 1
ATOM 3022 N N . LEU B 1 105 ? -7.496 8.656 20.406 1 86.12 105 LEU B N 1
ATOM 3023 C CA . LEU B 1 105 ? -8.039 7.309 20.297 1 86.12 105 LEU B CA 1
ATOM 3024 C C . LEU B 1 105 ? -7.617 6.461 21.484 1 86.12 105 LEU B C 1
ATOM 3026 O O . LEU B 1 105 ? -7.133 5.34 21.328 1 86.12 105 LEU B O 1
ATOM 3030 N N . GLY B 1 106 ? -7.754 7.035 22.672 1 83.12 106 GLY B N 1
ATOM 3031 C CA . GLY B 1 106 ? -7.43 6.328 23.891 1 83.12 106 GLY B CA 1
ATOM 3032 C C . GLY B 1 106 ? -5.941 6.07 24.047 1 83.12 106 GLY B C 1
ATOM 3033 O O . GLY B 1 106 ? -5.543 5.078 24.672 1 83.12 106 GLY B O 1
ATOM 3034 N N . ASN B 1 107 ? -5.16 6.852 23.375 1 88.94 107 ASN B N 1
ATOM 3035 C CA . ASN B 1 107 ? -3.707 6.707 23.406 1 88.94 107 ASN B CA 1
ATOM 3036 C C . ASN B 1 107 ? -3.27 5.363 22.828 1 88.94 107 ASN B C 1
ATOM 3038 O O . ASN B 1 107 ? -2.33 4.742 23.328 1 88.94 107 ASN B O 1
ATOM 3042 N N . ALA B 1 108 ? -3.996 4.973 21.844 1 90.94 108 ALA B N 1
ATOM 3043 C CA . ALA B 1 108 ? -3.596 3.754 21.156 1 90.94 108 ALA B CA 1
ATOM 3044 C C . ALA B 1 108 ? -2.168 3.865 20.625 1 90.94 108 ALA B C 1
ATOM 3046 O O . ALA B 1 108 ? -1.714 4.953 20.266 1 90.94 108 ALA B O 1
ATOM 3047 N N . SER B 1 109 ? -1.452 2.746 20.641 1 94.12 109 SER B N 1
ATOM 3048 C CA . SER B 1 109 ? -0.122 2.615 20.047 1 94.12 109 SER B CA 1
ATOM 3049 C C . SER B 1 109 ? -0.13 1.649 18.875 1 94.12 109 SER B C 1
ATOM 3051 O O . SER B 1 109 ? -0.402 0.459 19.031 1 94.12 109 SER B O 1
ATOM 3053 N N . LEU B 1 110 ? 0.065 2.162 17.672 1 95.94 110 LEU B N 1
ATOM 3054 C CA . LEU B 1 110 ? 0.034 1.372 16.453 1 95.94 110 LEU B CA 1
ATOM 3055 C C . LEU B 1 110 ? 1.292 1.606 15.625 1 95.94 110 LEU B C 1
ATOM 3057 O O . LEU B 1 110 ? 1.781 2.734 15.531 1 95.94 110 LEU B O 1
ATOM 3061 N N . PRO B 1 111 ? 1.867 0.545 15.055 1 96.81 111 PRO B N 1
ATOM 3062 C CA . PRO B 1 111 ? 3.035 0.733 14.188 1 96.81 111 PRO B CA 1
ATOM 3063 C C . PRO B 1 111 ? 2.676 1.349 12.836 1 96.81 111 PRO B C 1
ATOM 3065 O O . PRO B 1 111 ? 1.678 0.963 12.227 1 96.81 111 PRO B O 1
ATOM 3068 N N . ILE B 1 112 ? 3.432 2.295 12.406 1 96.56 112 ILE B N 1
ATOM 3069 C CA . ILE B 1 112 ? 3.297 2.941 11.109 1 96.56 112 ILE B CA 1
ATOM 3070 C C . ILE B 1 112 ? 4.508 2.607 10.242 1 96.56 112 ILE B C 1
ATOM 3072 O O . ILE B 1 112 ? 5.613 3.1 10.484 1 96.56 112 ILE B O 1
ATOM 3076 N N . ALA B 1 113 ? 4.297 1.777 9.273 1 96.94 113 ALA B N 1
ATOM 3077 C CA . ALA B 1 113 ? 5.383 1.388 8.375 1 96.94 113 ALA B CA 1
ATOM 3078 C C . ALA B 1 113 ? 5.402 2.262 7.129 1 96.94 113 ALA B C 1
ATOM 3080 O O . ALA B 1 113 ? 4.367 2.465 6.488 1 96.94 113 ALA B O 1
ATOM 3081 N N . VAL B 1 114 ? 6.594 2.779 6.773 1 97 114 VAL B N 1
ATOM 3082 C CA . VAL B 1 114 ? 6.723 3.625 5.59 1 97 114 VAL B CA 1
ATOM 3083 C C . VAL B 1 114 ? 7.984 3.244 4.82 1 97 114 VAL B C 1
ATOM 3085 O O . VAL B 1 114 ? 8.938 2.717 5.398 1 97 114 VAL B O 1
ATOM 3088 N N . ASN B 1 115 ? 7.973 3.377 3.562 1 97.62 115 ASN B N 1
ATOM 3089 C CA . ASN B 1 115 ? 9.141 3.428 2.686 1 97.62 115 ASN B CA 1
ATOM 3090 C C . ASN B 1 115 ? 9.305 4.805 2.053 1 97.62 115 ASN B C 1
ATOM 3092 O O . ASN B 1 115 ? 8.328 5.41 1.604 1 97.62 115 ASN B O 1
ATOM 3096 N N . ILE B 1 116 ? 10.547 5.301 2.057 1 97.75 116 ILE B N 1
ATOM 3097 C CA . ILE B 1 116 ? 10.758 6.621 1.476 1 97.75 116 ILE B CA 1
ATOM 3098 C C . ILE B 1 116 ? 11.984 6.602 0.566 1 97.75 116 ILE B C 1
ATOM 3100 O O . ILE B 1 116 ? 13.031 6.074 0.942 1 97.75 116 ILE B O 1
ATOM 3104 N N . TRP B 1 117 ? 11.828 7.074 -0.672 1 98 117 TRP B N 1
ATOM 3105 C CA . TRP B 1 117 ? 12.906 7.418 -1.588 1 98 117 TRP B CA 1
ATOM 3106 C C . TRP B 1 117 ? 13.297 8.891 -1.449 1 98 117 TRP B C 1
ATOM 3108 O O . TRP B 1 117 ? 12.43 9.766 -1.428 1 98 117 TRP B O 1
ATOM 3118 N N . ILE B 1 118 ? 14.586 9.133 -1.354 1 98.25 118 ILE B N 1
ATOM 3119 C CA . ILE B 1 118 ? 15.047 10.5 -1.174 1 98.25 118 ILE B CA 1
ATOM 3120 C C . ILE B 1 118 ? 16.188 10.789 -2.143 1 98.25 118 ILE B C 1
ATOM 3122 O O . ILE B 1 118 ? 17.094 9.961 -2.322 1 98.25 118 ILE B O 1
ATOM 3126 N N . LYS B 1 119 ? 16.172 11.945 -2.783 1 98.06 119 LYS B N 1
ATOM 3127 C CA . LYS B 1 119 ? 17.266 12.484 -3.59 1 98.06 119 LYS B CA 1
ATOM 3128 C C . LYS B 1 119 ? 17.797 13.789 -3.002 1 98.06 119 LYS B C 1
ATOM 3130 O O . LYS B 1 119 ? 17.016 14.672 -2.645 1 98.06 119 LYS B O 1
ATOM 3135 N N . LEU B 1 120 ? 19.078 13.875 -2.914 1 98 120 LEU B N 1
ATOM 3136 C CA . LEU B 1 120 ? 19.734 15.023 -2.303 1 98 120 LEU B CA 1
ATOM 3137 C C . LEU B 1 120 ? 20.484 15.844 -3.352 1 98 120 LEU B C 1
ATOM 3139 O O . LEU B 1 120 ? 20.984 15.297 -4.34 1 98 120 LEU B O 1
ATOM 3143 N N . ASN B 1 121 ? 20.547 17.156 -3.133 1 97.06 121 ASN B N 1
ATOM 3144 C CA . ASN B 1 121 ? 21.484 17.969 -3.904 1 97.06 121 ASN B CA 1
ATOM 3145 C C . ASN B 1 121 ? 22.859 18.016 -3.256 1 97.06 121 ASN B C 1
ATOM 3147 O O . ASN B 1 121 ? 23.125 17.312 -2.279 1 97.06 121 ASN B O 1
ATOM 3151 N N . GLU B 1 122 ? 23.766 18.844 -3.793 1 96.62 122 GLU B N 1
ATOM 3152 C CA . GLU B 1 122 ? 25.156 18.891 -3.354 1 96.62 122 GLU B CA 1
ATOM 3153 C C . GLU B 1 122 ? 25.281 19.438 -1.936 1 96.62 122 GLU B C 1
ATOM 3155 O O . GLU B 1 122 ? 26.281 19.234 -1.263 1 96.62 122 GLU B O 1
ATOM 3160 N N . TYR B 1 123 ? 24.297 20.125 -1.441 1 97 123 TYR B N 1
ATOM 3161 C CA . TYR B 1 123 ? 24.297 20.703 -0.103 1 97 123 TYR B CA 1
ATOM 3162 C C . TYR B 1 123 ? 23.625 19.781 0.896 1 97 123 TYR B C 1
ATOM 3164 O O . TYR B 1 123 ? 23.328 20.172 2.027 1 97 123 TYR B O 1
ATOM 3172 N N . LYS B 1 124 ? 23.156 18.547 0.432 1 97.31 124 LYS B N 1
ATOM 3173 C CA . LYS B 1 124 ? 22.484 17.531 1.241 1 97.31 124 LYS B CA 1
ATOM 3174 C C . LYS B 1 124 ? 21.062 17.969 1.592 1 97.31 124 LYS B C 1
ATOM 3176 O O . LYS B 1 124 ? 20.547 17.609 2.652 1 97.31 124 LYS B O 1
ATOM 3181 N N . GLU B 1 125 ? 20.562 18.797 0.731 1 98 125 GLU B N 1
ATOM 3182 C CA . GLU B 1 125 ? 19.125 19.109 0.828 1 98 125 GLU B CA 1
ATOM 3183 C C . GLU B 1 125 ? 18.297 18.141 -0.005 1 98 125 GLU B C 1
ATOM 3185 O O . GLU B 1 125 ? 18.703 17.75 -1.104 1 98 125 GLU B O 1
ATOM 3190 N N . ILE B 1 126 ? 17.141 17.797 0.512 1 97.94 126 ILE B N 1
ATOM 3191 C CA . ILE B 1 126 ? 16.219 16.953 -0.228 1 97.94 126 ILE B CA 1
ATOM 3192 C C . ILE B 1 126 ? 15.617 17.734 -1.392 1 97.94 126 ILE B C 1
ATOM 3194 O O . ILE B 1 126 ? 14.992 18.766 -1.188 1 97.94 126 ILE B O 1
ATOM 3198 N N . VAL B 1 127 ? 15.773 17.219 -2.605 1 97.81 127 VAL B N 1
ATOM 3199 C CA . VAL B 1 127 ? 15.227 17.891 -3.779 1 97.81 127 VAL B CA 1
ATOM 3200 C C . VAL B 1 127 ? 13.961 17.172 -4.238 1 97.81 127 VAL B C 1
ATOM 3202 O O . VAL B 1 127 ? 13.094 17.766 -4.879 1 97.81 127 VAL B O 1
ATOM 3205 N N . GLN B 1 128 ? 13.82 15.906 -3.994 1 97.69 128 GLN B N 1
ATOM 3206 C CA . GLN B 1 128 ? 12.594 15.156 -4.25 1 97.69 128 GLN B CA 1
ATOM 3207 C C . GLN B 1 128 ? 12.492 13.945 -3.32 1 97.69 128 GLN B C 1
ATOM 3209 O O . GLN B 1 128 ? 13.508 13.406 -2.873 1 97.69 128 GLN B O 1
ATOM 3214 N N . TYR B 1 129 ? 11.297 13.555 -2.99 1 97.5 129 TYR B N 1
ATOM 3215 C CA . TYR B 1 129 ? 11.07 12.344 -2.211 1 97.5 129 TYR B CA 1
ATOM 3216 C C . TYR B 1 129 ? 9.766 11.672 -2.611 1 97.5 129 TYR B C 1
ATOM 3218 O O . TYR B 1 129 ? 8.859 12.328 -3.131 1 97.5 129 TYR B O 1
ATOM 3226 N N . ASP B 1 130 ? 9.695 10.438 -2.512 1 97.31 130 ASP B N 1
ATOM 3227 C CA . ASP B 1 130 ? 8.523 9.594 -2.742 1 97.31 130 ASP B CA 1
ATOM 3228 C C . ASP B 1 130 ? 8.258 8.688 -1.541 1 97.31 130 ASP B C 1
ATOM 3230 O O . ASP B 1 130 ? 8.969 7.707 -1.325 1 97.31 130 ASP B O 1
ATOM 3234 N N . LEU B 1 131 ? 7.246 9.078 -0.734 1 97 131 LEU B N 1
ATOM 3235 C CA . LEU B 1 131 ? 6.934 8.359 0.494 1 97 131 LEU B CA 1
ATOM 3236 C C . LEU B 1 131 ? 5.691 7.492 0.313 1 97 131 LEU B C 1
ATOM 3238 O O . LEU B 1 131 ? 4.668 7.965 -0.185 1 97 131 LEU B O 1
ATOM 3242 N N . THR B 1 132 ? 5.816 6.246 0.691 1 96.62 132 THR B N 1
ATOM 3243 C CA . THR B 1 132 ? 4.715 5.293 0.639 1 96.62 132 THR B CA 1
ATOM 3244 C C . THR B 1 132 ? 4.465 4.68 2.014 1 96.62 132 THR B C 1
ATOM 3246 O O . THR B 1 132 ? 5.387 4.156 2.645 1 96.62 132 THR B O 1
ATOM 3249 N N . PHE B 1 133 ? 3.225 4.777 2.461 1 96.19 133 PHE B N 1
ATOM 3250 C CA . PHE B 1 133 ? 2.826 4.02 3.641 1 96.19 133 PHE B CA 1
ATOM 3251 C C . PHE B 1 133 ? 2.664 2.543 3.307 1 96.19 133 PHE B C 1
ATOM 3253 O O . PHE B 1 133 ? 2.045 2.193 2.299 1 96.19 133 PHE B O 1
ATOM 3260 N N . LEU B 1 134 ? 3.271 1.736 4.125 1 96.5 134 LEU B N 1
ATOM 3261 C CA . LEU B 1 134 ? 3.199 0.296 3.904 1 96.5 134 LEU B CA 1
ATOM 3262 C C . LEU B 1 134 ? 2.1 -0.331 4.758 1 96.5 134 LEU B C 1
ATOM 3264 O O . LEU B 1 134 ? 2.035 -0.095 5.965 1 96.5 134 LEU B O 1
ATOM 3268 N N . LYS B 1 135 ? 1.224 -1.142 4.145 1 95.62 135 LYS B N 1
ATOM 3269 C CA . LYS B 1 135 ? 0.106 -1.806 4.809 1 95.62 135 LYS B CA 1
ATOM 3270 C C . LYS B 1 135 ? -0.831 -0.791 5.457 1 95.62 135 LYS B C 1
ATOM 3272 O O . LYS B 1 135 ? -1.279 -0.985 6.59 1 95.62 135 LYS B O 1
ATOM 3277 N N . PHE B 1 136 ? -0.995 0.274 4.699 1 96 136 PHE B N 1
ATOM 3278 C CA . PHE B 1 136 ? -1.712 1.39 5.305 1 96 136 PHE B CA 1
ATOM 3279 C C . PHE B 1 136 ? -3.189 1.057 5.473 1 96 136 PHE B C 1
ATOM 3281 O O . PHE B 1 136 ? -3.836 1.531 6.41 1 96 136 PHE B O 1
ATOM 3288 N N . GLU B 1 137 ? -3.713 0.263 4.57 1 96.31 137 GLU B N 1
ATOM 3289 C CA . GLU B 1 137 ? -5.105 -0.154 4.691 1 96.31 137 GLU B CA 1
ATOM 3290 C C . GLU B 1 137 ? -5.359 -0.846 6.027 1 96.31 137 GLU B C 1
ATOM 3292 O O . GLU B 1 137 ? -6.371 -0.591 6.684 1 96.31 137 GLU B O 1
ATOM 3297 N N . ARG B 1 138 ? -4.465 -1.67 6.441 1 96 138 ARG B N 1
ATOM 3298 C CA . ARG B 1 138 ? -4.594 -2.371 7.715 1 96 138 ARG B CA 1
ATOM 3299 C C . ARG B 1 138 ? -4.426 -1.409 8.883 1 96 138 ARG B C 1
ATOM 3301 O O . ARG B 1 138 ? -5.137 -1.512 9.891 1 96 138 ARG B O 1
ATOM 3308 N N . LEU B 1 139 ? -3.473 -0.59 8.742 1 96.56 139 LEU B N 1
ATOM 3309 C CA . LEU B 1 139 ? -3.277 0.422 9.773 1 96.56 139 LEU B CA 1
ATOM 3310 C C . LEU B 1 139 ? -4.527 1.276 9.938 1 96.56 139 LEU B C 1
ATOM 3312 O O . LEU B 1 139 ? -4.969 1.528 11.062 1 96.56 139 LEU B O 1
ATOM 3316 N N . PHE B 1 140 ? -5.074 1.726 8.82 1 96.25 140 PHE B N 1
ATOM 3317 C CA . PHE B 1 140 ? -6.246 2.592 8.852 1 96.25 140 PHE B CA 1
ATOM 3318 C C . PHE B 1 140 ? -7.414 1.89 9.539 1 96.25 140 PHE B C 1
ATOM 3320 O O . PHE B 1 140 ? -8.117 2.492 10.352 1 96.25 140 PHE B O 1
ATOM 3327 N N . GLU B 1 141 ? -7.598 0.634 9.266 1 95.5 141 GLU B N 1
ATOM 3328 C CA . GLU B 1 141 ? -8.617 -0.161 9.945 1 95.5 141 GLU B CA 1
ATOM 3329 C C . GLU B 1 141 ? -8.352 -0.246 11.445 1 95.5 141 GLU B C 1
ATOM 3331 O O . GLU B 1 141 ? -9.273 -0.154 12.25 1 95.5 141 GLU B O 1
ATOM 3336 N N . ALA B 1 142 ? -7.133 -0.463 11.758 1 95.44 142 ALA B N 1
ATOM 3337 C CA . ALA B 1 142 ? -6.758 -0.543 13.172 1 95.44 142 ALA B CA 1
ATOM 3338 C C . ALA B 1 142 ? -7.016 0.782 13.883 1 95.44 142 ALA B C 1
ATOM 3340 O O . ALA B 1 142 ? -7.449 0.8 15.039 1 95.44 142 ALA B O 1
ATOM 3341 N N . ILE B 1 143 ? -6.75 1.867 13.195 1 94.88 143 ILE B N 1
ATOM 3342 C CA . ILE B 1 143 ? -6.977 3.199 13.742 1 94.88 143 ILE B CA 1
ATOM 3343 C C . ILE B 1 143 ? -8.469 3.408 13.984 1 94.88 143 ILE B C 1
ATOM 3345 O O . ILE B 1 143 ? -8.875 3.842 15.062 1 94.88 143 ILE B O 1
ATOM 3349 N N . GLU B 1 144 ? -9.281 3.086 13 1 94.62 144 GLU B N 1
ATOM 3350 C CA . GLU B 1 144 ? -10.734 3.223 13.141 1 94.62 144 GLU B CA 1
ATOM 3351 C C . GLU B 1 144 ? -11.258 2.365 14.289 1 94.62 144 GLU B C 1
ATOM 3353 O O . GLU B 1 144 ? -12.094 2.816 15.07 1 94.62 144 GLU B O 1
ATOM 3358 N N . LEU B 1 145 ? -10.781 1.153 14.352 1 95.38 145 LEU B N 1
ATOM 3359 C CA . LEU B 1 145 ? -11.219 0.25 15.406 1 95.38 145 LEU B CA 1
ATOM 3360 C C . LEU B 1 145 ? -10.844 0.8 16.781 1 95.38 145 LEU B C 1
ATOM 3362 O O . LEU B 1 145 ? -11.664 0.789 17.703 1 95.38 145 LEU B O 1
ATOM 3366 N N . ALA B 1 146 ? -9.656 1.262 16.906 1 93.56 146 ALA B N 1
ATOM 3367 C CA . ALA B 1 146 ? -9.227 1.874 18.156 1 93.56 146 ALA B CA 1
ATOM 3368 C C . ALA B 1 146 ? -10.109 3.066 18.516 1 93.56 146 ALA B C 1
ATOM 3370 O O . ALA B 1 146 ? -10.469 3.254 19.688 1 93.56 146 ALA B O 1
ATOM 3371 N N . GLY B 1 147 ? -10.375 3.832 17.516 1 92.12 147 GLY B N 1
ATOM 3372 C CA . GLY B 1 147 ? -11.281 4.949 17.719 1 92.12 147 GLY B CA 1
ATOM 3373 C C . GLY B 1 147 ? -12.648 4.523 18.234 1 92.12 147 GLY B C 1
ATOM 3374 O O . GLY B 1 147 ? -13.18 5.109 19.172 1 92.12 147 GLY B O 1
ATOM 3375 N N . TYR B 1 148 ? -13.18 3.541 17.625 1 94.44 148 TYR B N 1
ATOM 3376 C CA . TYR B 1 148 ? -14.484 3.033 18.047 1 94.44 148 TYR B CA 1
ATOM 3377 C C . TYR B 1 148 ? -14.414 2.482 19.469 1 94.44 148 TYR B C 1
ATOM 3379 O O . TYR B 1 148 ? -15.312 2.727 20.266 1 94.44 148 TYR B O 1
ATOM 3387 N N . GLN B 1 149 ? -13.383 1.759 19.719 1 93.94 149 GLN B N 1
ATOM 3388 C CA . GLN B 1 149 ? -13.219 1.21 21.062 1 93.94 149 GLN B CA 1
ATOM 3389 C C . GLN B 1 149 ? -13.172 2.318 22.109 1 93.94 149 GLN B C 1
ATOM 3391 O O . GLN B 1 149 ? -13.805 2.209 23.156 1 93.94 149 GLN B O 1
ATOM 3396 N N . ALA B 1 150 ? -12.484 3.318 21.828 1 90.25 150 ALA B N 1
ATOM 3397 C CA . ALA B 1 150 ? -12.375 4.449 22.75 1 90.25 150 ALA B CA 1
ATOM 3398 C C . ALA B 1 150 ? -13.719 5.145 22.922 1 90.25 150 ALA B C 1
ATOM 3400 O O . ALA B 1 150 ? -14.094 5.508 24.047 1 90.25 150 ALA B O 1
ATOM 3401 N N . LEU B 1 151 ? -14.422 5.266 21.891 1 89.94 151 LEU B N 1
ATOM 3402 C CA . LEU B 1 151 ? -15.688 5.984 21.891 1 89.94 151 LEU B CA 1
ATOM 3403 C C . LEU B 1 151 ? -16.781 5.168 22.578 1 89.94 151 LEU B C 1
ATOM 3405 O O . LEU B 1 151 ? -17.578 5.707 23.344 1 89.94 151 LEU B O 1
ATOM 3409 N N . SER B 1 152 ? -16.844 3.945 22.328 1 92 152 SER B N 1
ATOM 3410 C CA . SER B 1 152 ? -17.922 3.09 22.797 1 92 152 SER B CA 1
ATOM 3411 C C . SER B 1 152 ? -17.641 2.561 24.203 1 92 152 SER B C 1
ATOM 3413 O O . SER B 1 152 ? -18.547 2.104 24.891 1 92 152 SER B O 1
ATOM 3415 N N . GLY B 1 153 ? -16.406 2.506 24.531 1 92.12 153 GLY B N 1
ATOM 3416 C CA . GLY B 1 153 ? -16 1.882 25.781 1 92.12 153 GLY B CA 1
ATOM 3417 C C . GLY B 1 153 ? -15.867 0.375 25.672 1 92.12 153 GLY B C 1
ATOM 3418 O O . GLY B 1 153 ? -15.438 -0.28 26.625 1 92.12 153 GLY B O 1
ATOM 3419 N N . ASN B 1 154 ? -16.172 -0.161 24.578 1 93.25 154 ASN B N 1
ATOM 3420 C CA . ASN B 1 154 ? -16.016 -1.593 24.344 1 93.25 154 ASN B CA 1
ATOM 3421 C C . ASN B 1 154 ? -14.594 -1.931 23.906 1 93.25 154 ASN B C 1
ATOM 3423 O O . ASN B 1 154 ? -14.32 -2.088 22.719 1 93.25 154 ASN B O 1
ATOM 3427 N N . LYS B 1 155 ? -13.758 -2.234 24.781 1 90.06 155 LYS B N 1
ATOM 3428 C CA . LYS B 1 155 ? -12.328 -2.428 24.531 1 90.06 155 LYS B CA 1
ATOM 3429 C C . LYS B 1 155 ? -12.062 -3.75 23.828 1 90.06 155 LYS B C 1
ATOM 3431 O O . LYS B 1 155 ? -10.984 -3.961 23.266 1 90.06 155 LYS B O 1
ATOM 3436 N N . THR B 1 156 ? -13 -4.609 23.719 1 92.81 156 THR B N 1
ATOM 3437 C CA . THR B 1 156 ? -12.781 -5.934 23.156 1 92.81 156 THR B CA 1
ATOM 3438 C C . THR B 1 156 ? -13.43 -6.043 21.766 1 92.81 156 THR B C 1
ATOM 3440 O O . THR B 1 156 ? -13.391 -7.102 21.141 1 92.81 156 THR B O 1
ATOM 3443 N N . ALA B 1 157 ? -14.016 -4.918 21.328 1 93.94 157 ALA B N 1
ATOM 3444 C CA . ALA B 1 157 ? -14.633 -4.938 20 1 93.94 157 ALA B CA 1
ATOM 3445 C C . ALA B 1 157 ? -13.617 -5.305 18.922 1 93.94 157 ALA B C 1
ATOM 3447 O O . ALA B 1 157 ? -12.477 -4.832 18.953 1 93.94 157 ALA B O 1
ATOM 3448 N N . THR B 1 158 ? -13.992 -6.211 18.016 1 92.5 158 THR B N 1
ATOM 3449 C CA . THR B 1 158 ? -13.117 -6.613 16.922 1 92.5 158 THR B CA 1
ATOM 3450 C C . THR B 1 158 ? -13.68 -6.148 15.578 1 92.5 158 THR B C 1
ATOM 3452 O O . THR B 1 158 ? -13.031 -6.309 14.539 1 92.5 158 THR B O 1
ATOM 3455 N N . GLU B 1 159 ? -14.852 -5.637 15.57 1 93.12 159 GLU B N 1
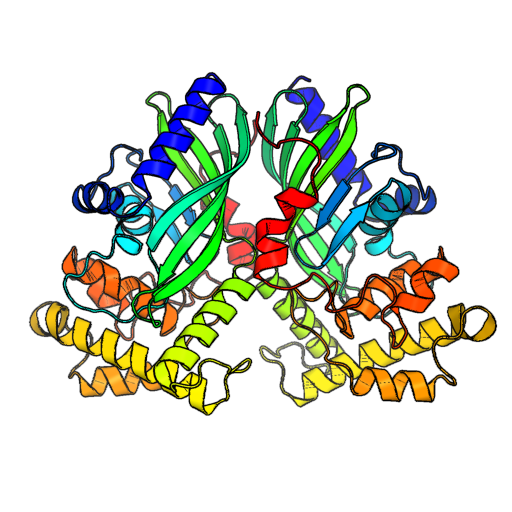ATOM 3456 C CA . GLU B 1 159 ? -15.523 -5.082 14.391 1 93.12 159 GLU B CA 1
ATOM 3457 C C . GLU B 1 159 ? -16.234 -3.777 14.727 1 93.12 159 GLU B C 1
ATOM 3459 O O . GLU B 1 159 ? -16.547 -3.516 15.891 1 93.12 159 GLU B O 1
ATOM 3464 N N . ILE B 1 160 ? -16.375 -2.951 13.742 1 95.38 160 ILE B N 1
ATOM 3465 C CA . ILE B 1 160 ? -17.094 -1.688 13.898 1 95.38 160 ILE B CA 1
ATOM 3466 C C . ILE B 1 160 ? -18.469 -1.787 13.234 1 95.38 160 ILE B C 1
ATOM 3468 O O . ILE B 1 160 ? -18.562 -1.98 12.023 1 95.38 160 ILE B O 1
ATOM 3472 N N . PRO B 1 161 ? -19.531 -1.686 13.969 1 95.31 161 PRO B N 1
ATOM 3473 C CA . PRO B 1 161 ? -20.859 -1.658 13.344 1 95.31 161 PRO B CA 1
ATOM 3474 C C . PRO B 1 161 ? -21.109 -0.369 12.562 1 95.31 161 PRO B C 1
ATOM 3476 O O . PRO B 1 161 ? -20.359 0.602 12.703 1 95.31 161 PRO B O 1
ATOM 3479 N N . GLU B 1 162 ? -22.141 -0.403 11.703 1 93.06 162 GLU B N 1
ATOM 3480 C CA . GLU B 1 162 ? -22.484 0.765 10.891 1 93.06 162 GLU B CA 1
ATOM 3481 C C . GLU B 1 162 ? -22.641 2.01 11.766 1 93.06 162 GLU B C 1
ATOM 3483 O O . GLU B 1 162 ? -22.156 3.086 11.406 1 93.06 162 GLU B O 1
ATOM 3488 N N . GLU B 1 163 ? -23.297 1.835 12.844 1 94.31 163 GLU B N 1
ATOM 3489 C CA . GLU B 1 163 ? -23.5 2.957 13.75 1 94.31 163 GLU B CA 1
ATOM 3490 C C . GLU B 1 163 ? -22.188 3.469 14.312 1 94.31 163 GLU B C 1
ATOM 3492 O O . GLU B 1 163 ? -22.031 4.664 14.578 1 94.31 163 GLU B O 1
ATOM 3497 N N . GLY B 1 164 ? -21.266 2.59 14.531 1 94.88 164 GLY B N 1
ATOM 3498 C CA . GLY B 1 164 ? -19.953 2.967 15.023 1 94.88 164 GLY B CA 1
ATOM 3499 C C . GLY B 1 164 ? -19.203 3.887 14.078 1 94.88 164 GLY B C 1
ATOM 3500 O O . GLY B 1 164 ? -18.531 4.824 14.516 1 94.88 164 GLY B O 1
ATOM 3501 N N . TYR B 1 165 ? -19.344 3.637 12.773 1 94.5 165 TYR B N 1
ATOM 3502 C CA . TYR B 1 165 ? -18.719 4.508 11.781 1 94.5 165 TYR B CA 1
ATOM 3503 C C . TYR B 1 165 ? -19.344 5.891 11.797 1 94.5 165 TYR B C 1
ATOM 3505 O O . TYR B 1 165 ? -18.656 6.902 11.656 1 94.5 165 TYR B O 1
ATOM 3513 N N . LYS B 1 166 ? -20.594 5.914 11.984 1 94.88 166 LYS B N 1
ATOM 3514 C CA . LYS B 1 166 ? -21.281 7.195 12.078 1 94.88 166 LYS B CA 1
ATOM 3515 C C . LYS B 1 166 ? -20.828 7.98 13.305 1 94.88 166 LYS B C 1
ATOM 3517 O O . LYS B 1 166 ? -20.672 9.203 13.242 1 94.88 166 LYS B O 1
ATOM 3522 N N . GLN B 1 167 ? -20.656 7.258 14.352 1 93.44 167 GLN B N 1
ATOM 3523 C CA . GLN B 1 167 ? -20.188 7.906 15.57 1 93.44 167 GLN B CA 1
ATOM 3524 C C . GLN B 1 167 ? -18.766 8.445 15.391 1 93.44 167 GLN B C 1
ATOM 3526 O O . GLN B 1 167 ? -18.453 9.555 15.828 1 93.44 167 GLN B O 1
ATOM 3531 N N . LEU B 1 168 ? -17.969 7.652 14.82 1 93.19 168 LEU B N 1
ATOM 3532 C CA . LEU B 1 168 ? -16.609 8.094 14.539 1 93.19 168 LEU B CA 1
ATOM 3533 C C . LEU B 1 168 ? -16.609 9.344 13.664 1 93.19 168 LEU B C 1
ATOM 3535 O O . LEU B 1 168 ? -15.898 10.312 13.953 1 93.19 168 LEU B O 1
ATOM 3539 N N . GLN B 1 169 ? -17.359 9.328 12.609 1 95.44 169 GLN B N 1
ATOM 3540 C CA . GLN B 1 169 ? -17.469 10.5 11.742 1 95.44 169 GLN B CA 1
ATOM 3541 C C . GLN B 1 169 ? -17.984 11.711 12.523 1 95.44 169 GLN B C 1
ATOM 3543 O O . GLN B 1 169 ? -17.469 12.82 12.359 1 95.44 169 GLN B O 1
ATOM 3548 N N . GLY B 1 170 ? -18.969 11.469 13.336 1 94.62 170 GLY B N 1
ATOM 3549 C CA . GLY B 1 170 ? -19.484 12.555 14.156 1 94.62 170 GLY B CA 1
ATOM 3550 C C . GLY B 1 170 ? -18.438 13.203 15.031 1 94.62 170 GLY B C 1
ATOM 3551 O O . GLY B 1 170 ? -18.422 14.43 15.18 1 94.62 170 GLY B O 1
ATOM 3552 N N . LEU B 1 171 ? -17.625 12.398 15.594 1 92.56 171 LEU B N 1
ATOM 3553 C CA . LEU B 1 171 ? -16.547 12.898 16.453 1 92.56 171 LEU B CA 1
ATOM 3554 C C . LEU B 1 171 ? -15.586 13.766 15.648 1 92.56 171 LEU B C 1
ATOM 3556 O O . LEU B 1 171 ? -15.172 14.828 16.109 1 92.56 171 LEU B O 1
ATOM 3560 N N . LEU B 1 172 ? -15.203 13.328 14.508 1 94.06 172 LEU B N 1
ATOM 3561 C CA . LEU B 1 172 ? -14.297 14.086 13.656 1 94.06 172 LEU B CA 1
ATOM 3562 C C . LEU B 1 172 ? -14.945 15.383 13.188 1 94.06 172 LEU B C 1
ATOM 3564 O O . LEU B 1 172 ? -14.305 16.438 13.211 1 94.06 172 LEU B O 1
ATOM 3568 N N . VAL B 1 173 ? -16.156 15.297 12.805 1 96.75 173 VAL B N 1
ATOM 3569 C CA . VAL B 1 173 ? -16.891 16.453 12.312 1 96.75 173 VAL B CA 1
ATOM 3570 C C . VAL B 1 173 ? -16.969 17.516 13.398 1 96.75 173 VAL B C 1
ATOM 3572 O O . VAL B 1 173 ? -16.719 18.703 13.141 1 96.75 173 VAL B O 1
ATOM 3575 N N . LYS B 1 174 ? -17.297 17.078 14.594 1 94.94 174 LYS B N 1
ATOM 3576 C CA . LYS B 1 174 ? -17.344 18.031 15.695 1 94.94 174 LYS B CA 1
ATOM 3577 C C . LYS B 1 174 ? -16 18.719 15.883 1 94.94 174 LYS B C 1
ATOM 3579 O O . LYS B 1 174 ? -15.945 19.953 16.062 1 94.94 17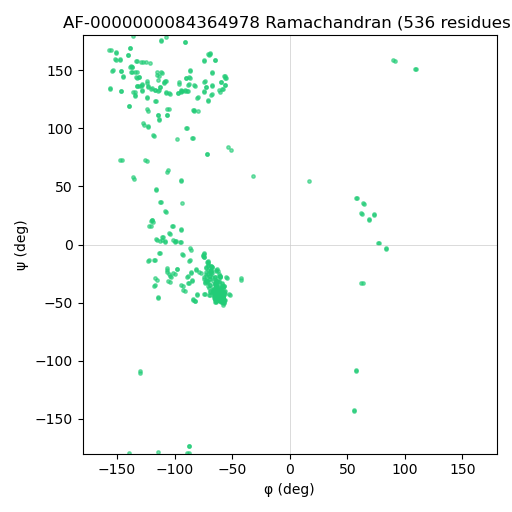4 LYS B O 1
ATOM 3584 N N . SER B 1 175 ? -14.977 17.969 15.906 1 93.31 175 SER B N 1
ATOM 3585 C CA . SER B 1 175 ? -13.641 18.516 16.078 1 93.31 175 SER B CA 1
ATOM 3586 C C . SER B 1 175 ? -13.305 19.516 14.977 1 93.31 175 SER B C 1
ATOM 3588 O O . SER B 1 175 ? -12.844 20.625 15.25 1 93.31 175 SER B O 1
ATOM 3590 N N . ILE B 1 176 ? -13.516 19.141 13.727 1 95.31 176 ILE B N 1
ATOM 3591 C CA . ILE B 1 176 ? -13.219 19.984 12.57 1 95.31 176 ILE B CA 1
ATOM 3592 C C . ILE B 1 176 ? -13.992 21.297 12.68 1 95.31 176 ILE B C 1
ATOM 3594 O O . ILE B 1 176 ? -13.422 22.375 12.477 1 95.31 176 ILE B O 1
ATOM 3598 N N . CYS B 1 177 ? -15.242 21.203 13.023 1 96.94 177 CYS B N 1
ATOM 3599 C CA . CYS B 1 177 ? -16.078 22.391 13.055 1 96.94 177 CYS B CA 1
ATOM 3600 C C . CYS B 1 177 ? -15.742 23.266 14.25 1 96.94 177 CYS B C 1
ATOM 3602 O O . CYS B 1 177 ? -15.844 24.5 14.172 1 96.94 177 CYS B O 1
ATOM 3604 N N . ASP B 1 178 ? -15.32 22.672 15.375 1 94.69 178 ASP B N 1
ATOM 3605 C CA . ASP B 1 178 ? -14.828 23.453 16.5 1 94.69 178 ASP B CA 1
ATOM 3606 C C . ASP B 1 178 ? -13.57 24.234 16.125 1 94.69 178 ASP B C 1
ATOM 3608 O O . ASP B 1 178 ? -13.453 25.422 16.438 1 94.69 178 ASP B O 1
ATOM 3612 N N . VAL B 1 179 ? -12.711 23.578 15.461 1 93.06 179 VAL B N 1
ATOM 3613 C CA . VAL B 1 179 ? -11.461 24.203 15.031 1 93.06 179 VAL B CA 1
ATOM 3614 C C . VAL B 1 179 ? -11.758 25.312 14.023 1 93.06 179 VAL B C 1
ATOM 3616 O O . VAL B 1 179 ? -11.211 26.406 14.117 1 93.06 179 VAL B O 1
ATOM 3619 N N . HIS B 1 180 ? -12.562 25.062 13.094 1 95.56 180 HIS B N 1
ATOM 3620 C CA . HIS B 1 180 ? -12.961 26.062 12.117 1 95.56 180 HIS B CA 1
ATOM 3621 C C . HIS B 1 180 ? -13.562 27.281 12.812 1 95.56 180 HIS B C 1
ATOM 3623 O O . HIS B 1 180 ? -13.227 28.422 12.469 1 95.56 180 HIS B O 1
ATOM 3629 N N . ASP B 1 181 ? -14.461 26.984 13.719 1 95.56 181 ASP B N 1
ATOM 3630 C CA . ASP B 1 181 ? -15.125 28.078 14.43 1 95.56 181 ASP B CA 1
ATOM 3631 C C . ASP B 1 181 ? -14.109 28.969 15.148 1 95.56 181 ASP B C 1
ATOM 3633 O O . ASP B 1 181 ? -14.258 30.188 15.172 1 95.56 181 ASP B O 1
ATOM 3637 N N . HIS B 1 182 ? -13.148 28.391 15.625 1 92.94 182 HIS B N 1
ATOM 3638 C CA . HIS B 1 182 ? -12.164 29.094 16.438 1 92.94 182 HIS B CA 1
ATOM 3639 C C . HIS B 1 182 ? -11.164 29.844 15.562 1 92.94 182 HIS B C 1
ATOM 3641 O O . HIS B 1 182 ? -10.836 31 15.836 1 92.94 182 HIS B O 1
ATOM 3647 N N . TYR B 1 183 ? -10.703 29.219 14.484 1 92.75 183 TYR B N 1
ATOM 3648 C CA . TYR B 1 183 ? -9.547 29.766 13.781 1 92.75 183 TYR B CA 1
ATOM 3649 C C . TYR B 1 183 ? -9.969 30.406 12.469 1 92.75 183 TYR B C 1
ATOM 3651 O O . TYR B 1 183 ? -9.242 31.234 11.906 1 92.75 183 TYR B O 1
ATOM 3659 N N . CYS B 1 184 ? -11.102 30.016 11.953 1 95.56 184 CYS B N 1
ATOM 3660 C CA . CYS B 1 184 ? -11.383 30.406 10.578 1 95.56 184 CYS B CA 1
ATOM 3661 C C . CYS B 1 184 ? -12.594 31.344 10.516 1 95.56 184 CYS B C 1
ATOM 3663 O O . CYS B 1 184 ? -12.703 32.156 9.609 1 95.56 184 CYS B O 1
ATOM 3665 N N . GLN B 1 185 ? -13.531 31.25 11.383 1 93.5 185 GLN B N 1
ATOM 3666 C CA . GLN B 1 185 ? -14.867 31.812 11.211 1 93.5 185 GLN B CA 1
ATOM 3667 C C . GLN B 1 185 ? -14.797 33.344 11.07 1 93.5 185 GLN B C 1
ATOM 3669 O O . GLN B 1 185 ? -15.594 33.938 10.344 1 93.5 185 GLN B O 1
ATOM 3674 N N . LYS B 1 186 ? -13.945 34.031 11.617 1 94.62 186 LYS B N 1
ATOM 3675 C CA . LYS B 1 186 ? -13.875 35.469 11.586 1 94.62 186 LYS B CA 1
ATOM 3676 C C . LYS B 1 186 ? -13.164 35.969 10.32 1 94.62 186 LYS B C 1
ATOM 3678 O O . LYS B 1 186 ? -13.727 36.719 9.547 1 94.62 186 LYS B O 1
ATOM 3683 N N . ASP B 1 187 ? -12.062 35.438 9.984 1 96 187 ASP B N 1
ATOM 3684 C CA . ASP B 1 187 ? -11.203 36.031 8.961 1 96 187 ASP B CA 1
ATOM 3685 C C . ASP B 1 187 ? -11.305 35.25 7.648 1 96 187 ASP B C 1
ATOM 3687 O O . ASP B 1 187 ? -11.125 35.844 6.57 1 96 187 ASP B O 1
ATOM 3691 N N . TYR B 1 188 ? -11.523 33.969 7.699 1 96.94 188 TYR B N 1
ATOM 3692 C CA . TYR B 1 188 ? -11.562 33.094 6.523 1 96.94 188 TYR B CA 1
ATOM 3693 C C . TYR B 1 188 ? -12.742 32.125 6.586 1 96.94 188 TYR B C 1
ATOM 3695 O O . TYR B 1 188 ? -12.562 30.922 6.484 1 96.94 188 TYR B O 1
ATOM 3703 N N . PRO B 1 189 ? -13.922 32.719 6.715 1 97.5 189 PRO B N 1
ATOM 3704 C CA . PRO B 1 189 ? -15.094 31.844 6.902 1 97.5 189 PRO B CA 1
ATOM 3705 C C . PRO B 1 189 ? -15.328 30.906 5.723 1 97.5 189 PRO B C 1
ATOM 3707 O O . PRO B 1 189 ? -15.234 31.328 4.566 1 97.5 189 PRO B O 1
ATOM 3710 N N . GLN B 1 190 ? -15.555 29.672 6.082 1 98.25 190 GLN B N 1
ATOM 3711 C CA . GLN B 1 190 ? -15.898 28.656 5.086 1 98.25 190 GLN B CA 1
ATOM 3712 C C . GLN B 1 190 ? -17.375 28.281 5.168 1 98.25 190 GLN B C 1
ATOM 3714 O O . GLN B 1 190 ? -17.938 27.734 4.219 1 98.25 190 GLN B O 1
ATOM 3719 N N . TYR B 1 191 ? -17.969 28.469 6.23 1 98.25 191 TYR B N 1
ATOM 3720 C CA . TYR B 1 191 ? -19.359 28.172 6.516 1 98.25 191 TYR B CA 1
ATOM 3721 C C . TYR B 1 191 ? -20.062 29.375 7.113 1 98.25 191 TYR B C 1
ATOM 3723 O O . TYR B 1 191 ? -19.422 30.25 7.707 1 98.25 191 TYR B O 1
ATOM 3731 N N . ASP B 1 192 ? -21.438 29.422 6.992 1 97.56 192 ASP B N 1
ATOM 3732 C CA . ASP B 1 192 ? -22.203 30.516 7.559 1 97.56 192 ASP B CA 1
ATOM 3733 C C . ASP B 1 192 ? -22.297 30.406 9.078 1 97.56 192 ASP B C 1
ATOM 3735 O O . ASP B 1 192 ? -22.453 31.406 9.773 1 97.56 192 ASP B O 1
ATOM 3739 N N . SER B 1 193 ? -22.234 29.203 9.586 1 97.06 193 SER B N 1
ATOM 3740 C CA . SER B 1 193 ? -22.281 28.922 11.016 1 97.06 193 SER B CA 1
ATOM 3741 C C . SER B 1 193 ? -21.641 27.578 11.336 1 97.06 193 SER B C 1
ATOM 3743 O O . SER B 1 193 ? -21.375 26.781 10.43 1 97.06 193 SER B O 1
ATOM 3745 N N . LYS B 1 194 ? -21.422 27.391 12.625 1 97.06 194 LYS B N 1
ATOM 3746 C CA . LYS B 1 194 ? -20.906 26.094 13.055 1 97.06 194 LYS B CA 1
ATOM 3747 C C . LYS B 1 194 ? -21.859 24.969 12.688 1 97.06 194 LYS B C 1
ATOM 3749 O O . LYS B 1 194 ? -21.438 23.875 12.297 1 97.06 194 LYS B O 1
ATOM 3754 N N . GLN B 1 195 ? -23.172 25.203 12.812 1 97.81 195 GLN B N 1
ATOM 3755 C CA . GLN B 1 195 ? -24.156 24.203 12.461 1 97.81 195 GLN B CA 1
ATOM 3756 C C . GLN B 1 195 ? -24.125 23.891 10.969 1 97.81 195 GLN B C 1
ATOM 3758 O O . GLN B 1 195 ? -24.297 22.734 10.578 1 97.81 195 GLN B O 1
ATOM 3763 N N . ASP B 1 196 ? -23.859 24.859 10.156 1 98.31 196 ASP B N 1
ATOM 3764 C CA . ASP B 1 196 ? -23.719 24.625 8.719 1 98.31 196 ASP B CA 1
ATOM 3765 C C . ASP B 1 196 ? -22.531 23.703 8.43 1 98.31 196 ASP B C 1
ATOM 3767 O O . ASP B 1 196 ? -22.609 22.844 7.543 1 98.31 196 ASP B O 1
ATOM 3771 N N . CYS B 1 197 ? -21.5 23.984 9.156 1 98.31 197 CYS B N 1
ATOM 3772 C CA . CYS B 1 197 ? -20.328 23.125 9.055 1 98.31 197 CYS B CA 1
ATOM 3773 C C . CYS B 1 197 ? -20.688 21.688 9.391 1 98.31 197 CYS B C 1
ATOM 3775 O O . CYS B 1 197 ? -20.391 20.766 8.617 1 98.31 197 CYS B O 1
ATOM 3777 N N . ILE B 1 198 ? -21.312 21.438 10.484 1 98.38 198 ILE B N 1
ATOM 3778 C CA . ILE B 1 198 ? -21.703 20.109 10.945 1 98.38 198 ILE B CA 1
ATOM 3779 C C . ILE B 1 198 ? -22.609 19.453 9.922 1 98.38 198 ILE B C 1
ATOM 3781 O O . ILE B 1 198 ? -22.406 18.297 9.555 1 98.38 198 ILE B O 1
ATOM 3785 N N . ASP B 1 199 ? -23.562 20.188 9.406 1 98.25 199 ASP B N 1
ATOM 3786 C CA . ASP B 1 199 ? -24.516 19.641 8.445 1 98.25 199 ASP B CA 1
ATOM 3787 C C . ASP B 1 199 ? -23.812 19.219 7.152 1 98.25 199 ASP B C 1
ATOM 3789 O O . ASP B 1 199 ? -24.125 18.156 6.598 1 98.25 199 ASP B O 1
ATOM 3793 N N . TYR B 1 200 ? -22.969 20.031 6.703 1 98.5 200 TYR B N 1
ATOM 3794 C CA . TYR B 1 200 ? -22.266 19.734 5.461 1 98.5 200 TYR B CA 1
ATOM 3795 C C . TYR B 1 200 ? -21.375 18.516 5.617 1 98.5 200 TYR B C 1
ATOM 3797 O O . TYR B 1 200 ? -21.422 17.578 4.801 1 98.5 200 TYR B O 1
ATOM 3805 N N . LEU B 1 201 ? -20.594 18.438 6.699 1 98.25 201 LEU B N 1
ATOM 3806 C CA . LEU B 1 201 ? -19.578 17.406 6.852 1 98.25 201 LEU B CA 1
ATOM 3807 C C . LEU B 1 201 ? -20.203 16.094 7.273 1 98.25 201 LEU B C 1
ATOM 3809 O O . LEU B 1 201 ? -19.641 15.016 7.02 1 98.25 201 LEU B O 1
ATOM 3813 N N . THR B 1 202 ? -21.359 16.156 7.879 1 97.56 202 THR B N 1
ATOM 3814 C CA . THR B 1 202 ? -22.078 14.922 8.188 1 97.56 202 THR B CA 1
ATOM 3815 C C . THR B 1 202 ? -22.5 14.211 6.91 1 97.56 202 THR B C 1
ATOM 3817 O O . THR B 1 202 ? -22.594 12.984 6.879 1 97.56 202 THR B O 1
ATOM 3820 N N . LYS B 1 203 ? -22.703 14.992 5.863 1 96.88 203 LYS B N 1
ATOM 3821 C CA . LYS B 1 203 ? -23.141 14.43 4.586 1 96.88 203 LYS B CA 1
ATOM 3822 C C . LYS B 1 203 ? -21.953 14.117 3.691 1 96.88 203 LYS B C 1
ATOM 3824 O O . LYS B 1 203 ? -22.109 13.516 2.625 1 96.88 203 LYS B O 1
ATOM 3829 N N . THR B 1 204 ? -20.812 14.555 4.113 1 97.62 204 THR B N 1
ATOM 3830 C CA . THR B 1 204 ? -19.578 14.281 3.383 1 97.62 204 THR B CA 1
ATOM 3831 C C . THR B 1 204 ? -19.031 12.891 3.734 1 97.62 204 THR B C 1
ATOM 3833 O O . THR B 1 204 ? -19.062 12.492 4.898 1 97.62 204 THR B O 1
ATOM 3836 N N . ARG B 1 205 ? -18.594 12.141 2.752 1 95.81 205 ARG B N 1
ATOM 3837 C CA . ARG B 1 205 ? -18.094 10.797 3.016 1 95.81 205 ARG B CA 1
ATOM 3838 C C . ARG B 1 205 ? -16.906 10.828 3.98 1 95.81 205 ARG B C 1
ATOM 3840 O O . ARG B 1 205 ? -16.062 11.719 3.902 1 95.81 205 ARG B O 1
ATOM 3847 N N . LEU B 1 206 ? -16.844 9.875 4.91 1 95.31 206 LEU B N 1
ATOM 3848 C CA . LEU B 1 206 ? -15.742 9.758 5.859 1 95.31 206 LEU B CA 1
ATOM 3849 C C . LEU B 1 206 ? -14.406 9.617 5.133 1 95.31 206 LEU B C 1
ATOM 3851 O O . LEU B 1 206 ? -13.445 10.32 5.449 1 95.31 206 LEU B O 1
ATOM 3855 N N . GLY B 1 207 ? -14.336 8.727 4.125 1 95.5 207 GLY B N 1
ATOM 3856 C CA . GLY B 1 207 ? -13.141 8.484 3.326 1 95.5 207 GLY B CA 1
ATOM 3857 C C . GLY B 1 207 ? -12.5 7.141 3.602 1 95.5 207 GLY B C 1
ATOM 3858 O O . GLY B 1 207 ? -12.602 6.613 4.715 1 95.5 207 GLY B O 1
ATOM 3859 N N . LYS B 1 208 ? -11.836 6.598 2.551 1 95.12 208 LYS B N 1
ATOM 3860 C CA . LYS B 1 208 ? -11.039 5.375 2.639 1 95.12 208 LYS B CA 1
ATOM 3861 C C . LYS B 1 208 ? -9.578 5.695 2.977 1 95.12 208 LYS B C 1
ATOM 3863 O O . LYS B 1 208 ? -9.195 6.863 3.055 1 95.12 208 LYS B O 1
ATOM 3868 N N . ASP B 1 209 ? -8.812 4.664 3.186 1 95.75 209 ASP B N 1
ATOM 3869 C CA . ASP B 1 209 ? -7.426 4.785 3.613 1 95.75 209 ASP B CA 1
ATOM 3870 C C . ASP B 1 209 ? -6.617 5.621 2.623 1 95.75 209 ASP B C 1
ATOM 3872 O O . ASP B 1 209 ? -5.797 6.449 3.027 1 95.75 209 ASP B O 1
ATOM 3876 N N . TYR B 1 210 ? -6.879 5.531 1.331 1 96.19 210 TYR B N 1
ATOM 3877 C CA . TYR B 1 210 ? -6.07 6.188 0.31 1 96.19 210 TYR B CA 1
ATOM 3878 C C . TYR B 1 210 ? -6.664 7.539 -0.067 1 96.19 210 TYR B C 1
ATOM 3880 O O . TYR B 1 210 ? -6.277 8.133 -1.075 1 96.19 210 TYR B O 1
ATOM 3888 N N . GLU B 1 211 ? -7.621 8.016 0.779 1 96.81 211 GLU B N 1
ATOM 3889 C CA . GLU B 1 211 ? -8.328 9.234 0.403 1 96.81 211 GLU B CA 1
ATOM 3890 C C . GLU B 1 211 ? -7.98 10.383 1.342 1 96.81 211 GLU B C 1
ATOM 3892 O O . GLU B 1 211 ? -8.836 11.219 1.648 1 96.81 211 GLU B O 1
ATOM 3897 N N . GLY B 1 212 ? -6.73 10.445 1.776 1 95.19 212 GLY B N 1
ATOM 3898 C CA . GLY B 1 212 ? -6.27 11.523 2.639 1 95.19 212 GLY B CA 1
ATOM 3899 C C . GLY B 1 212 ? -6.16 12.859 1.924 1 95.19 212 GLY B C 1
ATOM 3900 O O . GLY B 1 212 ? -6.059 13.906 2.564 1 95.19 212 GLY B O 1
ATOM 3901 N N . GLY B 1 213 ? -6.18 12.883 0.619 1 95.62 213 GLY B N 1
ATOM 3902 C CA . GLY B 1 213 ? -6.129 14.094 -0.19 1 95.62 213 GLY B CA 1
ATOM 3903 C C . GLY B 1 213 ? -7.355 14.273 -1.068 1 95.62 213 GLY B C 1
ATOM 3904 O O . GLY B 1 213 ? -7.281 14.906 -2.121 1 95.62 213 GLY B O 1
ATOM 3905 N N . ARG B 1 214 ? -8.414 13.609 -0.683 1 97.25 214 ARG B N 1
ATOM 3906 C CA . ARG B 1 214 ? -9.648 13.695 -1.457 1 97.25 214 ARG B CA 1
ATOM 3907 C C . ARG B 1 214 ? -10.734 14.43 -0.676 1 97.25 214 ARG B C 1
ATOM 3909 O O . ARG B 1 214 ? -10.516 14.836 0.469 1 97.25 214 ARG B O 1
ATOM 3916 N N . ASN B 1 215 ? -11.898 14.656 -1.352 1 97.94 215 ASN B N 1
ATOM 3917 C CA . ASN B 1 215 ? -13.008 15.383 -0.74 1 97.94 215 ASN B CA 1
ATOM 3918 C C . ASN B 1 215 ? -13.703 14.547 0.335 1 97.94 215 ASN B C 1
ATOM 3920 O O . ASN B 1 215 ? -14.805 14.047 0.121 1 97.94 215 ASN B O 1
ATOM 3924 N N . THR B 1 216 ? -13.055 14.477 1.509 1 97.88 216 THR B N 1
ATOM 3925 C CA . THR B 1 216 ? -13.523 13.594 2.574 1 97.88 216 THR B CA 1
ATOM 3926 C C . THR B 1 216 ? -13.391 14.273 3.934 1 97.88 216 THR B C 1
ATOM 3928 O O . THR B 1 216 ? -12.664 15.266 4.07 1 97.88 216 THR B O 1
ATOM 3931 N N . VAL B 1 217 ? -14.109 13.711 4.938 1 97.06 217 VAL B N 1
ATOM 3932 C CA . VAL B 1 217 ? -13.93 14.117 6.328 1 97.06 217 VAL B CA 1
ATOM 3933 C C . VAL B 1 217 ? -12.523 13.773 6.793 1 97.06 217 VAL B C 1
ATOM 3935 O O . VAL B 1 217 ? -11.906 14.539 7.539 1 97.06 217 VAL B O 1
ATOM 3938 N N . TRP B 1 218 ? -12 12.641 6.277 1 95.38 218 TRP B N 1
ATOM 3939 C CA . TRP B 1 218 ? -10.648 12.188 6.582 1 95.38 218 TRP B CA 1
ATOM 3940 C C . TRP B 1 218 ? -9.617 13.242 6.199 1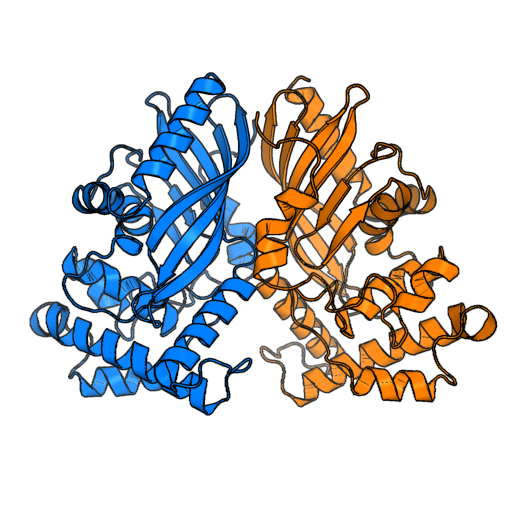 95.38 218 TRP B C 1
ATOM 3942 O O . TRP B 1 218 ? -8.766 13.609 7.012 1 95.38 218 TRP B O 1
ATOM 3952 N N . CYS B 1 219 ? -9.695 13.844 5.062 1 96.06 219 CYS B N 1
ATOM 3953 C CA . CYS B 1 219 ? -8.781 14.883 4.602 1 96.06 219 CYS B CA 1
ATOM 3954 C C . CYS B 1 219 ? -8.875 16.125 5.48 1 96.06 219 CYS B C 1
ATOM 3956 O O . CYS B 1 219 ? -7.855 16.703 5.867 1 96.06 219 CYS B O 1
ATOM 3958 N N . ARG B 1 220 ? -10.102 16.547 5.812 1 95.56 220 ARG B N 1
ATOM 3959 C CA . ARG B 1 220 ? -10.305 17.734 6.633 1 95.56 220 ARG B CA 1
ATOM 3960 C C . ARG B 1 220 ? -9.758 17.531 8.039 1 95.56 220 ARG B C 1
ATOM 3962 O O . ARG B 1 220 ? -9.227 18.469 8.648 1 95.56 220 ARG B O 1
ATOM 3969 N N . SER B 1 221 ? -9.883 16.281 8.492 1 92.06 221 SER B N 1
ATOM 3970 C CA . SER B 1 221 ? -9.352 15.977 9.812 1 92.06 221 SER B CA 1
ATOM 3971 C C . SER B 1 221 ? -7.828 16.094 9.844 1 92.06 221 SER B C 1
ATOM 3973 O O . SER B 1 221 ? -7.25 16.453 10.867 1 92.06 221 SER B O 1
ATOM 3975 N N . LEU B 1 222 ? -7.172 15.82 8.789 1 90.19 222 LEU B N 1
ATOM 3976 C CA . LEU B 1 222 ? -5.727 16 8.688 1 90.19 222 LEU B CA 1
ATOM 3977 C C . LEU B 1 222 ? -5.363 17.484 8.734 1 90.19 222 LEU B C 1
ATOM 3979 O O . LEU B 1 222 ? -4.453 17.875 9.469 1 90.19 222 LEU B O 1
ATOM 3983 N N . HIS B 1 223 ? -6.121 18.281 8.07 1 91.06 223 HIS B N 1
ATOM 3984 C CA . HIS B 1 223 ? -5.754 19.672 7.855 1 91.06 223 HIS B CA 1
ATOM 3985 C C . HIS B 1 223 ? -6.094 20.531 9.078 1 91.06 223 HIS B C 1
ATOM 3987 O O . HIS B 1 223 ? -5.504 21.594 9.281 1 91.06 223 HIS B O 1
ATOM 3993 N N . GLN B 1 224 ? -7.008 20.031 9.875 1 89.38 224 GLN B N 1
ATOM 3994 C CA . GLN B 1 224 ? -7.316 20.812 11.07 1 89.38 224 GLN B CA 1
ATOM 3995 C C . GLN B 1 224 ? -6.102 20.906 11.992 1 89.38 224 GLN B C 1
ATOM 3997 O O . GLN B 1 224 ? -5.984 21.859 12.773 1 89.38 224 GLN B O 1
ATOM 4002 N N . ASN B 1 225 ? -5.18 19.953 11.836 1 82.06 225 ASN B N 1
ATOM 4003 C CA . ASN B 1 225 ? -4.004 19.906 12.703 1 82.06 225 ASN B CA 1
ATOM 4004 C C . ASN B 1 225 ? -3.031 21.031 12.383 1 82.06 225 ASN B C 1
ATOM 4006 O O . ASN B 1 225 ? -2.182 21.375 13.211 1 82.06 225 ASN B O 1
ATOM 4010 N N . MET B 1 226 ? -3.164 21.672 11.289 1 81.19 226 MET B N 1
ATOM 4011 C CA . MET B 1 226 ? -2.174 22.656 10.844 1 81.19 226 MET B CA 1
ATOM 4012 C C . MET B 1 226 ? -2.777 24.047 10.789 1 81.19 226 MET B C 1
ATOM 4014 O O . MET B 1 226 ? -2.1 25.016 10.414 1 81.19 226 MET B O 1
ATOM 4018 N N . ILE B 1 227 ? -3.973 24.234 11.18 1 85.38 227 ILE B N 1
ATOM 4019 C CA . ILE B 1 227 ? -4.719 25.469 10.93 1 85.38 227 ILE B CA 1
ATOM 4020 C C . ILE B 1 227 ? -4.129 26.609 11.758 1 85.38 227 ILE B C 1
ATOM 4022 O O . ILE B 1 227 ? -4.062 27.75 11.297 1 85.38 227 ILE B O 1
ATOM 4026 N N . GLU B 1 228 ? -3.678 26.312 12.891 1 79.62 228 GLU B N 1
ATOM 4027 C CA . GLU B 1 228 ? -3.182 27.328 13.797 1 79.62 228 GLU B CA 1
ATOM 4028 C C . GLU B 1 228 ? -1.986 28.062 13.203 1 79.62 228 GLU B C 1
ATOM 4030 O O . GLU B 1 228 ? -1.77 29.25 13.484 1 79.62 228 GLU B O 1
ATOM 4035 N N . TYR B 1 229 ? -1.363 27.453 12.328 1 76.75 229 TYR B N 1
ATOM 4036 C CA . TYR B 1 229 ? -0.107 28.031 11.859 1 76.75 229 TYR B CA 1
ATOM 4037 C C . TYR B 1 229 ? -0.328 28.875 10.617 1 76.75 229 TYR B C 1
ATOM 4039 O O . TYR B 1 229 ? 0.389 29.859 10.391 1 76.75 229 TYR B O 1
ATOM 4047 N N . ARG B 1 230 ? -1.194 28.516 9.805 1 85.94 230 ARG B N 1
ATOM 4048 C CA . ARG B 1 230 ? -1.479 29.281 8.586 1 85.94 230 ARG B CA 1
ATOM 4049 C C . ARG B 1 230 ? -2.959 29.203 8.227 1 85.94 230 ARG B C 1
ATOM 4051 O O . ARG B 1 230 ? -3.326 28.625 7.199 1 85.94 230 ARG B O 1
ATOM 4058 N N . PRO B 1 231 ? -3.705 29.859 8.977 1 90.56 231 PRO B N 1
ATOM 4059 C CA . PRO B 1 231 ? -5.148 29.766 8.758 1 90.56 231 PRO B CA 1
ATOM 4060 C C . PRO B 1 231 ? -5.559 30.203 7.352 1 90.56 231 PRO B C 1
ATOM 4062 O O . PRO B 1 231 ? -6.492 29.641 6.773 1 90.56 231 PRO B O 1
ATOM 4065 N N . ASN B 1 232 ? -4.93 31.156 6.785 1 92.06 232 ASN B N 1
ATOM 4066 C CA . ASN B 1 232 ? -5.27 31.641 5.449 1 92.06 232 ASN B CA 1
ATOM 4067 C C . ASN B 1 232 ? -5.113 30.531 4.402 1 92.06 232 ASN B C 1
ATOM 4069 O O . ASN B 1 232 ? -5.852 30.5 3.416 1 92.06 232 ASN B O 1
ATOM 4073 N N . VAL B 1 233 ? -4.25 29.625 4.68 1 89.31 233 VAL B N 1
ATOM 4074 C CA . VAL B 1 233 ? -3.971 28.547 3.742 1 89.31 233 VAL B CA 1
ATOM 4075 C C . VAL B 1 233 ? -4.863 27.344 4.055 1 89.31 233 VAL B C 1
ATOM 4077 O O . VAL B 1 233 ? -5.414 26.719 3.148 1 89.31 233 VAL B O 1
ATOM 4080 N N . HIS B 1 234 ? -5.082 27.047 5.305 1 92.12 234 HIS B N 1
ATOM 4081 C CA . HIS B 1 234 ? -5.652 25.75 5.676 1 92.12 234 HIS B CA 1
ATOM 4082 C C . HIS B 1 234 ? -7.152 25.859 5.914 1 92.12 234 HIS B C 1
ATOM 4084 O O . HIS B 1 234 ? -7.863 24.844 5.895 1 92.12 234 HIS B O 1
ATOM 4090 N N . CYS B 1 235 ? -7.672 27.062 6.184 1 96.25 235 CYS B N 1
ATOM 4091 C CA . CYS B 1 235 ? -9.109 27.203 6.402 1 96.25 235 CYS B CA 1
ATOM 4092 C C . CYS B 1 235 ? -9.891 26.734 5.184 1 96.25 235 CYS B C 1
ATOM 4094 O O . CYS B 1 235 ? -10.859 25.969 5.316 1 96.25 235 CYS B O 1
ATOM 4096 N N . PRO B 1 236 ? -9.469 27.047 3.945 1 97 236 PRO B N 1
ATOM 4097 C CA . PRO B 1 236 ? -10.203 26.547 2.781 1 97 236 PRO B CA 1
ATOM 4098 C C . PRO B 1 236 ? -10.219 25.031 2.703 1 97 236 PRO B C 1
ATOM 4100 O O . PRO B 1 236 ? -11.172 24.438 2.176 1 97 236 PRO B O 1
ATOM 4103 N N . HIS B 1 237 ? -9.242 24.344 3.234 1 96.06 237 HIS B N 1
ATOM 4104 C CA . HIS B 1 237 ? -9.188 22.891 3.203 1 96.06 237 HIS B CA 1
ATOM 4105 C C . HIS B 1 237 ? -10.281 22.266 4.078 1 96.06 237 HIS B C 1
ATOM 4107 O O . HIS B 1 237 ? -10.68 21.125 3.863 1 96.06 237 HIS B O 1
ATOM 4113 N N . LEU B 1 238 ? -10.75 23.031 5.023 1 96.75 238 LEU B N 1
ATOM 4114 C CA . LEU B 1 238 ? -11.805 22.531 5.902 1 96.75 238 LEU B CA 1
ATOM 4115 C C . LEU B 1 238 ? -13.18 22.797 5.297 1 96.75 238 LEU B C 1
ATOM 4117 O O . LEU B 1 238 ? -14.172 22.234 5.754 1 96.75 238 LEU B O 1
ATOM 4121 N N . GLY B 1 239 ? -13.266 23.641 4.285 1 97.75 239 GLY B N 1
ATOM 4122 C CA . GLY B 1 239 ? -14.531 24.109 3.752 1 97.75 239 GLY B CA 1
ATOM 4123 C C . GLY B 1 239 ? -15.102 23.203 2.676 1 97.75 239 GLY B C 1
ATOM 4124 O O . GLY B 1 239 ? -14.492 22.203 2.309 1 97.75 239 GLY B O 1
ATOM 4125 N N . PRO B 1 240 ? -16.312 23.594 2.117 1 97.94 240 PRO B N 1
ATOM 4126 C CA . PRO B 1 240 ? -17 22.797 1.1 1 97.94 240 PRO B CA 1
ATOM 4127 C C . PRO B 1 240 ? -16.188 22.656 -0.187 1 97.94 240 PRO B C 1
ATOM 4129 O O . PRO B 1 240 ? -16.266 21.625 -0.863 1 97.94 240 PRO B O 1
ATOM 4132 N N . SER B 1 241 ? -15.398 23.656 -0.514 1 97.12 241 SER B N 1
ATOM 4133 C CA . SER B 1 241 ? -14.609 23.594 -1.74 1 97.12 241 SER B CA 1
ATOM 4134 C C . SER B 1 241 ? -13.453 22.609 -1.604 1 97.12 241 SER B C 1
ATOM 4136 O O . SER B 1 241 ? -12.914 22.125 -2.605 1 97.12 241 SER B O 1
ATOM 4138 N N . GLY B 1 242 ? -12.977 22.359 -0.341 1 97.44 242 GLY B N 1
ATOM 4139 C CA . GLY B 1 242 ? -11.828 21.5 -0.078 1 97.44 242 GLY B CA 1
ATOM 4140 C C . GLY B 1 242 ? -10.5 22.172 -0.388 1 97.44 242 GLY B C 1
ATOM 4141 O O . GLY B 1 242 ? -9.445 21.562 -0.267 1 97.44 242 GLY B O 1
ATOM 4142 N N . GLY B 1 243 ? -10.688 23.5 -0.833 1 95.81 243 GLY B N 1
ATOM 4143 C CA . GLY B 1 243 ? -9.469 24.156 -1.267 1 95.81 243 GLY B CA 1
ATOM 4144 C C . GLY B 1 243 ? -8.734 23.406 -2.359 1 95.81 243 GLY B C 1
ATOM 4145 O O . GLY B 1 243 ? -9.359 22.844 -3.262 1 95.81 243 GLY B O 1
ATOM 4146 N N . ASP B 1 244 ? -7.441 23.438 -2.275 1 93.12 244 ASP B N 1
ATOM 4147 C CA . ASP B 1 244 ? -6.648 22.797 -3.312 1 93.12 244 ASP B CA 1
ATOM 4148 C C . ASP B 1 244 ? -6.141 21.438 -2.848 1 93.12 244 ASP B C 1
ATOM 4150 O O . ASP B 1 244 ? -5.441 20.734 -3.59 1 93.12 244 ASP B O 1
ATOM 4154 N N . MET B 1 245 ? -6.555 21.016 -1.628 1 94.12 245 MET B N 1
ATOM 4155 C CA . MET B 1 245 ? -5.961 19.797 -1.086 1 94.12 245 MET B CA 1
ATOM 4156 C C . MET B 1 245 ? -7.02 18.719 -0.885 1 94.12 245 MET B C 1
ATOM 4158 O O . MET B 1 245 ? -6.734 17.531 -1.028 1 94.12 245 MET B O 1
ATOM 4162 N N . CYS B 1 246 ? -8.211 19.094 -0.503 1 96.81 246 CYS B N 1
ATOM 4163 C CA . CYS B 1 246 ? -9.258 18.125 -0.216 1 96.81 246 CYS B CA 1
ATOM 4164 C C . CYS B 1 246 ? -10.297 18.094 -1.333 1 96.81 246 CYS B C 1
ATOM 4166 O O . CYS B 1 246 ? -11.469 18.406 -1.107 1 96.81 246 CYS B O 1
ATOM 4168 N N . THR B 1 247 ? -9.82 17.672 -2.541 1 97.06 247 THR B N 1
ATOM 4169 C CA . THR B 1 247 ? -10.641 17.594 -3.744 1 97.06 247 THR B CA 1
ATOM 4170 C C . THR B 1 247 ? -10.422 16.266 -4.457 1 97.06 247 THR B C 1
ATOM 4172 O O . THR B 1 247 ? -9.359 15.648 -4.316 1 97.06 247 THR B O 1
ATOM 4175 N N . ASP B 1 248 ? -11.352 15.852 -5.25 1 96 248 ASP B N 1
ATOM 4176 C CA . ASP B 1 248 ? -11.234 14.594 -5.973 1 96 248 ASP B CA 1
ATOM 4177 C C . ASP B 1 248 ? -10.484 14.781 -7.293 1 96 248 ASP B C 1
ATOM 4179 O O . ASP B 1 248 ? -10.164 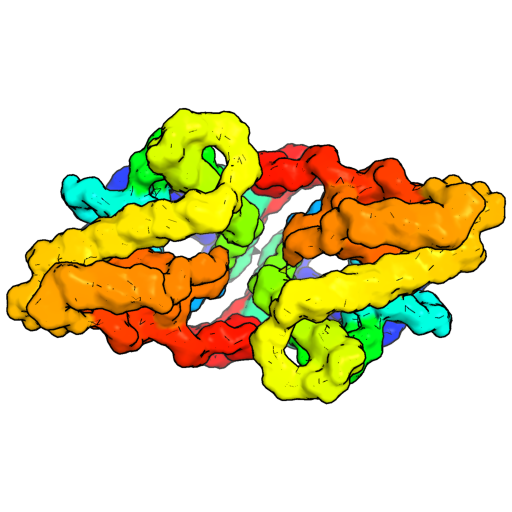13.805 -7.977 1 96 248 ASP B O 1
ATOM 4183 N N . GLU B 1 249 ? -10.164 15.977 -7.551 1 92.62 249 GLU B N 1
ATOM 4184 C CA . GLU B 1 249 ? -9.484 16.266 -8.812 1 92.62 249 GLU B CA 1
ATOM 4185 C C . GLU B 1 249 ? -8.086 15.672 -8.844 1 92.62 249 GLU B C 1
ATOM 4187 O O . GLU B 1 249 ? -7.363 15.719 -7.84 1 92.62 249 GLU B O 1
ATOM 4192 N N . ASP B 1 250 ? -7.727 15.047 -9.992 1 89.25 250 ASP B N 1
ATOM 4193 C CA . ASP B 1 250 ? -6.398 14.5 -10.266 1 89.25 250 ASP B CA 1
ATOM 4194 C C . ASP B 1 250 ? -6.047 13.391 -9.273 1 89.25 250 ASP B C 1
ATOM 4196 O O . ASP B 1 250 ? -4.883 13.242 -8.891 1 89.25 250 ASP B O 1
ATOM 4200 N N . THR B 1 251 ? -7.039 12.719 -8.75 1 92.38 251 THR B N 1
ATOM 4201 C CA . THR B 1 251 ? -6.781 11.688 -7.75 1 92.38 251 THR B CA 1
ATOM 4202 C C . THR B 1 251 ? -7.309 10.336 -8.227 1 92.38 251 THR B C 1
ATOM 4204 O O . THR B 1 251 ? -7.449 9.398 -7.43 1 92.38 251 THR B O 1
ATOM 4207 N N . GLY B 1 252 ? -7.586 10.242 -9.562 1 92.75 252 GLY B N 1
ATOM 4208 C CA . GLY B 1 252 ? -7.996 8.961 -10.117 1 92.75 252 GLY B CA 1
ATOM 4209 C C . GLY B 1 252 ? -6.906 7.91 -10.047 1 92.75 252 GLY B C 1
ATOM 4210 O O . GLY B 1 252 ? -5.723 8.242 -9.953 1 92.75 252 GLY B O 1
ATOM 4211 N N . PHE B 1 253 ? -7.332 6.629 -10.125 1 94.25 253 PHE B N 1
ATOM 4212 C CA . PHE B 1 253 ? -6.406 5.516 -9.969 1 94.25 253 PHE B CA 1
ATOM 4213 C C . PHE B 1 253 ? -5.273 5.609 -10.984 1 94.25 253 PHE B C 1
ATOM 4215 O O . PHE B 1 253 ? -4.098 5.531 -10.625 1 94.25 253 PHE B O 1
ATOM 4222 N N . LEU B 1 254 ? -5.621 5.801 -12.242 1 94.38 254 LEU B N 1
ATOM 4223 C CA . LEU B 1 254 ? -4.609 5.855 -13.289 1 94.38 254 LEU B CA 1
ATOM 4224 C C . LEU B 1 254 ? -3.684 7.051 -13.086 1 94.38 254 LEU B C 1
ATOM 4226 O O . LEU B 1 254 ? -2.467 6.934 -13.242 1 94.38 254 LEU B O 1
ATOM 4230 N N . GLU B 1 255 ? -4.27 8.125 -12.68 1 93.94 255 GLU B N 1
ATOM 4231 C CA . GLU B 1 255 ? -3.498 9.344 -12.461 1 93.94 255 GLU B CA 1
ATOM 4232 C C . GLU B 1 255 ? -2.473 9.148 -11.352 1 93.94 255 GLU B C 1
ATOM 4234 O O . GLU B 1 255 ? -1.286 9.43 -11.539 1 93.94 255 GLU B O 1
ATOM 4239 N N . VAL B 1 256 ? -2.875 8.617 -10.273 1 94.19 256 VAL B N 1
ATOM 4240 C CA . VAL B 1 256 ? -1.975 8.516 -9.125 1 94.19 256 VAL B CA 1
ATOM 4241 C C . VAL B 1 256 ? -0.92 7.445 -9.391 1 94.19 256 VAL B C 1
ATOM 4243 O O . VAL B 1 256 ? 0.201 7.527 -8.883 1 94.19 256 VAL B O 1
ATOM 4246 N N . THR B 1 257 ? -1.268 6.441 -10.148 1 95.75 257 THR B N 1
ATOM 4247 C CA . THR B 1 257 ? -0.319 5.379 -10.453 1 95.75 257 THR B CA 1
ATOM 4248 C C . THR B 1 257 ? 0.783 5.883 -11.383 1 95.75 257 THR B C 1
ATOM 4250 O O . THR B 1 257 ? 1.943 5.492 -11.242 1 95.75 257 THR B O 1
ATOM 4253 N N . TYR B 1 258 ? 0.476 6.891 -12.25 1 94 258 TYR B N 1
ATOM 4254 C CA . TYR B 1 258 ? 1.434 7.375 -13.242 1 94 258 TYR B CA 1
ATOM 4255 C C . TYR B 1 258 ? 1.9 8.789 -12.898 1 94 258 TYR B C 1
ATOM 4257 O O . TYR B 1 258 ? 2.633 9.406 -13.672 1 94 258 TYR B O 1
ATOM 4265 N N . ASN B 1 259 ? 1.517 9.234 -11.828 1 91.06 259 ASN B N 1
ATOM 4266 C CA . ASN B 1 259 ? 1.764 10.633 -11.492 1 91.06 259 ASN B CA 1
ATOM 4267 C C . ASN B 1 259 ? 3.252 10.906 -11.289 1 91.06 259 ASN B C 1
ATOM 4269 O O . ASN B 1 259 ? 3.689 12.055 -11.344 1 91.06 259 ASN B O 1
ATOM 4273 N N . TYR B 1 260 ? 4.047 9.93 -11.055 1 90.31 260 TYR B N 1
ATOM 4274 C CA . TYR B 1 260 ? 5.484 10.133 -10.93 1 90.31 260 TYR B CA 1
ATOM 4275 C C . TYR B 1 260 ? 6.043 10.844 -12.156 1 90.31 260 TYR B C 1
ATOM 4277 O O . TYR B 1 260 ? 7.023 11.586 -12.062 1 90.31 260 TYR B O 1
ATOM 4285 N N . LYS B 1 261 ? 5.465 10.688 -13.25 1 89.19 261 LYS B N 1
ATOM 4286 C CA . LYS B 1 261 ? 5.922 11.266 -14.508 1 89.19 261 LYS B CA 1
ATOM 4287 C C . LYS B 1 261 ? 5.738 12.781 -14.516 1 89.19 261 LYS B C 1
ATOM 4289 O O . LYS B 1 261 ? 6.488 13.5 -15.18 1 89.19 261 LYS B O 1
ATOM 4294 N N . LYS B 1 262 ? 4.781 13.172 -13.75 1 90 262 LYS B N 1
ATOM 4295 C CA . LYS B 1 262 ? 4.5 14.602 -13.672 1 90 262 LYS B CA 1
ATOM 4296 C C . LYS B 1 262 ? 5.117 15.219 -12.422 1 90 262 LYS B C 1
ATOM 4298 O O . LYS B 1 262 ? 5.379 16.422 -12.383 1 90 262 LYS B O 1
ATOM 4303 N N . THR B 1 263 ? 5.312 14.461 -11.445 1 92.88 263 THR B N 1
ATOM 4304 C CA . THR B 1 263 ? 5.707 14.961 -10.133 1 92.88 263 THR B CA 1
ATOM 4305 C C . THR B 1 263 ? 7.211 15.203 -10.07 1 92.88 263 THR B C 1
ATOM 4307 O O . THR B 1 263 ? 7.66 16.25 -9.609 1 92.88 263 THR B O 1
ATOM 4310 N N . PHE B 1 264 ? 7.902 14.258 -10.484 1 94.31 264 PHE B N 1
ATOM 4311 C CA . PHE B 1 264 ? 9.344 14.289 -10.242 1 94.31 264 PHE B CA 1
ATOM 4312 C C . PHE B 1 264 ? 10.086 14.844 -11.453 1 94.31 264 PHE B C 1
ATOM 4314 O O . PHE B 1 264 ? 9.797 14.461 -12.594 1 94.31 264 PHE B O 1
ATOM 4321 N N . HIS B 1 265 ? 11.039 15.656 -11.188 1 88.25 265 HIS B N 1
ATOM 4322 C CA . HIS B 1 265 ? 11.805 16.344 -12.219 1 88.25 265 HIS B CA 1
ATOM 4323 C C . HIS B 1 265 ? 13 15.516 -12.672 1 88.25 265 HIS B C 1
ATOM 4325 O O . HIS B 1 265 ? 13.453 15.641 -13.812 1 88.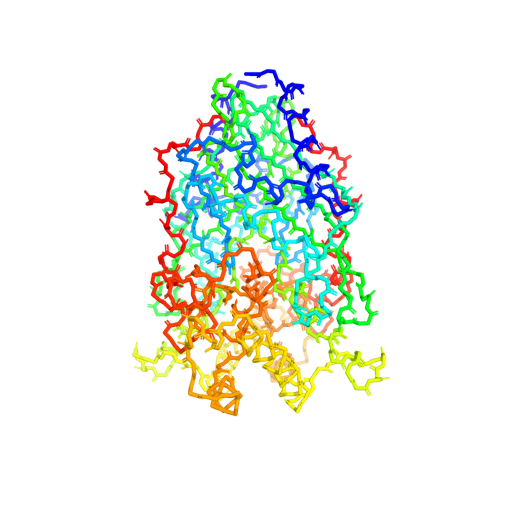25 265 HIS B O 1
ATOM 4331 N N . ASN B 1 266 ? 13.508 14.797 -11.742 1 89.06 266 ASN B N 1
ATOM 4332 C CA . ASN B 1 266 ? 14.719 14.016 -11.992 1 89.06 266 ASN B CA 1
ATOM 4333 C C . ASN B 1 266 ? 14.438 12.516 -11.93 1 89.06 266 ASN B C 1
ATOM 4335 O O . ASN B 1 266 ? 13.617 12.062 -11.133 1 89.06 266 ASN B O 1
ATOM 4339 N N . PRO B 1 267 ? 15.133 11.867 -12.75 1 88.75 267 PRO B N 1
ATOM 4340 C CA . PRO B 1 267 ? 14.945 10.414 -12.703 1 88.75 267 PRO B CA 1
ATOM 4341 C C . PRO B 1 267 ? 15.469 9.797 -11.406 1 88.75 267 PRO B C 1
ATOM 4343 O O . PRO B 1 267 ? 16.406 10.328 -10.797 1 88.75 267 PRO B O 1
ATOM 4346 N N . TRP B 1 268 ? 14.812 8.758 -10.992 1 93.44 268 TRP B N 1
ATOM 4347 C CA . TRP B 1 268 ? 15.219 7.961 -9.844 1 93.44 268 TRP B CA 1
ATOM 4348 C C . TRP B 1 268 ? 16.062 6.77 -10.273 1 93.44 268 TRP B C 1
ATOM 4350 O O . TRP B 1 268 ? 15.703 5.617 -10.016 1 93.44 268 TRP B O 1
ATOM 4360 N N . MET B 1 269 ? 17.141 7.039 -11.023 1 93.75 269 MET B N 1
ATOM 4361 C CA . MET B 1 269 ? 17.922 5.934 -11.578 1 93.75 269 MET B CA 1
ATOM 4362 C C . MET B 1 269 ? 19.375 6.031 -11.148 1 93.75 269 MET B C 1
ATOM 4364 O O . MET B 1 269 ? 20.125 6.891 -11.641 1 93.75 269 MET B O 1
ATOM 4368 N N . VAL B 1 270 ? 19.734 5.25 -10.172 1 92.31 270 VAL B N 1
ATOM 4369 C CA . VAL B 1 270 ? 21.125 5.191 -9.742 1 92.31 270 VAL B CA 1
ATOM 4370 C C . VAL B 1 270 ? 21.5 3.748 -9.422 1 92.31 270 VAL B C 1
ATOM 4372 O O . VAL B 1 270 ? 20.797 3.059 -8.695 1 92.31 270 VAL B O 1
#

Secondary structure (DSSP, 8-state):
--HHHHHHHHHHHHHHHSTTHHHHHHHHSS-TTEEEEEEEEETTS-EEESHHHHHHHHTGGGS---SS----S--EEEEEEEEEEEEETTEEEEEEEEEEEEGGGTTEEEEEEEEEEEEE-TTS-EEEEEEEEETHHHHHHHHHHHHHHHHH--TT--S--HHHHHHHHHHHHHHHHHHHHHHTTTTS-SSSSHHHHHHHHHSS----TT-TTSSSHHHHHHHGGGTTT-HHHHHHHHSTT-TTTSSSTT--HHHHHHTHHHH-SS-EE-/--HHHHHHHHHHHHHHHSTTHHHHHHHHSS-TTEEEEEEEEETTS-EEESHHHHHHHHTGGGS---SS----S--EEEEEEEEEEEEETTEEEEEEEEEEEEGGGTTEEEEEEEEEEEEE-TTS-EEEEEEEEETHHHHHHHHHHHHHHHHH--TT--S--HHHHHHHHHHHHHHHHHHHHHHTTTTS--SSSHHHHHHHHHSS----TT-TTSSSHHHHHHHGGGTTT-HHHHHHHHSTT-TTTS-STT--HHHHHHTHHHH-SS-EE-